Protein AF-A0A1C5F4T0-F1 (afdb_monomer_lite)

Secondary structure (DSSP, 8-state):
-HHHHHTTTS-HHHHHHHHHHHHHHHHHTT--TTS--HHHHHHHHHHTTSHHHHHHHTS-S-BSSSSTTPPBHHHHHHHHHHHHHHTT--SHHHHHHHTTSHHHHHHHHHHHTSTT-TTSHHHHHHHHHTT-------HHHHHHHHHHHT--GGG--HHHHHHHHHHHHHHHT--HHHHHHHHHHHHHTT---SS---HHHHHHHHHHHHHHHHHHHHHHTT--SPBTTB----BTTTB-THHHHTSHHHHHHHHHHHHH-HHHHSSGGGSSS---HHHHHHHHHHHHHHHHHHTT----TTSHHHHHHHHHHHHHHH-SEEEEEEEEEEESEEESSSS-EEETTEEEEEPPTT--HHHHHHHHSTTGGGTTTT------SSSEEEEEEEEEEETTS-HHHHHHHHHHHHHHHHHHHHHHH-----EEEEEEEESSSS-SS--EEEE----SS--SSB--EEE-GGGHHHHHHHHHHHHHH----TT-S--HHHHHHHHHHHHHHSS-HHHHHHHHHHHHHHHHHTT--STTHHHHHHHHHHHHH--SSS-HHHHHHHHHHHHHHHHHHHTT----HHHHHHHHTTSTTSPTT--HHHHHHHHHHHHHHHHHHHHHHHHHHH-SSS-SS-SSS---HHHHHHSHHHHHHHHHHHHHHHHHTT-GGGGSPPPPPB-HHHHHHHHTT-------PPP-

Radius of gyration: 39.11 Å; chains: 1; bounding box: 86×55×112 Å

Sequence (696 aa):
MIDAIWSVGTRYAITTGVINRYIAGRRLMGADAMEDDLTDLLSFYGHLGGIDSFIHHIGTRNRVSTQPGATLKGAAVQQAATALLGLGINTAAQFRAAATTDLGDEARAAWTAVPGQSSGVSWRYLRMLLGLPDVKPDRMVIRFITSALGISERALERERAVQLVCAAAERLGVEPPALDHAIWTWQTTGHRAHDGISQAEHLKALAHTFIGAAFPILAQQRVIPSSVFQPFVHVGRDYAGPDLMHQPDFQELESALEQAYPGRFAEPLKRHHAEFANHYVFSFLEAAIARCALNDGVFEADSPAVARSADELIDVLNSDEYTLQCCRAVTHITTTGEEPVQIGEVTIYRETDTRDLVQRAQQLIPAIPTAFGGDLPFIYAPPHALLVSTAAVAQGDNPYESGRRASSTINRFLLLARLLHAGSHQSGWEITGASTLVAEIRPQPRTFNPMQLGSLLERVVRLSADDAPAFAALSDFIDAAVIKRDGMAATSFDTALYRYNHAHEEGDHFERIVDLATALEAVLTGDDKGEGLSLRLKNRAAALLATTTDTGTSIFSDITQLYELRSRLVHGGSIPQKTVGKIITSVSTVPDGAMFGVALAFAVDRMRDLVRRSFLARLCLGSGTDPLWPFDKSTPVDAALADDTTRTQWRAHWRDQLTSLGAASAADPAHPGIDPITRCSNTQTQPHHSTEPHPK

Foldseek 3Di:
DQQLLVVAPDDVVLSVQLVVLVQVLQVVVVHGPVPAWLVNVLVSCVVLPHQVSSCVRRNDQDALDPDPPGHGSSVLSNQLSVLCVVLVNTDLVSQVVCCPDVSVVSSQVSSLPRGSCVLVQSVQVVCVVSVHQFARLGPLLLVLVCVVVVHDSVVDDSVNSRVVLCVVCVVVVHGSVVSNVVSVCVSVVDPDDDDDPPLLNVLLVLLLVLLQVVLVVCVVVVLPPDALLQQFDADPPSHDPVVSCPDPSLVVSQVSLCVVQVVQAPPQVVFPHGFGSSLLSRLLNRQLSSQCNNPVRDSHSPDPSSSVSSVLSVVQSPDQKFKKKKKWKKAQEAAPDQDWADAPQKIKHKQDPVRCSQVVVCQQAVQSCVQPVNDDFDDDADRMIIIMGMFMGGRRRDVVVSQVVRVVVVLLVVLLLCLQAVFLMEIAKMWMHTRDSRDRDHIHIDGFCDPRPYQQWGDHDYDHNVCRLLSVVVSVLVVQLQDPDP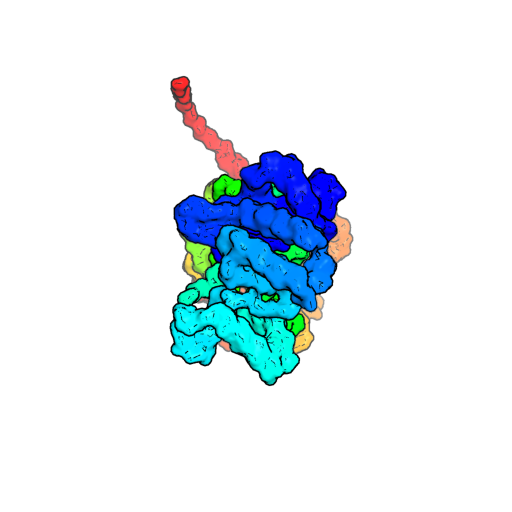PDPGFLQRLLSVLLSCLSTDDDLLSSLLSLLSNLLSLQPTPPPDPCSLVSSLLSLQLQQADPVCHSVLSSLLSVLSVVSNVCVVVPHDDDLVNVQVSLCSRPQQDPPDDSSSSSSSSSSQSSQSSSLSNLLSSQQQDDPDRVHHSVDDDPSVVQSVDNVSSVVSNVRSLVVCVVSVRNCSSHRRDRIDRVVVVVVVVVPDPPPPDDDDDD

pLDDT: mean 87.83, std 12.33, range [32.12, 98.69]

Structure (mmCIF, N/CA/C/O backbone):
data_AF-A0A1C5F4T0-F1
#
_entry.id   AF-A0A1C5F4T0-F1
#
loop_
_atom_site.group_PDB
_atom_site.id
_atom_site.type_symbol
_atom_site.label_atom_id
_atom_site.label_alt_id
_atom_site.label_comp_id
_atom_site.label_asym_id
_atom_site.label_entity_id
_atom_site.label_seq_id
_atom_site.pdbx_PDB_ins_code
_atom_site.Cartn_x
_atom_site.Cartn_y
_atom_site.Cartn_z
_atom_site.occupancy
_atom_site.B_iso_or_equiv
_atom_site.auth_seq_id
_atom_site.auth_comp_id
_atom_site.auth_asym_id
_atom_site.auth_atom_id
_atom_site.pdbx_PDB_model_num
ATOM 1 N N . MET A 1 1 ? -29.282 4.145 50.120 1.00 89.06 1 MET A N 1
ATOM 2 C CA . MET A 1 1 ? -30.530 3.339 50.170 1.00 89.06 1 MET A CA 1
ATOM 3 C C . MET A 1 1 ? -30.685 2.405 48.982 1.00 89.06 1 MET A C 1
ATOM 5 O O . MET A 1 1 ? -30.603 1.197 49.173 1.00 89.06 1 MET A O 1
ATOM 9 N N . ILE A 1 2 ? -30.898 2.956 47.778 1.00 92.88 2 ILE A N 1
ATOM 10 C CA . ILE A 1 2 ? -31.121 2.184 46.546 1.00 92.88 2 ILE A CA 1
ATOM 11 C C . ILE A 1 2 ? -29.981 1.186 46.337 1.00 92.88 2 ILE A C 1
ATOM 13 O O . ILE A 1 2 ? -30.241 -0.010 46.322 1.00 92.88 2 ILE A O 1
ATOM 17 N N . ASP A 1 3 ? -28.729 1.650 46.307 1.00 91.25 3 ASP A N 1
ATOM 18 C CA . ASP A 1 3 ? -27.559 0.779 46.122 1.00 91.25 3 ASP A CA 1
ATOM 19 C C . ASP A 1 3 ? -27.461 -0.331 47.192 1.00 91.25 3 ASP A C 1
ATOM 21 O O . ASP A 1 3 ? -27.329 -1.518 46.883 1.00 91.25 3 ASP A O 1
ATOM 25 N N . ALA A 1 4 ? -27.647 0.022 48.468 1.00 91.12 4 ALA A N 1
ATOM 26 C CA . ALA A 1 4 ? -27.535 -0.917 49.584 1.00 91.12 4 ALA A CA 1
ATOM 27 C C . ALA A 1 4 ? -28.451 -2.150 49.449 1.00 91.12 4 ALA A C 1
ATOM 29 O O . ALA A 1 4 ? -28.043 -3.268 49.762 1.00 91.12 4 ALA A O 1
ATOM 30 N N . ILE A 1 5 ? -29.681 -1.956 48.963 1.00 92.19 5 ILE A N 1
ATOM 31 C CA . ILE A 1 5 ? -30.668 -3.030 48.769 1.00 92.19 5 ILE A CA 1
ATOM 32 C C . ILE A 1 5 ? -30.535 -3.643 47.369 1.00 92.19 5 ILE A C 1
ATOM 34 O O . ILE A 1 5 ? -30.650 -4.865 47.194 1.00 92.19 5 ILE A O 1
ATOM 38 N N . TRP A 1 6 ? -30.269 -2.820 46.350 1.00 88.75 6 TRP A N 1
ATOM 39 C CA . TRP A 1 6 ? -30.182 -3.296 44.977 1.00 88.75 6 TRP A CA 1
ATOM 40 C C . TRP A 1 6 ? -28.922 -4.100 44.712 1.00 88.75 6 TRP A C 1
ATOM 42 O O . TRP A 1 6 ? -29.038 -5.112 44.055 1.00 88.75 6 TRP A O 1
ATOM 52 N N . SER A 1 7 ? -27.767 -3.793 45.292 1.00 83.06 7 SER A N 1
ATOM 53 C CA . SER A 1 7 ? -26.524 -4.560 45.087 1.00 83.06 7 SER A CA 1
ATOM 54 C C . SER A 1 7 ? -26.553 -6.006 45.610 1.00 83.06 7 SER A C 1
ATOM 56 O O . SER A 1 7 ? -25.728 -6.826 45.208 1.00 83.06 7 SER A O 1
ATOM 58 N N . VAL A 1 8 ? -27.486 -6.370 46.498 1.00 82.44 8 VAL A N 1
ATOM 59 C CA . VAL A 1 8 ? -27.492 -7.702 47.128 1.00 82.44 8 VAL A CA 1
ATOM 60 C C . VAL A 1 8 ? -28.079 -8.765 46.198 1.00 82.44 8 VAL A C 1
ATOM 62 O O . VAL A 1 8 ? -29.289 -8.836 46.009 1.00 82.44 8 VAL A O 1
ATOM 65 N N . GLY A 1 9 ? -27.248 -9.643 45.637 1.00 71.62 9 GLY A N 1
ATOM 66 C CA . GLY A 1 9 ? -27.726 -10.786 44.843 1.00 71.62 9 GLY A CA 1
ATOM 67 C C . GLY A 1 9 ? -28.198 -10.435 43.426 1.00 71.62 9 GLY A C 1
ATOM 68 O O . GLY A 1 9 ? -28.913 -11.220 42.809 1.00 71.62 9 GLY A O 1
ATOM 69 N N . THR A 1 10 ? -27.800 -9.277 42.898 1.00 75.06 10 THR A N 1
ATOM 70 C CA . THR A 1 10 ? -27.942 -8.920 41.475 1.00 75.06 10 THR A CA 1
ATOM 71 C C . THR A 1 10 ? -26.604 -8.434 40.930 1.00 75.06 10 THR A C 1
ATOM 73 O O . THR A 1 10 ? -25.750 -7.982 41.689 1.00 75.06 10 THR A O 1
ATOM 76 N N . ARG A 1 11 ? -26.410 -8.529 39.609 1.00 69.69 11 ARG A N 1
ATOM 77 C CA . ARG A 1 11 ? -25.224 -7.967 38.944 1.00 69.69 11 ARG A CA 1
ATOM 78 C C . ARG A 1 11 ? -25.178 -6.456 39.182 1.00 69.69 11 ARG A C 1
ATOM 80 O O . ARG A 1 11 ? -26.218 -5.807 39.067 1.00 69.69 11 ARG A O 1
ATOM 87 N N . TYR A 1 12 ? -24.001 -5.909 39.484 1.00 74.75 12 TYR A N 1
ATOM 88 C CA . TYR A 1 12 ? -23.868 -4.499 39.865 1.00 74.75 12 TYR A CA 1
ATOM 89 C C . TYR A 1 12 ? -24.329 -3.541 38.754 1.00 74.75 12 TYR A C 1
ATOM 91 O O . TYR A 1 12 ? -25.018 -2.578 39.055 1.00 74.75 12 TYR A O 1
ATOM 99 N N . ALA A 1 13 ? -24.136 -3.890 37.475 1.00 58.75 13 ALA A N 1
ATOM 100 C CA . ALA A 1 13 ? -24.673 -3.134 36.334 1.00 58.75 13 ALA A CA 1
ATOM 101 C C . ALA A 1 13 ? -26.197 -2.889 36.405 1.00 58.75 13 ALA A C 1
ATOM 103 O O . ALA A 1 13 ? -26.686 -1.830 36.015 1.00 58.75 13 ALA A O 1
ATOM 104 N N . ILE A 1 14 ? -26.966 -3.837 36.958 1.00 71.50 14 ILE A N 1
ATOM 105 C CA . ILE A 1 14 ? -28.411 -3.658 37.161 1.00 71.50 14 ILE A CA 1
ATOM 106 C C . ILE A 1 14 ? -28.667 -2.594 38.233 1.00 71.50 14 ILE A C 1
ATOM 108 O O . ILE A 1 14 ? -29.553 -1.759 38.067 1.00 71.50 14 ILE A O 1
ATOM 112 N N . THR A 1 15 ? -27.889 -2.610 39.317 1.00 80.75 15 THR A N 1
ATOM 113 C CA . THR A 1 15 ? -27.940 -1.598 40.379 1.00 80.75 15 THR A CA 1
ATOM 114 C C . THR A 1 15 ? -27.581 -0.217 39.840 1.00 80.75 15 THR A C 1
ATOM 116 O O . THR A 1 15 ? -28.356 0.717 40.038 1.00 80.75 15 THR A O 1
ATOM 119 N N . THR A 1 16 ? -26.484 -0.101 39.088 1.00 74.38 16 THR A N 1
ATOM 120 C CA . THR A 1 16 ? -26.057 1.148 38.440 1.00 74.38 16 THR A CA 1
ATOM 121 C C . THR A 1 16 ? -27.135 1.682 37.503 1.00 74.38 16 THR A C 1
ATOM 123 O O . THR A 1 16 ? -27.481 2.856 37.569 1.00 74.38 16 THR A O 1
ATOM 126 N N . GLY A 1 17 ? -27.762 0.818 36.697 1.00 73.19 17 GLY A N 1
ATOM 127 C CA . GLY A 1 17 ? -28.871 1.214 35.829 1.00 73.19 17 GLY A CA 1
ATOM 128 C C . GLY A 1 17 ? -30.075 1.781 36.593 1.00 73.19 17 GLY A C 1
ATOM 129 O O . GLY A 1 17 ? -30.681 2.751 36.143 1.00 73.19 17 GLY A O 1
ATOM 130 N N . VAL A 1 18 ? -30.416 1.218 37.758 1.00 89.69 18 VAL A N 1
ATOM 131 C CA . VAL A 1 18 ? -31.498 1.744 38.615 1.00 89.69 18 VAL A CA 1
ATOM 132 C C . VAL A 1 18 ? -31.121 3.096 39.221 1.00 89.69 18 VAL A C 1
ATOM 134 O O . VAL A 1 18 ? -31.949 4.006 39.235 1.00 89.69 18 VAL A O 1
ATOM 137 N N . ILE A 1 19 ? -29.878 3.250 39.684 1.00 90.44 19 ILE A N 1
ATOM 138 C CA . ILE A 1 19 ? -29.365 4.515 40.229 1.00 90.44 19 ILE A CA 1
ATOM 139 C C . ILE A 1 19 ? -29.365 5.599 39.145 1.00 90.44 19 ILE A C 1
ATOM 141 O O . ILE A 1 19 ? -29.902 6.679 39.365 1.00 90.44 19 ILE A O 1
ATOM 145 N N . ASN A 1 20 ? -28.873 5.295 37.944 1.00 84.50 20 ASN A N 1
ATOM 146 C CA . ASN A 1 20 ? -28.836 6.245 36.831 1.00 84.50 20 ASN A CA 1
ATOM 147 C C . ASN A 1 20 ? -30.239 6.678 36.394 1.00 84.50 20 ASN A C 1
ATOM 149 O O . ASN A 1 20 ? -30.457 7.857 36.122 1.00 84.50 20 ASN A O 1
ATOM 153 N N . ARG A 1 21 ? -31.217 5.761 36.378 1.00 89.69 21 ARG A N 1
ATOM 154 C CA . ARG A 1 21 ? -32.618 6.122 36.107 1.00 89.69 21 ARG A CA 1
ATOM 155 C C . ARG A 1 21 ? -33.217 6.992 37.209 1.00 89.69 21 ARG A C 1
ATOM 157 O O . ARG A 1 21 ? -33.967 7.910 36.893 1.00 89.69 21 ARG A O 1
ATOM 164 N N . TYR A 1 22 ? -32.869 6.750 38.473 1.00 93.44 22 TYR A N 1
ATOM 165 C CA . TYR A 1 22 ? -33.268 7.623 39.579 1.00 93.44 22 TYR A CA 1
ATOM 166 C C . TYR A 1 22 ? -32.683 9.033 39.406 1.00 93.44 22 TYR A C 1
ATOM 168 O O . TYR A 1 22 ? -33.436 10.004 39.409 1.00 93.44 22 TYR A O 1
ATOM 176 N N . ILE A 1 23 ? -31.373 9.139 39.146 1.00 89.31 23 ILE A N 1
ATOM 177 C CA . ILE A 1 23 ? -30.677 10.412 38.895 1.00 89.31 23 ILE A CA 1
ATOM 178 C C . ILE A 1 23 ? -31.309 11.157 37.712 1.00 89.31 23 ILE A C 1
ATOM 180 O O . ILE A 1 23 ? -31.639 12.337 37.822 1.00 89.31 23 ILE A O 1
ATOM 184 N N . ALA A 1 24 ? -31.537 10.468 36.591 1.00 85.62 24 ALA A N 1
ATOM 185 C CA . ALA A 1 24 ? -32.177 11.049 35.414 1.00 85.62 24 ALA A CA 1
ATOM 186 C C . ALA A 1 24 ? -33.605 11.530 35.714 1.00 85.62 24 ALA A C 1
ATOM 188 O O . ALA A 1 24 ? -33.985 12.628 35.311 1.00 85.62 24 ALA A O 1
ATOM 189 N N . GLY A 1 25 ? -34.380 10.742 36.464 1.00 90.06 25 GLY A N 1
ATOM 190 C CA . GLY A 1 25 ? -35.731 11.101 36.883 1.00 90.06 25 GLY A CA 1
ATOM 191 C C . GLY A 1 25 ? -35.773 12.360 37.752 1.00 90.06 25 GLY A C 1
ATOM 192 O O . GLY A 1 25 ? -36.594 13.241 37.508 1.00 90.06 25 GLY A O 1
ATOM 193 N N . ARG A 1 26 ? -34.855 12.498 38.715 1.00 93.12 26 ARG A N 1
ATOM 194 C CA . ARG A 1 26 ? -34.740 13.702 39.558 1.00 93.12 26 ARG A CA 1
ATOM 195 C C . ARG A 1 26 ? -34.286 14.922 38.765 1.00 93.12 26 ARG A C 1
ATOM 197 O O . ARG A 1 26 ? -34.880 15.991 38.906 1.00 93.12 26 ARG A O 1
ATOM 204 N N . ARG A 1 27 ? -33.340 14.743 37.838 1.00 89.88 27 ARG A N 1
ATOM 205 C CA . ARG A 1 27 ? -32.884 15.808 36.934 1.00 89.88 27 ARG A CA 1
ATOM 206 C C . ARG A 1 27 ? -34.012 16.348 36.052 1.00 89.88 27 ARG A C 1
ATOM 208 O O . ARG A 1 27 ? -34.097 17.556 35.853 1.00 89.88 27 ARG A O 1
ATOM 215 N N . LEU A 1 28 ? -34.902 15.484 35.558 1.00 86.88 28 LEU A N 1
ATOM 216 C CA . LEU A 1 28 ? -36.087 15.899 34.791 1.00 86.88 28 LEU A CA 1
ATOM 217 C C . LEU A 1 28 ? -37.076 16.733 35.620 1.00 86.88 28 LEU A C 1
ATOM 219 O O . LEU A 1 28 ? -37.812 17.539 35.058 1.00 86.88 28 LEU A O 1
ATOM 223 N N . MET A 1 29 ? -37.066 16.580 36.945 1.00 87.50 29 MET A N 1
ATOM 224 C CA . MET A 1 29 ? -37.845 17.401 37.878 1.00 87.50 29 MET A CA 1
ATOM 225 C C . MET A 1 29 ? -37.107 18.677 38.319 1.00 87.50 29 MET A C 1
ATOM 227 O O . MET A 1 29 ? -37.613 19.402 39.173 1.00 87.50 29 MET A O 1
ATOM 231 N N . GLY A 1 30 ? -35.919 18.956 37.767 1.00 86.94 30 GLY A N 1
ATOM 232 C CA . GLY A 1 30 ? -35.087 20.097 38.156 1.00 86.94 30 GLY A CA 1
ATOM 233 C C . GLY A 1 30 ? -34.415 19.952 39.525 1.00 86.94 30 GLY A C 1
ATOM 234 O O . GLY A 1 30 ? -33.994 20.958 40.089 1.00 86.94 30 GLY A O 1
ATOM 235 N N . ALA A 1 31 ? -34.326 18.731 40.062 1.00 90.62 31 ALA A N 1
ATOM 236 C CA . ALA A 1 31 ? -33.698 18.428 41.346 1.00 90.62 31 ALA A CA 1
ATOM 237 C C . ALA A 1 31 ? -32.352 17.703 41.171 1.00 90.62 31 ALA A C 1
ATOM 239 O O . ALA A 1 31 ? -32.089 17.108 40.121 1.00 90.62 31 ALA A O 1
ATOM 240 N N . ASP A 1 32 ? -31.522 17.727 42.215 1.00 88.38 32 ASP A N 1
ATOM 241 C CA . ASP A 1 32 ? -30.257 16.993 42.274 1.00 88.38 32 ASP A CA 1
ATOM 242 C C . ASP A 1 32 ? -30.397 15.747 43.156 1.00 88.38 32 ASP A C 1
ATOM 244 O O . ASP A 1 32 ? -30.574 15.842 44.368 1.00 88.38 32 ASP A O 1
ATOM 248 N N . ALA A 1 33 ? -30.280 14.569 42.541 1.00 88.25 33 ALA A N 1
ATOM 249 C CA . ALA A 1 33 ? -30.370 13.289 43.238 1.00 88.25 33 ALA A CA 1
ATOM 250 C C . ALA A 1 33 ? -29.262 13.066 44.281 1.00 88.25 33 ALA A C 1
ATOM 252 O O . ALA A 1 33 ? -29.416 12.196 45.138 1.00 88.25 33 ALA A O 1
ATOM 253 N N . MET A 1 34 ? -28.146 13.797 44.198 1.00 85.44 34 MET A N 1
ATOM 254 C CA . MET A 1 34 ? -27.044 13.687 45.159 1.00 85.44 34 MET A CA 1
ATOM 255 C C . MET A 1 34 ? -27.334 14.400 46.484 1.00 85.44 34 MET A C 1
ATOM 257 O O . MET A 1 34 ? -26.740 14.040 47.499 1.00 85.44 34 MET A O 1
ATOM 261 N N . GLU A 1 35 ? -28.262 15.358 46.481 1.00 88.31 35 GLU A N 1
ATOM 262 C CA . GLU A 1 35 ? -28.701 16.107 47.666 1.00 88.31 35 GLU A CA 1
ATOM 263 C C . GLU A 1 35 ? -30.008 15.553 48.263 1.00 88.31 35 GLU A C 1
ATOM 265 O O . GLU A 1 35 ? -30.444 16.008 49.319 1.00 88.31 35 GLU A O 1
ATOM 270 N N . ASP A 1 36 ? -30.627 14.563 47.608 1.00 93.31 36 ASP A N 1
ATOM 271 C CA . ASP A 1 36 ? -31.900 13.984 48.039 1.00 93.31 36 ASP A CA 1
ATOM 272 C C . ASP A 1 36 ? -31.792 13.295 49.411 1.00 93.31 36 ASP A C 1
ATOM 274 O O . ASP A 1 36 ? -30.904 12.471 49.676 1.00 93.31 36 ASP A O 1
ATOM 278 N N . ASP A 1 37 ? -32.787 13.550 50.257 1.00 95.56 37 ASP A N 1
ATOM 279 C CA . ASP A 1 37 ? -32.995 12.836 51.513 1.00 95.56 37 ASP A CA 1
ATOM 280 C C . ASP A 1 37 ? -34.058 11.715 51.389 1.00 95.56 37 ASP A C 1
ATOM 282 O O . ASP A 1 37 ? -34.537 11.376 50.299 1.00 95.56 37 ASP A O 1
ATOM 286 N N . LEU A 1 38 ? -34.415 11.050 52.498 1.00 96.00 38 LEU A N 1
ATOM 287 C CA . LEU A 1 38 ? -35.450 10.005 52.451 1.00 96.00 38 LEU A CA 1
ATOM 288 C C . LEU A 1 38 ? -36.838 10.561 52.109 1.00 96.00 38 LEU A C 1
ATOM 290 O O . LEU A 1 38 ? -37.647 9.841 51.518 1.00 96.00 38 LEU A O 1
ATOM 294 N N . THR A 1 39 ? -37.120 11.813 52.465 1.00 96.31 39 THR A N 1
ATOM 295 C CA . THR A 1 39 ? -38.373 12.497 52.136 1.00 96.31 39 THR A CA 1
ATOM 296 C C . THR A 1 39 ? -38.458 12.754 50.637 1.00 96.31 39 THR A C 1
ATOM 298 O O . THR A 1 39 ? -39.506 12.481 50.043 1.00 96.31 39 THR A O 1
ATOM 301 N N . ASP A 1 40 ? -37.365 13.175 50.001 1.00 96.50 40 ASP A N 1
ATOM 302 C CA . ASP A 1 40 ? -37.281 13.321 48.545 1.00 96.50 40 ASP A CA 1
ATOM 303 C C . ASP A 1 40 ? -37.477 11.984 47.831 1.00 96.50 40 ASP A C 1
ATOM 305 O O . ASP A 1 40 ? -38.312 11.875 46.926 1.00 96.50 40 ASP A O 1
ATOM 309 N N . LEU A 1 41 ? -36.787 10.932 48.289 1.00 95.69 41 LEU A N 1
ATOM 310 C CA . LEU A 1 41 ? -36.927 9.587 47.731 1.00 95.69 41 LEU A CA 1
ATOM 311 C C . LEU A 1 41 ? -38.381 9.099 47.812 1.00 95.69 41 LEU A C 1
ATOM 313 O O . LEU A 1 41 ? -38.934 8.627 46.818 1.00 95.69 41 LEU A O 1
ATOM 317 N N . LEU A 1 42 ? -39.028 9.213 48.975 1.00 96.69 42 LEU A N 1
ATOM 318 C CA . LEU A 1 42 ? -40.417 8.780 49.164 1.00 96.69 42 LEU A CA 1
ATOM 319 C C . LEU A 1 42 ? -41.412 9.650 48.383 1.00 96.69 42 LEU A C 1
ATOM 321 O O . LEU A 1 42 ? -42.378 9.124 47.822 1.00 96.69 42 LEU A O 1
ATOM 325 N N . SER A 1 43 ? -41.156 10.954 48.279 1.00 95.50 43 SER A N 1
ATOM 326 C CA . SER A 1 43 ? -41.949 11.868 47.451 1.00 95.50 43 SER A CA 1
ATOM 327 C C . SER A 1 43 ? -41.833 11.517 45.971 1.00 95.50 43 SER A C 1
ATOM 329 O O . SER A 1 43 ? -42.828 11.567 45.250 1.00 95.50 43 SER A O 1
ATOM 331 N N . PHE A 1 44 ? -40.657 11.074 45.520 1.00 95.94 44 PHE A N 1
ATOM 332 C CA . PHE A 1 44 ? -40.442 10.614 44.153 1.00 95.94 44 PHE A CA 1
ATOM 333 C C . PHE A 1 44 ? -41.217 9.325 43.838 1.00 95.94 44 PHE A C 1
ATOM 335 O O . PHE A 1 44 ? -41.830 9.225 42.774 1.00 95.94 44 PHE A O 1
ATOM 342 N N . TYR A 1 45 ? -41.300 8.377 44.784 1.00 96.19 45 TYR A N 1
ATOM 343 C CA . TYR A 1 45 ? -42.234 7.244 44.668 1.00 96.19 45 TYR A CA 1
ATOM 344 C C . TYR A 1 45 ? -43.680 7.729 44.492 1.00 96.19 45 TYR A C 1
ATOM 346 O O . TYR A 1 45 ? -44.393 7.217 43.630 1.00 96.19 45 TYR A O 1
ATOM 354 N N . GLY A 1 46 ? -44.111 8.716 45.283 1.00 93.06 46 GLY A N 1
ATOM 355 C CA . GLY A 1 46 ? -45.448 9.308 45.177 1.00 93.06 46 GLY A CA 1
ATOM 356 C C . GLY A 1 46 ? -45.697 9.980 43.824 1.00 93.06 46 GLY A C 1
ATOM 357 O O . GLY A 1 46 ? -46.720 9.724 43.194 1.00 93.06 46 GLY A O 1
ATOM 358 N N . HIS A 1 47 ? -44.736 10.771 43.344 1.00 92.81 47 HIS A N 1
ATOM 359 C CA . HIS A 1 47 ? -44.813 11.493 42.073 1.00 92.81 47 HIS A CA 1
ATOM 360 C C . HIS A 1 47 ? -44.981 10.560 40.868 1.00 92.81 47 HIS A C 1
ATOM 362 O O . HIS A 1 47 ? -45.771 10.847 39.973 1.00 92.81 47 HIS A O 1
ATOM 368 N N . LEU A 1 48 ? -44.291 9.415 40.863 1.00 92.44 48 LEU A N 1
ATOM 369 C CA . LEU A 1 48 ? -44.420 8.421 39.794 1.00 92.44 48 LEU A CA 1
ATOM 370 C C . LEU A 1 48 ? -45.754 7.654 39.833 1.00 92.44 48 LEU A C 1
ATOM 372 O O . LEU A 1 48 ? -46.060 6.922 38.895 1.00 92.44 48 LEU A O 1
ATOM 376 N N . GLY A 1 49 ? -46.559 7.798 40.888 1.00 92.69 49 GLY A N 1
ATOM 377 C CA . GLY A 1 49 ? -47.807 7.052 41.070 1.00 92.69 49 GLY A CA 1
ATOM 378 C C . GLY A 1 49 ? -47.660 5.783 41.916 1.00 92.69 49 GLY A C 1
ATOM 379 O O . GLY A 1 49 ? -48.500 4.892 41.835 1.00 92.69 49 GLY A O 1
ATOM 380 N N . GLY A 1 50 ? -46.610 5.689 42.737 1.00 93.06 50 GLY A N 1
ATOM 381 C CA . GLY A 1 50 ? -46.411 4.620 43.715 1.00 93.06 50 GLY A CA 1
ATOM 382 C C . GLY A 1 50 ? -45.371 3.568 43.319 1.00 93.06 50 GLY A C 1
ATOM 383 O O . GLY A 1 50 ? -44.577 3.736 42.393 1.00 93.06 50 GLY A O 1
ATOM 384 N N . ILE A 1 51 ? -45.361 2.461 44.071 1.00 94.25 51 ILE A N 1
ATOM 385 C CA . ILE A 1 51 ? -44.333 1.406 44.002 1.00 94.25 51 ILE A CA 1
ATOM 386 C C . ILE A 1 51 ? -44.246 0.777 42.611 1.00 94.25 51 ILE A C 1
ATOM 388 O O . ILE A 1 51 ? -43.146 0.625 42.082 1.00 94.25 51 ILE A O 1
ATOM 392 N N . ASP A 1 52 ? -45.384 0.412 42.019 1.00 91.94 52 ASP A N 1
ATOM 393 C CA . ASP A 1 52 ? -45.411 -0.273 40.724 1.00 91.94 52 ASP A CA 1
ATOM 394 C C . ASP A 1 52 ? -44.839 0.613 39.615 1.00 91.94 52 ASP A C 1
ATOM 396 O O . ASP A 1 52 ? -44.020 0.156 38.812 1.00 91.94 52 ASP A O 1
ATOM 400 N N . SER A 1 53 ? -45.182 1.902 39.628 1.00 93.06 53 SER A N 1
ATOM 401 C CA . SER A 1 53 ? -44.632 2.880 38.695 1.00 93.06 53 SER A CA 1
ATOM 402 C C . SER A 1 53 ? -43.148 3.134 38.920 1.00 93.06 53 SER A C 1
ATOM 404 O O . SER A 1 53 ? -42.405 3.221 37.944 1.00 93.06 53 SER A O 1
ATOM 406 N N . PHE A 1 54 ? -42.687 3.207 40.172 1.00 95.00 54 PHE A N 1
ATOM 407 C CA . PHE A 1 54 ? -41.256 3.307 40.455 1.00 95.00 54 PHE A CA 1
ATOM 408 C C . PHE A 1 54 ? -40.510 2.083 39.916 1.00 95.00 54 PHE A C 1
ATOM 410 O O . PHE A 1 54 ? -39.482 2.219 39.261 1.00 95.00 54 PHE A O 1
ATOM 417 N N . ILE A 1 55 ? -41.029 0.874 40.137 1.00 92.94 55 ILE A N 1
ATOM 418 C CA . ILE A 1 55 ? -40.412 -0.363 39.642 1.00 92.94 55 ILE A CA 1
ATOM 419 C C . ILE A 1 55 ? -40.392 -0.409 38.111 1.00 92.94 55 ILE A C 1
ATOM 421 O O . ILE A 1 55 ? -39.431 -0.927 37.545 1.00 92.94 55 ILE A O 1
ATOM 425 N N . HIS A 1 56 ? -41.425 0.118 37.453 1.00 89.50 56 HIS A N 1
ATOM 426 C CA . HIS A 1 56 ? -41.517 0.159 35.998 1.00 89.50 56 HIS A CA 1
ATOM 427 C C . HIS A 1 56 ? -40.548 1.168 35.366 1.00 89.50 56 HIS A C 1
ATOM 429 O O . HIS A 1 56 ? -39.843 0.814 34.426 1.00 89.50 56 HIS A O 1
ATOM 435 N N . HIS A 1 57 ? -40.495 2.399 35.884 1.00 87.12 57 HIS A N 1
ATOM 436 C CA . HIS A 1 57 ? -39.740 3.496 35.265 1.00 87.12 57 HIS A CA 1
ATOM 437 C C . HIS A 1 57 ? -38.298 3.610 35.772 1.00 87.12 57 HIS A C 1
ATOM 439 O O . HIS A 1 57 ? -37.422 4.066 35.044 1.00 87.12 57 HIS A O 1
ATOM 445 N N . ILE A 1 58 ? -38.041 3.214 37.021 1.00 91.19 58 ILE A N 1
ATOM 446 C CA . ILE A 1 58 ? -36.759 3.434 37.704 1.00 91.19 58 ILE A CA 1
ATOM 447 C C . ILE A 1 58 ? -36.110 2.107 38.073 1.00 91.19 58 ILE A C 1
ATOM 449 O O . ILE A 1 58 ? -34.957 1.849 37.735 1.00 91.19 58 ILE A O 1
ATOM 453 N N . GLY A 1 59 ? -36.854 1.247 38.758 1.00 87.94 59 GLY A N 1
ATOM 454 C CA . GLY A 1 59 ? -36.376 -0.029 39.259 1.00 87.94 59 GLY A CA 1
ATOM 455 C C . GLY A 1 59 ? -36.248 -1.115 38.192 1.00 87.94 59 GLY A C 1
ATOM 456 O O . GLY A 1 59 ? -36.026 -0.882 37.006 1.00 87.94 59 GLY A O 1
ATOM 457 N N . THR A 1 60 ? -36.360 -2.344 38.672 1.00 89.06 60 THR A N 1
ATOM 458 C CA . THR A 1 60 ? -36.489 -3.583 37.908 1.00 89.06 60 THR A CA 1
ATOM 459 C C . THR A 1 60 ? -37.366 -4.544 38.710 1.00 89.06 60 THR A C 1
ATOM 461 O O . THR A 1 60 ? -37.581 -4.371 39.913 1.00 89.06 60 THR A O 1
ATOM 464 N N . ARG A 1 61 ? -37.817 -5.633 38.082 1.00 88.75 61 ARG A N 1
ATOM 465 C CA . ARG A 1 61 ? -38.586 -6.693 38.756 1.00 88.75 61 ARG A CA 1
ATOM 466 C C . ARG A 1 61 ? -37.728 -7.656 39.596 1.00 88.75 61 ARG A C 1
ATOM 468 O O . ARG A 1 61 ? -38.150 -8.781 39.864 1.00 88.75 61 ARG A O 1
ATOM 475 N N . ASN A 1 62 ? -36.526 -7.250 40.017 1.00 88.88 62 ASN A N 1
ATOM 476 C CA . ASN A 1 62 ? -35.703 -8.085 40.887 1.00 88.88 62 ASN A CA 1
ATOM 477 C C . ASN A 1 62 ? -36.359 -8.235 42.265 1.00 88.88 62 ASN A C 1
ATOM 479 O O . ASN A 1 62 ? -36.867 -7.273 42.844 1.00 88.88 62 ASN A O 1
ATOM 483 N N . ARG A 1 63 ? -36.325 -9.457 42.795 1.00 89.19 63 ARG A N 1
ATOM 484 C CA . ARG A 1 63 ? -36.843 -9.805 44.121 1.00 89.19 63 ARG A CA 1
ATOM 485 C C . ARG A 1 63 ? -35.721 -9.801 45.153 1.00 89.19 63 ARG A C 1
ATOM 487 O O . ARG A 1 63 ? -34.551 -9.955 44.806 1.00 89.19 63 ARG A O 1
ATOM 494 N N . VAL A 1 64 ? -36.084 -9.645 46.423 1.00 86.94 64 VAL A N 1
ATOM 495 C CA . VAL A 1 64 ? -35.141 -9.729 47.553 1.00 86.94 64 VAL A CA 1
ATOM 496 C C . VAL A 1 64 ? -34.676 -11.164 47.844 1.00 86.94 64 VAL A C 1
ATOM 498 O O . VAL A 1 64 ? -33.693 -11.361 48.550 1.00 86.94 64 VAL A O 1
ATOM 501 N N . SER A 1 65 ? -35.362 -12.173 47.298 1.00 81.75 65 SER A N 1
ATOM 502 C CA . SER A 1 65 ? -34.947 -13.578 47.324 1.00 81.75 65 SER A CA 1
ATOM 503 C C . SER A 1 65 ? -35.481 -14.334 46.102 1.00 81.75 65 SER A C 1
ATOM 505 O O . SER A 1 65 ? -36.331 -13.834 45.364 1.00 81.75 65 SER A O 1
ATOM 507 N N . THR A 1 66 ? -34.989 -15.554 45.886 1.00 76.88 66 THR A N 1
ATOM 508 C CA . THR A 1 66 ? -35.413 -16.437 44.787 1.00 76.88 66 THR A CA 1
ATOM 509 C C . THR A 1 66 ? -36.748 -17.144 45.043 1.00 76.88 66 THR A C 1
ATOM 511 O O . THR A 1 66 ? -37.226 -17.865 44.170 1.00 76.88 66 THR A O 1
ATOM 514 N N . GLN A 1 67 ? -37.372 -16.943 46.210 1.00 77.94 67 GLN A N 1
ATOM 515 C CA . GLN A 1 67 ? -38.630 -17.605 46.552 1.00 77.94 67 GLN A CA 1
ATOM 516 C C . GLN A 1 67 ? -39.800 -17.071 45.699 1.00 77.94 67 GLN A C 1
ATOM 518 O O . GLN A 1 67 ? -39.890 -15.859 45.440 1.00 77.94 67 GLN A O 1
ATOM 523 N N . PRO A 1 68 ? -40.724 -17.941 45.248 1.00 73.94 68 PRO A N 1
ATOM 524 C CA . PRO A 1 68 ? -41.946 -17.506 44.578 1.00 73.94 68 PRO A CA 1
ATOM 525 C C . PRO A 1 68 ? -42.722 -16.499 45.443 1.00 73.94 68 PRO A C 1
ATOM 527 O O . PRO A 1 68 ? -42.938 -16.732 46.626 1.00 73.94 68 PRO A O 1
ATOM 530 N N . GLY A 1 69 ? -43.114 -15.359 44.865 1.00 79.00 69 GLY A N 1
ATOM 531 C CA . GLY A 1 69 ? -43.867 -14.312 45.569 1.00 79.00 69 GLY A CA 1
ATOM 532 C C . GLY A 1 69 ? -43.042 -13.379 46.466 1.00 79.00 69 GLY A C 1
ATOM 533 O O . GLY A 1 69 ? -43.623 -12.508 47.103 1.00 79.00 69 GLY A O 1
ATOM 534 N N . ALA A 1 70 ? -41.710 -13.513 46.512 1.00 86.25 70 ALA A N 1
ATOM 535 C CA . ALA A 1 70 ? -40.866 -12.631 47.321 1.00 86.25 70 ALA A CA 1
ATOM 536 C C . ALA A 1 70 ? -40.978 -11.149 46.910 1.00 86.25 70 ALA A C 1
ATOM 538 O O . ALA A 1 70 ? -41.067 -10.823 45.722 1.00 86.25 70 ALA A O 1
ATOM 539 N N . THR A 1 71 ? -40.909 -10.260 47.908 1.00 91.06 71 THR A N 1
ATOM 540 C CA . THR A 1 71 ? -40.988 -8.801 47.757 1.00 91.06 71 THR A CA 1
ATOM 541 C C . THR A 1 71 ? -39.998 -8.281 46.713 1.00 91.06 71 THR A C 1
ATOM 543 O O . THR A 1 71 ? -38.840 -8.707 46.653 1.00 91.06 71 THR A O 1
ATOM 546 N N . LEU A 1 72 ? -40.447 -7.344 45.877 1.00 93.62 72 LEU A N 1
ATOM 547 C CA . LEU A 1 72 ? -39.592 -6.675 44.898 1.00 93.62 72 LEU A CA 1
ATOM 548 C C . LEU A 1 72 ? -38.632 -5.707 45.592 1.00 93.62 72 LEU A C 1
ATOM 550 O O . LEU A 1 72 ? -38.984 -5.070 46.583 1.00 93.62 72 LEU A O 1
ATOM 554 N N . LYS A 1 73 ? -37.422 -5.557 45.050 1.00 92.38 73 LYS A N 1
ATOM 555 C CA . LYS A 1 73 ? -36.394 -4.690 45.640 1.00 92.38 73 LYS A CA 1
ATOM 556 C C . LYS A 1 73 ? -36.830 -3.228 45.743 1.00 92.38 73 LYS A C 1
ATOM 558 O O . LYS A 1 73 ? -36.515 -2.593 46.740 1.00 92.38 73 LYS A O 1
ATOM 563 N N . GLY A 1 74 ? -37.620 -2.726 44.788 1.00 93.06 74 GLY A N 1
ATOM 564 C CA . GLY A 1 74 ? -38.218 -1.385 44.872 1.00 93.06 74 GLY A CA 1
ATOM 565 C C . GLY A 1 74 ? -39.132 -1.221 46.089 1.00 93.06 74 GLY A C 1
ATOM 566 O O . GLY A 1 74 ? -38.999 -0.264 46.842 1.00 93.06 74 GLY A O 1
ATOM 567 N N . ALA A 1 75 ? -39.982 -2.210 46.369 1.00 94.62 75 ALA A N 1
ATOM 568 C CA . ALA A 1 75 ? -40.820 -2.190 47.567 1.00 94.62 75 ALA A CA 1
ATOM 569 C C . ALA A 1 75 ? -39.982 -2.254 48.858 1.00 94.62 75 ALA A C 1
ATOM 571 O O . ALA A 1 75 ? -40.274 -1.545 49.816 1.00 94.62 75 ALA A O 1
ATOM 572 N N . ALA A 1 76 ? -38.906 -3.049 48.874 1.00 95.12 76 ALA A N 1
ATOM 573 C CA . ALA A 1 76 ? -37.992 -3.108 50.016 1.00 95.12 76 ALA A CA 1
ATOM 574 C C . ALA A 1 76 ? -37.248 -1.779 50.248 1.00 95.12 76 ALA A C 1
ATOM 576 O O . ALA A 1 76 ? -37.081 -1.374 51.395 1.00 95.12 76 ALA A O 1
ATOM 577 N N . VAL A 1 77 ? -36.845 -1.072 49.181 1.00 96.25 77 VAL A N 1
ATOM 578 C CA . VAL A 1 77 ? -36.256 0.276 49.277 1.00 96.25 77 VAL A CA 1
ATOM 579 C C . VAL A 1 77 ? -37.232 1.252 49.922 1.00 96.25 77 VAL A C 1
ATOM 581 O O . VAL A 1 77 ? -36.841 1.959 50.848 1.00 96.25 77 VAL A O 1
ATOM 584 N N . GLN A 1 78 ? -38.490 1.266 49.476 1.00 96.25 78 GLN A N 1
ATOM 585 C CA . GLN A 1 78 ? -39.500 2.150 50.051 1.00 96.25 78 GLN A CA 1
ATOM 586 C C . GLN A 1 78 ? -39.757 1.825 51.531 1.00 96.25 78 GLN A C 1
ATOM 588 O O . GLN A 1 78 ? -39.720 2.726 52.361 1.00 96.25 78 GLN A O 1
ATOM 593 N N . GLN A 1 79 ? -39.939 0.546 51.881 1.00 96.31 79 GLN A N 1
ATOM 594 C CA . GLN A 1 79 ? -40.166 0.119 53.269 1.00 96.31 79 GLN A CA 1
ATOM 595 C C . GLN A 1 79 ? -39.001 0.494 54.190 1.00 96.31 79 GLN A C 1
ATOM 597 O O . GLN A 1 79 ? -39.226 1.006 55.284 1.00 96.31 79 GLN A O 1
ATOM 602 N N . ALA A 1 80 ? -37.760 0.292 53.739 1.00 96.38 80 ALA A N 1
ATOM 603 C CA . ALA A 1 80 ? -36.576 0.674 54.500 1.00 96.38 80 ALA A CA 1
ATOM 604 C C . ALA A 1 80 ? -36.465 2.198 54.674 1.00 96.38 80 ALA A C 1
ATOM 606 O O . ALA A 1 80 ? -36.136 2.666 55.762 1.00 96.38 80 ALA A O 1
ATOM 607 N N . ALA A 1 81 ? -36.772 2.974 53.628 1.00 96.81 81 ALA A N 1
ATOM 608 C CA . ALA A 1 81 ? -36.781 4.434 53.699 1.00 96.81 81 ALA A CA 1
ATOM 609 C C . ALA A 1 81 ? -37.854 4.948 54.674 1.00 96.81 81 ALA A C 1
ATOM 611 O O . ALA A 1 81 ? -37.561 5.780 55.527 1.00 96.81 81 ALA A O 1
ATOM 612 N N . THR A 1 82 ? -39.076 4.410 54.612 1.00 97.12 82 THR A N 1
ATOM 613 C CA . THR A 1 82 ? -40.159 4.771 55.539 1.00 97.12 82 THR A CA 1
ATOM 614 C C . THR A 1 82 ? -39.819 4.418 56.987 1.00 97.12 82 THR A C 1
ATOM 616 O O . THR A 1 82 ? -40.090 5.213 57.883 1.00 97.12 82 THR A O 1
ATOM 619 N N . ALA A 1 83 ? -39.205 3.256 57.227 1.00 95.62 83 ALA A N 1
ATOM 620 C CA . ALA A 1 83 ? -38.837 2.819 58.570 1.00 95.62 83 ALA A CA 1
ATOM 621 C C . ALA A 1 83 ? -37.774 3.727 59.213 1.00 95.62 83 ALA A C 1
ATOM 623 O O . ALA A 1 83 ? -37.931 4.125 60.364 1.00 95.62 83 ALA A O 1
ATOM 624 N N . LEU A 1 84 ? -36.728 4.104 58.466 1.00 96.44 84 LEU A N 1
ATOM 625 C CA . LEU A 1 84 ? -35.702 5.031 58.959 1.00 96.44 84 LEU A CA 1
ATOM 626 C C . LEU A 1 84 ? -36.258 6.445 59.175 1.00 96.44 84 LEU A C 1
ATOM 628 O O . LEU A 1 84 ? -35.983 7.057 60.208 1.00 96.44 84 LEU A O 1
ATOM 632 N N . LEU A 1 85 ? -37.101 6.932 58.259 1.00 96.62 85 LEU A N 1
ATOM 633 C CA . LEU A 1 85 ? -37.742 8.238 58.404 1.00 96.62 85 LEU A CA 1
ATOM 634 C C . LEU A 1 85 ? -38.657 8.294 59.641 1.00 96.62 85 LEU A C 1
ATOM 636 O O . LEU A 1 85 ? -38.666 9.298 60.349 1.00 96.62 85 LEU A O 1
ATOM 640 N N . GLY A 1 86 ? -39.373 7.205 59.947 1.00 95.56 86 GLY A N 1
ATOM 641 C CA . GLY A 1 86 ? -40.218 7.087 61.143 1.00 95.56 86 GLY A CA 1
ATOM 642 C C . GLY A 1 86 ? -39.453 7.146 62.472 1.00 95.56 86 GLY A C 1
ATOM 643 O O . GLY A 1 86 ? -40.029 7.534 63.484 1.00 95.56 86 GLY A O 1
ATOM 644 N N . LEU A 1 87 ? -38.156 6.826 62.460 1.00 95.44 87 LEU A N 1
ATOM 645 C CA . LEU A 1 87 ? -37.241 6.978 63.599 1.00 95.44 87 LEU A CA 1
ATOM 646 C C . LEU A 1 87 ? -36.575 8.368 63.648 1.00 95.44 87 LEU A C 1
ATOM 648 O O . LEU A 1 87 ? -35.707 8.614 64.480 1.00 95.44 87 LEU A O 1
ATOM 652 N N . GLY A 1 88 ? -36.948 9.284 62.748 1.00 94.69 88 GLY A N 1
ATOM 653 C CA . GLY A 1 88 ? -36.353 10.618 62.650 1.00 94.69 88 GLY A CA 1
ATOM 654 C C . GLY A 1 88 ? -35.011 10.663 61.909 1.00 94.69 88 GLY A C 1
ATOM 655 O O . GLY A 1 88 ? -34.312 11.674 61.981 1.00 94.69 88 GLY A O 1
ATOM 656 N N . ILE A 1 89 ? -34.640 9.601 61.186 1.00 96.62 89 ILE A N 1
ATOM 657 C CA . ILE A 1 89 ? -33.411 9.539 60.385 1.00 96.62 89 ILE A CA 1
ATOM 658 C C . ILE A 1 89 ? -33.766 9.818 58.924 1.00 96.62 89 ILE A C 1
ATOM 660 O O . ILE A 1 89 ? -34.158 8.912 58.199 1.00 96.62 89 ILE A O 1
ATOM 664 N N . ASN A 1 90 ? -33.624 11.068 58.485 1.00 96.62 90 ASN A N 1
ATOM 665 C CA . ASN A 1 90 ? -33.948 11.505 57.124 1.00 96.62 90 ASN A CA 1
ATOM 666 C C . ASN A 1 90 ? -32.702 11.648 56.229 1.00 96.62 90 ASN A C 1
ATOM 668 O O . ASN A 1 90 ? -32.757 11.347 55.042 1.00 96.62 90 ASN A O 1
ATOM 672 N N . THR A 1 91 ? -31.562 12.070 56.785 1.00 95.31 91 THR A N 1
ATOM 673 C CA . THR A 1 91 ? -30.342 12.362 56.010 1.00 95.31 91 THR A CA 1
ATOM 674 C C . THR A 1 91 ? -29.173 11.434 56.346 1.00 95.31 91 THR A C 1
ATOM 676 O O . THR A 1 91 ? -29.095 10.841 57.426 1.00 95.31 91 THR A O 1
ATOM 679 N N . ALA A 1 92 ? -28.187 11.368 55.445 1.00 91.88 92 ALA A N 1
ATOM 680 C CA . ALA A 1 92 ? -26.919 10.668 55.674 1.00 91.88 92 ALA A CA 1
ATOM 681 C C . ALA A 1 92 ? -26.173 11.163 56.931 1.00 91.88 92 ALA A C 1
ATOM 683 O O . ALA A 1 92 ? -25.518 10.381 57.622 1.00 91.88 92 ALA A O 1
ATOM 684 N N . ALA A 1 93 ? -26.258 12.462 57.239 1.00 91.69 93 ALA A N 1
ATOM 685 C CA . ALA A 1 93 ? -25.648 13.041 58.435 1.00 91.69 93 ALA A CA 1
ATOM 686 C C . ALA A 1 93 ? -26.350 12.569 59.719 1.00 91.69 93 ALA A C 1
ATOM 688 O O . ALA A 1 93 ? -25.678 12.176 60.672 1.00 91.69 93 ALA A O 1
ATOM 689 N N . GLN A 1 94 ? -27.687 12.538 59.723 1.00 94.81 94 GLN A N 1
ATOM 690 C CA . GLN A 1 94 ? -28.473 12.020 60.848 1.00 94.81 94 GLN A CA 1
ATOM 691 C C . GLN A 1 94 ? -28.221 10.527 61.073 1.00 94.81 94 GLN A C 1
ATOM 693 O O . GLN A 1 94 ? -28.055 10.102 62.212 1.00 94.81 94 GLN A O 1
ATOM 698 N N . PHE A 1 95 ? -28.104 9.743 59.997 1.00 95.25 95 PHE A N 1
ATOM 699 C CA . PHE A 1 95 ? -27.760 8.324 60.094 1.00 95.25 95 PHE A CA 1
ATOM 700 C C . PHE A 1 95 ? -26.400 8.115 60.774 1.00 95.25 95 PHE A C 1
ATOM 702 O O . PHE A 1 95 ? -26.278 7.300 61.687 1.00 95.25 95 PHE A O 1
ATOM 709 N N . ARG A 1 96 ? -25.374 8.880 60.370 1.00 93.94 96 ARG A N 1
ATOM 710 C CA . ARG A 1 96 ? -24.041 8.823 60.993 1.00 93.94 96 ARG A CA 1
ATOM 711 C C . ARG A 1 96 ? -24.068 9.224 62.468 1.00 93.94 96 ARG A C 1
ATOM 713 O O . ARG A 1 96 ? -23.411 8.568 63.267 1.00 93.94 96 ARG A O 1
ATOM 720 N N . ALA A 1 97 ? -24.837 10.252 62.829 1.00 91.75 97 ALA A N 1
ATOM 721 C CA . ALA A 1 97 ? -24.987 10.685 64.220 1.00 91.75 97 ALA A CA 1
ATOM 722 C C . ALA A 1 97 ? -25.697 9.632 65.092 1.00 91.75 97 ALA A C 1
ATOM 724 O O . ALA A 1 97 ? -25.322 9.436 66.245 1.00 91.75 97 ALA A O 1
ATOM 725 N N . ALA A 1 98 ? -26.685 8.921 64.538 1.00 91.12 98 ALA A N 1
ATOM 726 C CA . ALA A 1 98 ? -27.413 7.867 65.243 1.00 91.12 98 ALA A CA 1
ATOM 727 C C . ALA A 1 98 ? -26.582 6.586 65.442 1.00 91.12 98 ALA A C 1
ATOM 729 O O . ALA A 1 98 ? -26.828 5.841 66.389 1.00 91.12 98 ALA A O 1
ATOM 730 N N . ALA A 1 99 ? -25.590 6.327 64.581 1.00 87.44 99 ALA A N 1
ATOM 731 C CA . ALA A 1 99 ? -24.881 5.046 64.487 1.00 87.44 99 ALA A CA 1
ATOM 732 C C . ALA A 1 99 ? -24.151 4.585 65.765 1.00 87.44 99 ALA A C 1
ATOM 734 O O . ALA A 1 99 ? -23.820 3.402 65.862 1.00 87.44 99 ALA A O 1
ATOM 735 N N . THR A 1 100 ? -23.886 5.490 66.714 1.00 84.31 100 THR A N 1
ATOM 736 C CA . THR A 1 100 ? -23.217 5.215 68.001 1.00 84.31 100 THR A CA 1
ATOM 737 C C . THR A 1 100 ? -24.134 5.429 69.213 1.00 84.31 100 THR A C 1
ATOM 739 O O . THR A 1 100 ? -23.651 5.664 70.317 1.00 84.31 100 THR A O 1
ATOM 742 N N . THR A 1 101 ? -25.451 5.414 69.009 1.00 91.44 101 THR A N 1
ATOM 743 C CA . THR A 1 101 ? -26.479 5.632 70.042 1.00 91.44 101 THR A CA 1
ATOM 744 C C . THR A 1 101 ? -27.508 4.501 70.010 1.00 91.44 101 THR A C 1
ATOM 746 O O . THR A 1 101 ? -27.555 3.763 69.025 1.00 91.44 101 THR A O 1
ATOM 749 N N . ASP A 1 102 ? -28.382 4.412 71.017 1.00 91.12 102 ASP A N 1
ATOM 750 C CA . ASP A 1 102 ? -29.494 3.443 71.044 1.00 91.12 102 ASP A CA 1
ATOM 751 C C . ASP A 1 102 ? -30.385 3.544 69.787 1.00 91.12 102 ASP A C 1
ATOM 753 O O . ASP A 1 102 ? -30.861 2.537 69.261 1.00 91.12 102 ASP A O 1
ATOM 757 N N . LEU A 1 103 ? -30.514 4.750 69.215 1.00 92.06 103 LEU A N 1
ATOM 758 C CA . LEU A 1 103 ? -31.237 4.990 67.962 1.00 92.06 103 LEU A CA 1
ATOM 759 C C . LEU A 1 103 ? -30.618 4.242 66.765 1.00 92.06 103 LEU A C 1
ATOM 761 O O . LEU A 1 103 ? -31.319 3.867 65.826 1.00 92.06 103 LEU A O 1
ATOM 765 N N . GLY A 1 104 ? -29.306 4.003 66.781 1.00 90.31 104 GLY A N 1
ATOM 766 C CA . GLY A 1 104 ? -28.612 3.212 65.765 1.00 90.31 104 GLY A CA 1
ATOM 767 C C . GLY A 1 104 ? -28.977 1.727 65.821 1.00 90.31 104 GLY A C 1
ATOM 768 O O . GLY A 1 104 ? -29.110 1.088 64.771 1.00 90.31 104 GLY A O 1
ATOM 769 N N . ASP A 1 105 ? -29.192 1.189 67.022 1.00 90.56 105 ASP A N 1
ATOM 770 C CA . ASP A 1 105 ? -29.650 -0.188 67.221 1.00 90.56 105 ASP A CA 1
ATOM 771 C C . ASP A 1 105 ? -31.126 -0.343 66.838 1.00 90.56 105 ASP A C 1
ATOM 773 O O . ASP A 1 105 ? -31.488 -1.305 66.152 1.00 90.56 105 ASP A O 1
ATOM 777 N N . GLU A 1 106 ? -31.962 0.646 67.166 1.00 93.38 106 GLU A N 1
ATOM 778 C CA . GLU A 1 106 ? -33.346 0.722 66.686 1.00 93.38 106 GLU A CA 1
ATOM 779 C C . GLU A 1 106 ? -33.411 0.782 65.151 1.00 93.38 106 GLU A C 1
ATOM 781 O O . GLU A 1 106 ? -34.173 0.038 64.528 1.00 93.38 106 GLU A O 1
ATOM 786 N N . ALA A 1 107 ? -32.552 1.586 64.514 1.00 94.38 107 ALA A N 1
ATOM 787 C CA . ALA A 1 107 ? -32.455 1.676 63.058 1.00 94.38 107 ALA A CA 1
ATOM 788 C C . ALA A 1 107 ? -32.011 0.352 62.413 1.00 94.38 107 ALA A C 1
ATOM 790 O O . ALA A 1 107 ? -32.557 -0.051 61.380 1.00 94.38 107 ALA A O 1
ATOM 791 N N . ARG A 1 108 ? -31.071 -0.374 63.035 1.00 94.88 108 ARG A N 1
ATOM 792 C CA . ARG A 1 108 ? -30.667 -1.719 62.596 1.00 94.88 108 ARG A CA 1
ATOM 793 C C . ARG A 1 108 ? -31.821 -2.714 62.712 1.00 94.88 108 ARG A C 1
ATOM 795 O O . ARG A 1 108 ? -32.037 -3.507 61.789 1.00 94.88 108 ARG A O 1
ATOM 802 N N . ALA A 1 109 ? -32.557 -2.688 63.823 1.00 92.81 109 ALA A N 1
ATOM 803 C CA . ALA A 1 109 ? -33.709 -3.558 64.036 1.00 92.81 109 ALA A CA 1
ATOM 804 C C . ALA A 1 109 ? -34.802 -3.279 62.991 1.00 92.81 109 ALA A C 1
ATOM 806 O O . ALA A 1 109 ? -35.286 -4.205 62.338 1.00 92.81 109 ALA A O 1
ATOM 807 N N . ALA A 1 110 ? -35.100 -2.003 62.740 1.00 94.00 110 ALA A N 1
ATOM 808 C CA . ALA A 1 110 ? -36.053 -1.575 61.723 1.00 94.00 110 ALA A CA 1
ATOM 809 C C . ALA A 1 110 ? -35.625 -1.990 60.303 1.00 94.00 110 ALA A C 1
ATOM 811 O O . ALA A 1 110 ? -36.438 -2.511 59.539 1.00 94.00 110 ALA A O 1
ATOM 812 N N . TRP A 1 111 ? -34.341 -1.840 59.953 1.00 95.69 111 TRP A N 1
ATOM 813 C CA . TRP A 1 111 ? -33.815 -2.266 58.653 1.00 95.69 111 TRP A CA 1
ATOM 814 C C . TRP A 1 111 ? -33.913 -3.776 58.442 1.00 95.69 111 TRP A C 1
ATOM 816 O O . TRP A 1 111 ? -34.347 -4.243 57.391 1.00 95.69 111 TRP A O 1
ATOM 826 N N . THR A 1 112 ? -33.487 -4.559 59.432 1.00 94.06 112 THR A N 1
ATOM 827 C CA . THR A 1 112 ? -33.436 -6.025 59.320 1.00 94.06 112 THR A CA 1
ATOM 828 C C . THR A 1 112 ? -34.822 -6.677 59.353 1.00 94.06 112 THR A C 1
ATOM 830 O O . THR A 1 112 ? -34.970 -7.792 58.849 1.00 94.06 112 THR A O 1
ATOM 833 N N . ALA A 1 113 ? -35.843 -5.970 59.851 1.00 93.94 113 ALA A N 1
ATOM 834 C CA . ALA A 1 113 ? -37.247 -6.365 59.747 1.00 93.94 113 ALA A CA 1
ATOM 835 C C . ALA A 1 113 ? -37.819 -6.247 58.316 1.00 93.94 113 ALA A C 1
ATOM 837 O O . ALA A 1 113 ? -38.831 -6.883 58.011 1.00 93.94 113 ALA A O 1
ATOM 838 N N . VAL A 1 114 ? -37.181 -5.484 57.415 1.00 94.62 114 VAL A N 1
ATOM 839 C CA . VAL A 1 114 ? -37.612 -5.374 56.011 1.00 94.62 114 VAL A CA 1
ATOM 840 C C . VAL A 1 114 ? -37.421 -6.724 55.296 1.00 94.62 114 VAL A C 1
ATOM 842 O O . VAL A 1 114 ? -36.349 -7.335 55.402 1.00 94.62 114 VAL A O 1
ATOM 845 N N . PRO A 1 115 ? -38.411 -7.208 54.516 1.00 90.69 115 PRO A N 1
ATOM 846 C CA . PRO A 1 115 ? -38.311 -8.464 53.782 1.00 90.69 115 PRO A CA 1
ATOM 847 C C . PRO A 1 115 ? -37.005 -8.602 52.985 1.00 90.69 115 PRO A C 1
ATOM 849 O O . PRO A 1 115 ? -36.629 -7.749 52.179 1.00 90.69 115 PRO A O 1
ATOM 852 N N . GLY A 1 116 ? -36.303 -9.713 53.221 1.00 86.31 116 GLY A N 1
ATOM 853 C CA . GLY A 1 116 ? -35.026 -10.041 52.581 1.00 86.31 116 GLY A CA 1
ATOM 854 C C . GLY A 1 116 ? -33.794 -9.314 53.134 1.00 86.31 116 GLY A C 1
ATOM 855 O O . GLY A 1 116 ? -32.693 -9.570 52.652 1.00 86.31 116 GLY A O 1
ATOM 856 N N . GLN A 1 117 ? -33.942 -8.465 54.158 1.00 92.12 117 GLN A N 1
ATOM 857 C CA . GLN A 1 117 ? -32.829 -7.736 54.786 1.00 92.12 117 GLN A CA 1
ATOM 858 C C . GLN A 1 117 ? -32.396 -8.324 56.142 1.00 92.12 117 GLN A C 1
ATOM 860 O O . GLN A 1 117 ? -31.435 -7.845 56.743 1.00 92.12 117 GLN A O 1
ATOM 865 N N . SER A 1 118 ? -33.029 -9.414 56.593 1.00 88.19 118 SER A N 1
ATOM 866 C CA . SER A 1 118 ? -32.768 -10.063 57.891 1.00 88.19 118 SER A CA 1
ATOM 867 C C . SER A 1 118 ? -31.335 -10.570 58.075 1.00 88.19 118 SER A C 1
ATOM 869 O O . SER A 1 118 ? -30.864 -10.711 59.198 1.00 88.19 118 SER A O 1
ATOM 871 N N . SER A 1 119 ? -30.609 -10.814 56.978 1.00 84.56 119 SER A N 1
ATOM 872 C CA . SER A 1 119 ? -29.197 -11.216 57.025 1.00 84.56 119 SER A CA 1
ATOM 873 C C . SER A 1 119 ? -28.246 -10.109 57.494 1.00 84.56 119 SER A C 1
ATOM 875 O O . SER A 1 119 ? -27.089 -10.397 57.790 1.00 84.56 119 SER A O 1
ATOM 877 N N . GLY A 1 120 ? -28.688 -8.846 57.496 1.00 86.50 120 GLY A N 1
ATOM 878 C CA . GLY A 1 120 ? -27.864 -7.689 57.854 1.00 86.50 120 GLY A CA 1
ATOM 879 C C . GLY A 1 120 ? -26.790 -7.304 56.826 1.00 86.50 120 GLY A C 1
ATOM 880 O O . GLY A 1 120 ? -26.083 -6.326 57.042 1.00 86.50 120 GLY A O 1
ATOM 881 N N . VAL A 1 121 ? -26.663 -8.011 55.695 1.00 86.69 121 VAL A N 1
ATOM 882 C CA . VAL A 1 121 ? -25.633 -7.723 54.672 1.00 86.69 121 VAL A CA 1
ATOM 883 C C . VAL A 1 121 ? -25.821 -6.335 54.052 1.00 86.69 121 VAL A C 1
ATOM 885 O O . VAL A 1 121 ? -24.870 -5.565 53.948 1.00 86.69 121 VAL A O 1
ATOM 888 N N . SER A 1 122 ? -27.051 -5.992 53.664 1.00 90.56 122 SER A N 1
ATOM 889 C CA . SER A 1 122 ? -27.387 -4.673 53.110 1.00 90.56 122 SER A CA 1
ATOM 890 C C . SER A 1 122 ? -27.283 -3.552 54.143 1.00 90.56 122 SER A C 1
ATOM 892 O O . SER A 1 122 ? -26.960 -2.430 53.773 1.00 90.56 122 SER A O 1
ATOM 894 N N . TRP A 1 123 ? -27.509 -3.849 55.428 1.00 92.25 123 TRP A N 1
ATOM 895 C CA . TRP A 1 123 ? -27.327 -2.893 56.524 1.00 92.25 123 TRP A CA 1
ATOM 896 C C . TRP A 1 123 ? -25.858 -2.497 56.674 1.00 92.25 123 TRP A C 1
ATOM 898 O O . TRP A 1 123 ? -25.528 -1.313 56.679 1.00 92.25 123 TRP A O 1
ATOM 908 N N . ARG A 1 124 ? -24.967 -3.495 56.733 1.00 89.94 124 ARG A N 1
ATOM 909 C CA . ARG A 1 124 ? -23.516 -3.270 56.781 1.00 89.94 124 ARG A CA 1
ATOM 910 C C . ARG A 1 124 ? -23.040 -2.518 55.541 1.00 89.94 124 ARG A C 1
ATOM 912 O O . ARG A 1 124 ? -22.292 -1.555 55.651 1.00 89.94 124 ARG A O 1
ATOM 919 N N . TYR A 1 125 ? -23.559 -2.876 54.365 1.00 89.19 125 TYR A N 1
ATOM 920 C CA . TYR A 1 125 ? -23.211 -2.168 53.136 1.00 89.19 125 TYR A CA 1
ATOM 921 C C . TYR A 1 125 ? -23.730 -0.719 53.103 1.00 89.19 125 TYR A C 1
ATOM 923 O O . TYR A 1 125 ? -23.016 0.166 52.647 1.00 89.19 125 TYR A O 1
ATOM 931 N N . LEU A 1 126 ? -24.922 -0.435 53.644 1.00 93.00 126 LEU A N 1
ATOM 932 C CA . LEU A 1 126 ? -25.400 0.942 53.814 1.00 93.00 126 LEU A CA 1
ATOM 933 C C . LEU A 1 126 ? -24.461 1.756 54.711 1.00 93.00 126 LEU A C 1
ATOM 935 O O . LEU A 1 126 ? -24.143 2.892 54.372 1.00 93.00 126 LEU A O 1
ATOM 939 N N . ARG A 1 127 ? -24.004 1.179 55.830 1.00 92.38 127 ARG A N 1
ATOM 940 C CA . ARG A 1 127 ? -23.031 1.821 56.727 1.00 92.38 127 ARG A CA 1
ATOM 941 C C . ARG A 1 127 ? -21.746 2.178 55.979 1.00 92.38 127 ARG A C 1
ATOM 943 O O . ARG A 1 127 ? -21.303 3.320 56.073 1.00 92.38 127 ARG A O 1
ATOM 950 N N . MET A 1 128 ? -21.223 1.256 55.171 1.00 87.88 128 MET A N 1
ATOM 951 C CA . MET A 1 128 ? -20.034 1.493 54.342 1.00 87.88 128 MET A CA 1
ATOM 952 C C . MET A 1 128 ? -20.248 2.604 53.307 1.00 87.88 128 MET A C 1
ATOM 954 O O . MET A 1 128 ? -19.410 3.492 53.194 1.00 87.88 128 MET A O 1
ATOM 958 N N . LEU A 1 129 ? -21.384 2.608 52.596 1.00 87.06 129 LEU A N 1
ATOM 959 C CA . LEU A 1 129 ? -21.731 3.667 51.632 1.00 87.06 129 LEU A CA 1
ATOM 960 C C . LEU A 1 129 ? -21.816 5.057 52.283 1.00 87.06 129 LEU A C 1
ATOM 962 O O . LEU A 1 129 ? -21.632 6.066 51.612 1.00 87.06 129 LEU A O 1
ATOM 966 N N . LEU A 1 130 ? -22.094 5.110 53.587 1.00 88.81 130 LEU A N 1
ATOM 967 C CA . LEU A 1 130 ? -22.157 6.337 54.379 1.00 88.81 130 LEU A CA 1
ATOM 968 C C . LEU A 1 130 ? -20.846 6.638 55.127 1.00 88.81 130 LEU A C 1
ATOM 970 O O . LEU A 1 130 ? -20.830 7.514 55.991 1.00 88.81 130 LEU A O 1
ATOM 974 N N . GLY A 1 131 ? -19.755 5.933 54.813 1.00 82.94 131 GLY A N 1
ATOM 975 C CA . GLY A 1 131 ? -18.427 6.176 55.381 1.00 82.94 131 GLY A CA 1
ATOM 976 C C . GLY A 1 131 ? -18.246 5.703 56.825 1.00 82.94 131 GLY A C 1
ATOM 977 O O . GLY A 1 131 ? -17.326 6.157 57.501 1.00 82.94 131 GLY A O 1
ATOM 978 N N . LEU A 1 132 ? -19.115 4.819 57.327 1.00 86.19 132 LEU A N 1
ATOM 979 C CA . LEU A 1 132 ? -18.938 4.185 58.635 1.00 86.19 132 LEU A CA 1
ATOM 980 C C . LEU A 1 132 ? -18.095 2.905 58.498 1.00 86.19 132 LEU A C 1
ATOM 982 O O . LEU A 1 132 ? -18.281 2.160 57.532 1.00 86.19 132 LEU A O 1
ATOM 986 N N . PRO A 1 133 ? -17.214 2.602 59.471 1.00 81.56 133 PRO A N 1
ATOM 987 C CA . PRO A 1 133 ? -16.409 1.389 59.440 1.00 81.56 133 PRO A CA 1
ATOM 988 C C . PRO A 1 133 ? -17.302 0.151 59.592 1.00 81.56 133 PRO A C 1
ATOM 990 O O . PRO A 1 133 ? -18.038 0.004 60.574 1.00 81.56 133 PRO A O 1
ATOM 993 N N . ASP A 1 134 ? -17.251 -0.729 58.594 1.00 84.94 134 ASP A N 1
ATOM 994 C CA . ASP A 1 134 ? -17.914 -2.032 58.568 1.00 84.94 134 ASP A CA 1
ATOM 995 C C . ASP A 1 134 ? -17.255 -2.928 57.500 1.00 84.94 134 ASP A C 1
ATOM 997 O O . ASP A 1 134 ? -16.408 -2.471 56.731 1.00 84.94 134 ASP A O 1
ATOM 1001 N N . VAL A 1 135 ? -17.651 -4.199 57.452 1.00 84.12 135 VAL A N 1
ATOM 1002 C CA . VAL A 1 135 ? -17.221 -5.184 56.444 1.00 84.12 135 VAL A CA 1
ATOM 1003 C C . VAL A 1 135 ? -18.469 -5.819 55.850 1.00 84.12 135 VAL A C 1
ATOM 1005 O O . VAL A 1 135 ? -19.402 -6.155 56.586 1.00 84.12 135 VAL A O 1
ATOM 1008 N N . LYS A 1 136 ? -18.505 -6.033 54.532 1.00 84.00 136 LYS A N 1
ATOM 1009 C CA . LYS A 1 136 ? -19.652 -6.660 53.871 1.00 84.00 136 LYS A CA 1
ATOM 1010 C C . LYS A 1 136 ? -19.402 -8.167 53.750 1.00 84.00 136 LYS A C 1
ATOM 1012 O O . LYS A 1 136 ? -18.624 -8.584 52.901 1.00 84.00 136 LYS A O 1
ATOM 1017 N N . PRO A 1 137 ? -20.094 -9.038 54.514 1.00 80.88 137 PRO A N 1
ATOM 1018 C CA . PRO A 1 137 ? -19.913 -10.485 54.397 1.00 80.88 137 PRO A CA 1
ATOM 1019 C C . PRO A 1 137 ? -20.679 -11.034 53.182 1.00 80.88 137 PRO A C 1
ATOM 1021 O O . PRO A 1 137 ? -21.644 -11.797 53.316 1.00 80.88 137 PRO A O 1
ATOM 1024 N N . ASP A 1 138 ? -20.297 -10.588 51.987 1.00 77.25 138 ASP A N 1
ATOM 1025 C CA . ASP A 1 138 ? -20.826 -11.078 50.722 1.00 77.25 138 ASP A CA 1
ATOM 1026 C C . ASP A 1 138 ? -20.106 -12.354 50.258 1.00 77.25 138 ASP A C 1
ATOM 1028 O O . ASP A 1 138 ? -19.253 -12.919 50.947 1.00 77.25 138 ASP A O 1
ATOM 1032 N N . ARG A 1 139 ? -20.482 -12.851 49.077 1.00 76.00 139 ARG A N 1
ATOM 1033 C CA . ARG A 1 139 ? -19.894 -14.075 48.526 1.00 76.00 139 ARG A CA 1
ATOM 1034 C C . ARG A 1 139 ? -18.384 -13.945 48.288 1.00 76.00 139 ARG A C 1
ATOM 1036 O O . ARG A 1 139 ? -17.696 -14.953 48.384 1.00 76.00 139 ARG A O 1
ATOM 1043 N N . MET A 1 140 ? -17.874 -12.751 47.984 1.00 81.00 140 MET A N 1
ATOM 1044 C CA . MET A 1 140 ? -16.459 -12.529 47.673 1.00 81.00 140 MET A CA 1
ATOM 1045 C C . MET A 1 140 ? -15.616 -12.620 48.943 1.00 81.00 140 MET A C 1
ATOM 1047 O O . MET A 1 140 ? -14.639 -13.369 48.976 1.00 81.00 140 MET A O 1
ATOM 1051 N N . VAL A 1 141 ? -16.052 -11.951 50.014 1.00 84.88 141 VAL A N 1
ATOM 1052 C CA . VAL A 1 141 ? -15.389 -12.010 51.325 1.00 84.88 141 VAL A CA 1
ATOM 1053 C C . VAL A 1 141 ? -15.461 -13.416 51.921 1.00 84.88 141 VAL A C 1
ATOM 1055 O O . VAL A 1 141 ? -14.442 -13.950 52.359 1.00 84.88 141 VAL A O 1
ATOM 1058 N N . ILE A 1 142 ? -16.634 -14.062 51.881 1.00 86.94 142 ILE A N 1
ATOM 1059 C CA . ILE A 1 142 ? -16.792 -15.446 52.363 1.00 86.94 142 ILE A CA 1
ATOM 1060 C C . ILE A 1 142 ? -15.838 -16.376 51.615 1.00 86.94 142 ILE A C 1
ATOM 1062 O O . ILE A 1 142 ? -15.098 -17.120 52.252 1.00 86.94 142 ILE A O 1
ATOM 1066 N N . ARG A 1 143 ? -15.806 -16.291 50.280 1.00 80.56 143 ARG A N 1
ATOM 1067 C CA . ARG A 1 143 ? -14.944 -17.122 49.438 1.00 80.56 143 ARG A CA 1
ATOM 1068 C C . ARG A 1 143 ? -13.463 -16.908 49.722 1.00 80.56 143 ARG A C 1
ATOM 1070 O O . ARG A 1 143 ? -12.717 -17.882 49.790 1.00 80.56 143 ARG A O 1
ATOM 1077 N N . PHE A 1 144 ? -13.033 -15.657 49.876 1.00 86.00 144 PHE A N 1
ATOM 1078 C CA . PHE A 1 144 ? -11.646 -15.329 50.203 1.00 86.00 144 PHE A CA 1
ATOM 1079 C C . PHE A 1 144 ? -11.214 -16.007 51.499 1.00 86.00 144 PHE A C 1
ATOM 1081 O O . PHE A 1 144 ? -10.208 -16.714 51.527 1.00 86.00 144 PHE A O 1
ATOM 1088 N N . ILE A 1 145 ? -12.028 -15.871 52.544 1.00 88.31 145 ILE A N 1
ATOM 1089 C CA . ILE A 1 145 ? -11.741 -16.455 53.851 1.00 88.31 145 ILE A CA 1
ATOM 1090 C C . ILE A 1 145 ? -11.771 -17.981 53.777 1.00 88.31 145 ILE A C 1
ATOM 1092 O O . ILE A 1 145 ? -10.864 -18.637 54.282 1.00 88.31 145 ILE A O 1
ATOM 1096 N N . THR A 1 146 ? -12.777 -18.574 53.134 1.00 86.94 146 THR A N 1
ATOM 1097 C CA . THR A 1 146 ? -12.882 -20.035 53.055 1.00 86.94 146 THR A CA 1
ATOM 1098 C C . THR A 1 146 ? -11.760 -20.651 52.231 1.00 86.94 146 THR A C 1
ATOM 1100 O O . THR A 1 146 ? -11.257 -21.708 52.602 1.00 86.94 146 THR A O 1
ATOM 1103 N N . SER A 1 147 ? -11.315 -19.967 51.172 1.00 82.31 147 SER A N 1
ATOM 1104 C CA . SER A 1 147 ? -10.141 -20.358 50.388 1.00 82.31 147 SER A CA 1
ATOM 1105 C C . SER A 1 147 ? -8.861 -20.272 51.217 1.00 82.31 147 SER A C 1
ATOM 1107 O O . SER A 1 147 ? -8.068 -21.207 51.203 1.00 82.31 147 SER A O 1
ATOM 1109 N N . ALA A 1 148 ? -8.667 -19.182 51.964 1.00 84.25 148 ALA A N 1
ATOM 1110 C CA . ALA A 1 148 ? -7.494 -19.002 52.818 1.00 84.25 148 ALA A CA 1
ATOM 1111 C C . ALA A 1 148 ? -7.440 -20.018 53.975 1.00 84.25 148 ALA A C 1
ATOM 1113 O O . ALA A 1 148 ? -6.359 -20.402 54.411 1.00 84.25 148 ALA A O 1
ATOM 1114 N N . LEU A 1 149 ? -8.602 -20.461 54.465 1.00 86.00 149 LEU A N 1
ATOM 1115 C CA . LEU A 1 149 ? -8.723 -21.406 55.578 1.00 86.00 149 LEU A CA 1
ATOM 1116 C C . LEU A 1 149 ? -8.900 -22.871 55.141 1.00 86.00 149 LEU A C 1
ATOM 1118 O O . LEU A 1 149 ? -8.909 -23.750 56.000 1.00 86.00 149 LEU A O 1
ATOM 1122 N N . GLY A 1 150 ? -9.071 -23.152 53.845 1.00 82.56 150 GLY A N 1
ATOM 1123 C CA . GLY A 1 150 ? -9.322 -24.505 53.335 1.00 82.56 150 GLY A CA 1
ATOM 1124 C C . GLY A 1 150 ? -10.638 -25.131 53.822 1.00 82.56 150 GLY A C 1
ATOM 1125 O O . GLY A 1 150 ? -10.720 -26.348 53.974 1.00 82.56 150 GLY A O 1
ATOM 1126 N N . ILE A 1 151 ? -11.664 -24.317 54.096 1.00 86.00 151 ILE A N 1
ATOM 1127 C CA . ILE A 1 151 ? -12.978 -24.768 54.593 1.00 86.00 151 ILE A CA 1
ATOM 1128 C C . ILE A 1 151 ? -14.078 -24.569 53.541 1.00 86.00 151 ILE A C 1
ATOM 1130 O O . ILE A 1 151 ? -13.910 -23.847 52.565 1.00 86.00 151 ILE A O 1
ATOM 1134 N N . SER A 1 152 ? -15.240 -25.198 53.733 1.00 81.62 152 SER A N 1
ATOM 1135 C CA . SER A 1 152 ? -16.406 -24.988 52.861 1.00 81.62 152 SER A CA 1
ATOM 1136 C C . SER A 1 152 ? -17.075 -23.630 53.118 1.00 81.62 152 SER A C 1
ATOM 1138 O O . SER A 1 152 ? -17.249 -23.255 54.277 1.00 81.62 152 SER A O 1
ATOM 1140 N N . GLU A 1 153 ? -17.569 -22.952 52.068 1.00 82.12 153 GLU A N 1
ATOM 1141 C CA . GLU A 1 153 ? -18.393 -21.726 52.183 1.00 82.12 153 GLU A CA 1
ATOM 1142 C C . GLU A 1 153 ? -19.599 -21.912 53.132 1.00 82.12 153 GLU A C 1
ATOM 1144 O O . GLU A 1 153 ? -20.019 -20.967 53.793 1.00 82.12 153 GLU A O 1
ATOM 1149 N N . ARG A 1 154 ? -20.143 -23.135 53.253 1.00 77.88 154 ARG A N 1
ATOM 1150 C CA . ARG A 1 154 ? -21.274 -23.443 54.153 1.00 77.88 154 ARG A CA 1
ATOM 1151 C C . ARG A 1 154 ? -20.892 -23.506 55.634 1.00 77.88 154 ARG A C 1
ATOM 1153 O O . ARG A 1 154 ? -21.782 -23.452 56.475 1.00 77.88 154 ARG A O 1
ATOM 1160 N N . ALA A 1 155 ? -19.606 -23.661 55.944 1.00 81.88 155 ALA A N 1
ATOM 1161 C CA . ALA A 1 155 ? -19.102 -23.783 57.310 1.00 81.88 155 ALA A CA 1
ATOM 1162 C C . ALA A 1 155 ? -18.739 -22.425 57.939 1.00 81.88 155 ALA A C 1
ATOM 1164 O O . ALA A 1 155 ? -18.473 -22.368 59.138 1.00 81.88 155 ALA A O 1
ATOM 1165 N N . LEU A 1 156 ? -18.715 -21.341 57.152 1.00 86.12 156 LEU A N 1
ATOM 1166 C CA . LEU A 1 156 ? -18.370 -20.006 57.632 1.00 86.12 156 LEU A CA 1
ATOM 1167 C C . LEU A 1 156 ? -19.626 -19.159 57.866 1.00 86.12 156 LEU A C 1
ATOM 1169 O O . LEU A 1 156 ? -20.310 -18.744 56.931 1.00 86.12 156 LEU A O 1
ATOM 1173 N N . GLU A 1 157 ? -19.899 -18.848 59.130 1.00 85.75 157 GLU A N 1
ATOM 1174 C CA . GLU A 1 157 ? -20.941 -17.888 59.491 1.00 85.75 157 GLU A CA 1
ATOM 1175 C C . GLU A 1 157 ? -20.536 -16.454 59.111 1.00 85.75 157 GLU A C 1
ATOM 1177 O O . GLU A 1 157 ? -19.379 -16.056 59.249 1.00 85.75 157 GLU A O 1
ATOM 1182 N N . ARG A 1 158 ? -21.502 -15.637 58.670 1.00 83.50 158 ARG A N 1
ATOM 1183 C CA . ARG A 1 158 ? -21.246 -14.255 58.214 1.00 83.50 158 ARG A CA 1
ATOM 1184 C C . ARG A 1 158 ? -20.638 -13.367 59.295 1.00 83.50 158 ARG A C 1
ATOM 1186 O O . ARG A 1 158 ? -19.742 -12.584 59.003 1.00 83.50 158 ARG A O 1
ATOM 1193 N N . GLU A 1 159 ? -21.101 -13.499 60.536 1.00 84.00 159 GLU A N 1
ATOM 1194 C CA . GLU A 1 159 ? -20.553 -12.723 61.653 1.00 84.00 159 GLU A CA 1
ATOM 1195 C C . GLU A 1 159 ? -19.102 -13.125 61.934 1.00 84.00 159 GLU A C 1
ATOM 1197 O O . GLU A 1 159 ? -18.248 -12.278 62.186 1.00 84.00 159 GLU A O 1
ATOM 1202 N N . ARG A 1 160 ? -18.791 -14.418 61.783 1.00 86.12 160 ARG A N 1
ATOM 1203 C CA . ARG A 1 160 ? -17.421 -14.911 61.887 1.00 86.12 160 ARG A CA 1
ATOM 1204 C C . ARG A 1 160 ? -16.542 -14.390 60.751 1.00 86.12 160 ARG A C 1
ATOM 1206 O O . ARG A 1 160 ? -15.391 -14.051 61.006 1.00 86.12 160 ARG A O 1
ATOM 1213 N N . ALA A 1 161 ? -17.072 -14.278 59.532 1.00 88.56 161 ALA A N 1
ATOM 1214 C CA . ALA A 1 161 ? -16.364 -13.670 58.406 1.00 88.56 161 ALA A CA 1
ATOM 1215 C C . ALA A 1 161 ? -15.984 -12.209 58.700 1.00 88.56 161 ALA A C 1
ATOM 1217 O O . ALA A 1 161 ? -14.825 -11.839 58.538 1.00 88.56 161 ALA A O 1
ATOM 1218 N N . VAL A 1 162 ? -16.925 -11.412 59.220 1.00 88.12 162 VAL A N 1
ATOM 1219 C CA . VAL A 1 162 ? -16.661 -10.024 59.638 1.00 88.12 162 VAL A CA 1
ATOM 1220 C C . VAL A 1 162 ? -15.579 -9.969 60.717 1.00 88.12 162 VAL A C 1
ATOM 1222 O O . VAL A 1 162 ? -14.611 -9.232 60.567 1.00 88.12 162 VAL A O 1
ATOM 1225 N N . GLN A 1 163 ? -15.686 -10.789 61.770 1.00 88.88 163 GLN A N 1
ATOM 1226 C CA . GLN A 1 163 ? -14.678 -10.842 62.839 1.00 88.88 163 GLN A CA 1
ATOM 1227 C C . GLN A 1 163 ? -13.278 -11.174 62.313 1.00 88.88 163 GLN A C 1
ATOM 1229 O O . GLN A 1 163 ? -12.298 -10.594 62.772 1.00 88.88 163 GLN A O 1
ATOM 1234 N N . LEU A 1 164 ? -13.177 -12.106 61.361 1.00 91.50 164 LEU A N 1
ATOM 1235 C CA . LEU A 1 164 ? -11.903 -12.505 60.767 1.00 91.50 164 LEU A CA 1
ATOM 1236 C C . LEU A 1 164 ? -11.284 -11.380 59.935 1.00 91.50 164 LEU A C 1
ATOM 1238 O O . LEU A 1 164 ? -10.083 -11.150 60.055 1.00 91.50 164 LEU A O 1
ATOM 1242 N N . VAL A 1 165 ? -12.084 -10.658 59.143 1.00 89.94 165 VAL A N 1
ATOM 1243 C CA . VAL A 1 165 ? -11.596 -9.499 58.376 1.00 89.94 165 VAL A CA 1
ATOM 1244 C C . VAL A 1 165 ? -11.191 -8.367 59.312 1.00 89.94 165 VAL A C 1
ATOM 1246 O O . VAL A 1 165 ? -10.106 -7.826 59.145 1.00 89.94 165 VAL A O 1
ATOM 1249 N N . CYS A 1 166 ? -11.984 -8.048 60.338 1.00 88.69 166 CYS A N 1
ATOM 1250 C CA . CYS A 1 166 ? -11.624 -7.009 61.308 1.00 88.69 166 CYS A CA 1
ATOM 1251 C C . CYS A 1 166 ? -10.331 -7.351 62.065 1.00 88.69 166 CYS A C 1
ATOM 1253 O O . CYS A 1 166 ? -9.443 -6.511 62.164 1.00 88.69 166 CYS A O 1
ATOM 1255 N N . ALA A 1 167 ? -10.181 -8.593 62.537 1.00 88.56 167 ALA A N 1
ATOM 1256 C CA . ALA A 1 167 ? -8.958 -9.032 63.208 1.00 88.56 167 ALA A CA 1
ATOM 1257 C C . ALA A 1 167 ? -7.744 -9.045 62.260 1.00 88.56 167 ALA A C 1
ATOM 1259 O O . ALA A 1 167 ? -6.620 -8.773 62.680 1.00 88.56 167 ALA A O 1
ATOM 1260 N N . ALA A 1 168 ? -7.944 -9.361 60.976 1.00 90.88 168 ALA A N 1
ATOM 1261 C CA . ALA A 1 168 ? -6.889 -9.271 59.971 1.00 90.88 168 ALA A CA 1
ATOM 1262 C C . ALA A 1 168 ? -6.502 -7.813 59.684 1.00 90.88 168 ALA A C 1
ATOM 1264 O O . ALA A 1 168 ? -5.314 -7.510 59.627 1.00 90.88 168 ALA A O 1
ATOM 1265 N N . ALA A 1 169 ? -7.481 -6.915 59.564 1.00 90.00 169 ALA A N 1
ATOM 1266 C CA . ALA A 1 169 ? -7.270 -5.487 59.353 1.00 90.00 169 ALA A CA 1
ATOM 1267 C C . ALA A 1 169 ? -6.464 -4.869 60.506 1.00 90.00 169 ALA A C 1
ATOM 1269 O O . ALA A 1 169 ? -5.452 -4.215 60.266 1.00 90.00 169 ALA A O 1
ATOM 1270 N N . GLU A 1 170 ? -6.825 -5.201 61.749 1.00 90.44 170 GLU A N 1
ATOM 1271 C CA . GLU A 1 170 ? -6.095 -4.786 62.950 1.00 90.44 170 GLU A CA 1
ATOM 1272 C C . GLU A 1 170 ? -4.637 -5.269 62.933 1.00 90.44 170 GLU A C 1
ATOM 1274 O O . GLU A 1 170 ? -3.715 -4.482 63.142 1.00 90.44 170 GLU A O 1
ATOM 1279 N N . ARG A 1 171 ? -4.396 -6.549 62.613 1.00 92.06 171 ARG A N 1
ATOM 1280 C CA . ARG A 1 171 ? -3.030 -7.104 62.533 1.00 92.06 171 ARG A CA 1
ATOM 1281 C C . ARG A 1 171 ? -2.194 -6.492 61.409 1.00 92.06 171 ARG A C 1
ATOM 1283 O O . ARG A 1 171 ? -0.972 -6.474 61.521 1.00 92.06 171 ARG A O 1
ATOM 1290 N N . LEU A 1 172 ? -2.838 -6.039 60.337 1.00 89.69 172 LEU A N 1
ATOM 1291 C CA . LEU A 1 172 ? -2.196 -5.404 59.186 1.00 89.69 172 LEU A CA 1
ATOM 1292 C C . LEU A 1 172 ? -2.051 -3.882 59.346 1.00 89.69 172 LEU A C 1
ATOM 1294 O O . LEU A 1 172 ? -1.388 -3.260 58.522 1.00 89.69 172 LEU A O 1
ATOM 1298 N N . GLY A 1 173 ? -2.643 -3.285 60.386 1.00 88.62 173 GLY A N 1
ATOM 1299 C CA . GLY A 1 173 ? -2.634 -1.836 60.593 1.00 88.62 173 GLY A CA 1
ATOM 1300 C C . GLY A 1 173 ? -3.431 -1.064 59.537 1.00 88.62 173 GLY A C 1
ATOM 1301 O O . GLY A 1 173 ? -3.055 0.055 59.194 1.00 88.62 173 GLY A O 1
ATOM 1302 N N . VAL A 1 174 ? -4.497 -1.660 58.994 1.00 90.38 174 VAL A N 1
ATOM 1303 C CA . VAL A 1 174 ? -5.378 -1.037 57.991 1.00 90.38 174 VAL A CA 1
ATOM 1304 C C . VAL A 1 174 ? -6.815 -0.962 58.497 1.00 90.38 174 VAL A C 1
ATOM 1306 O O . VAL A 1 174 ? -7.230 -1.742 59.352 1.00 90.38 174 VAL A O 1
ATOM 1309 N N . GLU A 1 175 ? -7.601 -0.049 57.935 1.00 84.25 175 GLU A N 1
ATOM 1310 C CA . GLU A 1 175 ? -9.024 0.062 58.258 1.00 84.25 175 GLU A CA 1
ATOM 1311 C C . GLU A 1 175 ? -9.830 -1.108 57.651 1.00 84.25 175 GLU A C 1
ATOM 1313 O O . GLU A 1 175 ? -9.583 -1.485 56.498 1.00 84.25 175 GLU A O 1
ATOM 1318 N N . PRO A 1 176 ? -10.833 -1.672 58.356 1.00 83.94 176 PRO A N 1
ATOM 1319 C CA . PRO A 1 176 ? -11.621 -2.801 57.851 1.00 83.94 176 PRO A CA 1
ATOM 1320 C C . PRO A 1 176 ? -12.264 -2.588 56.465 1.00 83.94 176 PRO A C 1
ATOM 1322 O O . PRO A 1 176 ? -12.181 -3.511 55.652 1.00 83.94 176 PRO A O 1
ATOM 1325 N N . PRO A 1 177 ? -12.818 -1.402 56.119 1.00 78.19 177 PRO A N 1
ATOM 1326 C CA . PRO A 1 177 ? -13.315 -1.140 54.765 1.00 78.19 177 PRO A CA 1
ATOM 1327 C C . PRO A 1 177 ? -12.225 -1.189 53.684 1.00 78.19 177 PRO A C 1
ATOM 1329 O O . PRO A 1 177 ? -12.492 -1.607 52.560 1.00 78.19 177 PRO A O 1
ATOM 1332 N N . ALA A 1 178 ? -10.991 -0.787 54.010 1.00 76.56 178 ALA A N 1
ATOM 1333 C CA . ALA A 1 178 ? -9.875 -0.836 53.067 1.00 76.56 178 ALA A CA 1
ATOM 1334 C C . ALA A 1 178 ? -9.452 -2.285 52.785 1.00 76.56 178 ALA A C 1
ATOM 1336 O O . ALA A 1 178 ? -9.166 -2.635 51.639 1.00 76.56 178 ALA A O 1
ATOM 1337 N N . LEU A 1 179 ? -9.466 -3.146 53.811 1.00 85.25 179 LEU A N 1
ATOM 1338 C CA . LEU A 1 179 ? -9.198 -4.572 53.635 1.00 85.25 179 LEU A CA 1
ATOM 1339 C C . LEU A 1 179 ? -10.335 -5.288 52.889 1.00 85.25 179 LEU A C 1
ATOM 1341 O O . LEU A 1 179 ? -10.052 -6.110 52.023 1.00 85.25 179 LEU A O 1
ATOM 1345 N N . ASP A 1 180 ? -11.598 -4.965 53.177 1.00 82.81 180 ASP A N 1
ATOM 1346 C CA . ASP A 1 180 ? -12.765 -5.470 52.433 1.00 82.81 180 ASP A CA 1
ATOM 1347 C C . ASP A 1 180 ? -12.652 -5.140 50.936 1.00 82.81 180 ASP A C 1
ATOM 1349 O O . ASP A 1 180 ? -12.727 -6.038 50.094 1.00 82.81 180 ASP A O 1
ATOM 1353 N N . HIS A 1 181 ? -12.332 -3.883 50.610 1.00 75.69 181 HIS A N 1
ATOM 1354 C CA . HIS A 1 181 ? -12.096 -3.452 49.234 1.00 75.69 181 HIS A CA 1
ATOM 1355 C C . HIS A 1 181 ? -10.912 -4.190 48.591 1.00 75.69 181 HIS A C 1
ATOM 1357 O O . HIS A 1 181 ? -11.018 -4.647 47.457 1.00 75.69 181 HIS A O 1
ATOM 1363 N N . ALA A 1 182 ? -9.794 -4.364 49.301 1.00 80.19 182 ALA A N 1
ATOM 1364 C CA . ALA A 1 182 ? -8.640 -5.103 48.784 1.00 80.19 182 ALA A CA 1
ATOM 1365 C C . ALA A 1 182 ? -8.960 -6.585 48.518 1.00 80.19 182 ALA A C 1
ATOM 1367 O O . ALA A 1 182 ? -8.529 -7.137 47.505 1.00 80.19 182 ALA A O 1
ATOM 1368 N N . ILE A 1 183 ? -9.746 -7.226 49.391 1.00 83.25 183 ILE A N 1
ATOM 1369 C CA . ILE A 1 183 ? -10.245 -8.595 49.200 1.00 83.25 183 ILE A CA 1
ATOM 1370 C C . ILE A 1 183 ? -11.156 -8.662 47.974 1.00 83.25 183 ILE A C 1
ATOM 1372 O O . ILE A 1 183 ? -11.045 -9.595 47.174 1.00 83.25 183 ILE A O 1
ATOM 1376 N N . TRP A 1 184 ? -12.043 -7.680 47.817 1.00 77.75 184 TRP A N 1
ATOM 1377 C CA . TRP A 1 184 ? -12.909 -7.576 46.653 1.00 77.75 184 TRP A CA 1
ATOM 1378 C C . TRP A 1 184 ? -12.084 -7.456 45.370 1.00 77.75 184 TRP A C 1
ATOM 1380 O O . TRP A 1 184 ? -12.267 -8.285 44.480 1.00 77.75 184 TRP A O 1
ATOM 1390 N N . THR A 1 185 ? -11.121 -6.527 45.317 1.00 68.12 185 THR A N 1
ATOM 1391 C CA . THR A 1 185 ? -10.194 -6.362 44.189 1.00 68.12 185 THR A CA 1
ATOM 1392 C C . THR A 1 185 ? -9.444 -7.660 43.906 1.00 68.12 185 THR A C 1
ATOM 1394 O O . THR A 1 185 ? -9.413 -8.109 42.772 1.00 68.12 185 THR A O 1
ATOM 1397 N N . TRP A 1 186 ? -8.902 -8.330 44.924 1.00 72.94 186 TRP A N 1
ATOM 1398 C CA . TRP A 1 186 ? -8.178 -9.595 44.752 1.00 72.94 186 TRP A CA 1
ATOM 1399 C C . TRP A 1 186 ? -9.057 -10.708 44.158 1.00 72.94 186 TRP A C 1
ATOM 1401 O O . TRP A 1 186 ? -8.627 -11.477 43.296 1.00 72.94 186 TRP A O 1
ATOM 1411 N N . GLN A 1 187 ? -10.314 -10.793 44.597 1.00 71.81 187 GLN A N 1
ATOM 1412 C CA . GLN A 1 187 ? -11.277 -11.772 44.090 1.00 71.81 187 GLN A CA 1
ATOM 1413 C C . GLN A 1 187 ? -11.791 -11.434 42.681 1.00 71.81 187 GLN A C 1
ATOM 1415 O O . GLN A 1 187 ? -12.321 -12.329 42.004 1.00 71.81 187 GLN A O 1
ATOM 1420 N N . THR A 1 188 ? -11.679 -10.176 42.241 1.00 55.56 188 THR A N 1
ATOM 1421 C CA . THR A 1 188 ? -12.068 -9.719 40.898 1.00 55.56 188 THR A CA 1
ATOM 1422 C C . THR A 1 188 ? -10.903 -9.702 39.900 1.00 55.56 188 THR A C 1
ATOM 1424 O O . THR A 1 188 ? -11.153 -9.999 38.738 1.00 55.56 188 THR A O 1
ATOM 1427 N N . THR A 1 189 ? -9.649 -9.487 40.325 1.00 48.12 189 THR A N 1
ATOM 1428 C CA . THR A 1 189 ? -8.458 -9.344 39.451 1.00 48.12 189 THR A CA 1
ATOM 1429 C C . THR A 1 189 ? -7.670 -10.634 39.165 1.00 48.12 189 THR A C 1
ATOM 1431 O O . THR A 1 189 ? -6.607 -10.584 38.553 1.00 48.12 189 THR A O 1
ATOM 1434 N N . GLY A 1 190 ? -8.194 -11.817 39.512 1.00 46.50 190 GLY A N 1
ATOM 1435 C CA . GLY A 1 190 ? -7.859 -13.033 38.751 1.00 46.50 190 GLY A CA 1
ATOM 1436 C C . GLY A 1 190 ? -6.868 -14.051 39.336 1.00 46.50 190 GLY A C 1
ATOM 1437 O O . GLY A 1 190 ? -6.287 -14.805 38.565 1.00 46.50 190 GLY A O 1
ATOM 1438 N N . HIS A 1 191 ? -6.742 -14.221 40.657 1.00 44.28 191 HIS A N 1
ATOM 1439 C CA . HIS A 1 191 ? -6.147 -15.458 41.218 1.00 44.28 191 HIS A CA 1
ATOM 1440 C C . HIS A 1 191 ? -7.189 -16.583 41.393 1.00 44.28 191 HIS A C 1
ATOM 1442 O O . HIS A 1 191 ? -7.361 -17.148 42.473 1.00 44.28 191 HIS A O 1
ATOM 1448 N N . ARG A 1 192 ? -7.921 -16.915 40.319 1.00 44.16 192 ARG A N 1
ATOM 1449 C CA . ARG A 1 192 ? -8.908 -18.008 40.313 1.00 44.16 192 ARG A CA 1
ATOM 1450 C C . ARG A 1 192 ? -8.335 -19.266 39.670 1.00 44.16 192 ARG A C 1
ATOM 1452 O O . ARG A 1 192 ? -8.342 -19.415 38.454 1.00 44.16 192 ARG A O 1
ATOM 1459 N N . ALA A 1 193 ? -7.930 -20.208 40.516 1.00 36.06 193 ALA A N 1
ATOM 1460 C CA . ALA A 1 193 ? -8.004 -21.619 40.175 1.00 36.06 193 ALA A CA 1
ATOM 1461 C C . ALA A 1 193 ? -9.490 -22.038 40.149 1.00 36.06 193 ALA A C 1
ATOM 1463 O O . ALA A 1 193 ? -10.206 -21.836 41.127 1.00 36.06 193 ALA A O 1
ATOM 1464 N N . HIS A 1 194 ? -9.914 -22.609 39.019 1.00 35.91 194 HIS A N 1
ATOM 1465 C CA . HIS A 1 194 ? -11.191 -23.289 38.753 1.00 35.91 194 HIS A CA 1
ATOM 1466 C C . HIS A 1 194 ? -12.503 -22.475 38.810 1.00 35.91 194 HIS A C 1
ATOM 1468 O O . HIS A 1 194 ? -13.189 -22.405 39.825 1.00 35.91 194 HIS A O 1
ATOM 1474 N N . ASP A 1 195 ? -12.811 -21.892 37.642 1.00 34.75 195 ASP A N 1
ATOM 1475 C CA . ASP A 1 195 ? -14.108 -21.738 36.938 1.00 34.75 195 ASP A CA 1
ATOM 1476 C C . ASP A 1 195 ? -14.095 -20.368 36.240 1.00 34.75 195 ASP A C 1
ATOM 1478 O O . ASP A 1 195 ? -14.599 -19.359 36.744 1.00 34.75 195 ASP A O 1
ATOM 1482 N N . GLY A 1 196 ? -13.339 -20.325 35.135 1.00 39.31 196 GLY A N 1
ATOM 1483 C CA . GLY A 1 196 ? -12.757 -19.120 34.552 1.00 39.31 196 GLY A CA 1
ATOM 1484 C C . GLY A 1 196 ? -13.479 -18.643 33.301 1.00 39.31 196 GLY A C 1
ATOM 1485 O O . GLY A 1 196 ? -13.515 -19.348 32.301 1.00 39.31 196 GLY A O 1
ATOM 1486 N N . ILE A 1 197 ? -13.980 -17.411 33.357 1.00 47.94 197 ILE A N 1
ATOM 1487 C CA . ILE A 1 197 ? -14.076 -16.574 32.163 1.00 47.94 197 ILE A CA 1
ATOM 1488 C C . ILE A 1 197 ? -12.621 -16.272 31.777 1.00 47.94 197 ILE A C 1
ATOM 1490 O O . ILE A 1 197 ? -11.877 -15.728 32.597 1.00 47.94 197 ILE A O 1
ATOM 1494 N N . SER A 1 198 ? -12.181 -16.706 30.600 1.00 71.94 198 SER A N 1
ATOM 1495 C CA . SER A 1 198 ? -10.836 -16.431 30.083 1.00 71.94 198 SER A CA 1
ATOM 1496 C C . SER A 1 198 ? -10.582 -14.918 30.011 1.00 71.94 198 SER A C 1
ATOM 1498 O O . SER A 1 198 ? -11.519 -14.131 29.876 1.00 71.94 198 SER A O 1
ATOM 1500 N N . GLN A 1 199 ? -9.318 -14.484 30.075 1.00 79.62 199 GLN A N 1
ATOM 1501 C CA . GLN A 1 199 ? -8.948 -13.071 29.886 1.00 79.62 199 GLN A CA 1
ATOM 1502 C C . GLN A 1 199 ? -9.587 -12.488 28.611 1.00 79.62 199 GLN A C 1
ATOM 1504 O O . GLN A 1 199 ? -10.127 -11.386 28.639 1.00 79.62 199 GLN A O 1
ATOM 1509 N N . ALA A 1 200 ? -9.623 -13.277 27.533 1.00 82.00 200 ALA A N 1
ATOM 1510 C CA . ALA A 1 200 ? -10.307 -12.944 26.290 1.00 82.00 200 ALA A CA 1
ATOM 1511 C C . ALA A 1 200 ? -11.813 -12.694 26.481 1.00 82.00 200 ALA A C 1
ATOM 1513 O O . ALA A 1 200 ? -12.334 -11.694 26.001 1.00 82.00 200 ALA A O 1
ATOM 1514 N N . GLU A 1 201 ? -12.532 -13.563 27.195 1.00 84.06 201 GLU A N 1
ATOM 1515 C CA . GLU A 1 201 ? -13.964 -13.365 27.457 1.00 84.06 201 GLU A CA 1
ATOM 1516 C C . GLU A 1 201 ? -14.231 -12.158 28.372 1.00 84.06 201 GLU A C 1
ATOM 1518 O O . GLU A 1 201 ? -15.246 -11.481 28.208 1.00 84.06 201 GLU A O 1
ATOM 1523 N N . HIS A 1 202 ? -13.321 -11.844 29.302 1.00 85.19 202 HIS A N 1
ATOM 1524 C CA . HIS A 1 202 ? -13.414 -10.625 30.105 1.00 85.19 202 HIS A CA 1
ATOM 1525 C C . HIS A 1 202 ? -13.255 -9.369 29.241 1.00 85.19 202 HIS A C 1
ATOM 1527 O O . HIS A 1 202 ? -14.101 -8.477 29.307 1.00 85.19 202 HIS A O 1
ATOM 1533 N N . LEU A 1 203 ? -12.230 -9.326 28.386 1.00 91.19 203 LEU A N 1
ATOM 1534 C CA . LEU A 1 203 ? -12.012 -8.214 27.462 1.00 91.19 203 LEU A CA 1
ATOM 1535 C C . LEU A 1 203 ? -13.176 -8.057 26.473 1.00 91.19 203 LEU A C 1
ATOM 1537 O O . LEU A 1 203 ? -13.623 -6.939 26.239 1.00 91.19 203 LEU A O 1
ATOM 1541 N N . LYS A 1 204 ? -13.743 -9.159 25.963 1.00 93.44 204 LYS A N 1
ATOM 1542 C CA . LYS A 1 204 ? -14.953 -9.125 25.120 1.00 93.44 204 LYS A CA 1
ATOM 1543 C C . LYS A 1 204 ? -16.161 -8.549 25.865 1.00 93.44 204 LYS A C 1
ATOM 1545 O O . LYS A 1 204 ? -16.927 -7.788 25.280 1.00 93.44 204 LYS A O 1
ATOM 1550 N N . ALA A 1 205 ? -16.327 -8.863 27.152 1.00 88.81 205 ALA A N 1
ATOM 1551 C CA . ALA A 1 205 ? -17.397 -8.292 27.972 1.00 88.81 205 ALA A CA 1
ATOM 1552 C C . ALA A 1 205 ? -17.215 -6.781 28.213 1.00 88.81 205 ALA A C 1
ATOM 1554 O O . ALA A 1 205 ? -18.198 -6.036 28.197 1.00 88.81 205 ALA A O 1
ATOM 1555 N N . LEU A 1 206 ? -15.976 -6.316 28.396 1.00 92.12 206 LEU A N 1
ATOM 1556 C CA . LEU A 1 206 ? -15.667 -4.884 28.490 1.00 92.12 206 LEU A CA 1
ATOM 1557 C C . LEU A 1 206 ? -15.884 -4.172 27.151 1.00 92.12 206 LEU A C 1
ATOM 1559 O O . LEU A 1 206 ? -16.515 -3.121 27.118 1.00 92.12 206 LEU A O 1
ATOM 1563 N N . ALA A 1 207 ? -15.455 -4.776 26.040 1.00 94.75 207 ALA A N 1
ATOM 1564 C CA . ALA A 1 207 ? -15.686 -4.262 24.692 1.00 94.75 207 ALA A CA 1
ATOM 1565 C C . ALA A 1 207 ? -17.185 -4.109 24.390 1.00 94.75 207 ALA A C 1
ATOM 1567 O O . ALA A 1 207 ? -17.620 -3.074 23.889 1.00 94.75 207 ALA A O 1
ATOM 1568 N N . HIS A 1 208 ? -17.989 -5.106 24.766 1.00 96.06 208 HIS A N 1
ATOM 1569 C CA . HIS A 1 208 ? -19.450 -5.048 24.690 1.00 96.06 208 HIS A CA 1
ATOM 1570 C C . HIS A 1 208 ? -20.033 -3.901 25.526 1.00 96.06 208 HIS A C 1
ATOM 1572 O O . HIS A 1 208 ? -20.821 -3.105 25.013 1.00 96.06 208 HIS A O 1
ATOM 1578 N N . THR A 1 209 ? -19.602 -3.778 26.784 1.00 91.50 209 THR A N 1
ATOM 1579 C CA . THR A 1 209 ? -20.064 -2.722 27.702 1.00 91.50 209 THR A CA 1
ATOM 1580 C C . THR A 1 209 ? -19.742 -1.333 27.146 1.00 91.50 209 THR A C 1
ATOM 1582 O O . THR A 1 209 ? -20.621 -0.474 27.077 1.00 91.50 209 THR A O 1
ATOM 1585 N N . PHE A 1 210 ? -18.520 -1.147 26.641 1.00 97.25 210 PHE A N 1
ATOM 1586 C CA . PHE A 1 210 ? -18.095 0.077 25.972 1.00 97.25 210 PHE A CA 1
ATOM 1587 C C . PHE A 1 210 ? -18.974 0.419 24.762 1.00 97.25 210 PHE A C 1
ATOM 1589 O O . PHE A 1 210 ? -19.433 1.555 24.657 1.00 97.25 210 PHE A O 1
ATOM 1596 N N . ILE A 1 211 ? -19.286 -0.540 23.880 1.00 97.62 211 ILE A N 1
ATOM 1597 C CA . ILE A 1 211 ? -20.205 -0.293 22.755 1.00 97.62 211 ILE A CA 1
ATOM 1598 C C . ILE A 1 211 ? -21.597 0.121 23.250 1.00 97.62 211 ILE A C 1
ATOM 1600 O O . ILE A 1 211 ? -22.199 1.039 22.687 1.00 97.62 211 ILE A O 1
ATOM 1604 N N . GLY A 1 212 ? -22.085 -0.499 24.329 1.00 93.62 212 GLY A N 1
ATOM 1605 C CA . GLY A 1 212 ? -23.350 -0.141 24.973 1.00 93.62 212 GLY A CA 1
ATOM 1606 C C . GLY A 1 212 ? -23.407 1.312 25.460 1.00 93.62 212 GLY A C 1
ATOM 1607 O O . GLY A 1 212 ? -24.480 1.913 25.437 1.00 93.62 212 GLY A O 1
ATOM 1608 N N . ALA A 1 213 ? -22.266 1.892 25.843 1.00 91.69 213 ALA A N 1
ATOM 1609 C CA . ALA A 1 213 ? -22.141 3.303 26.207 1.00 91.69 213 ALA A CA 1
ATOM 1610 C C . ALA A 1 213 ? -21.882 4.218 24.993 1.00 91.69 213 ALA A C 1
ATOM 1612 O O . ALA A 1 213 ? -22.460 5.303 24.895 1.00 91.69 213 ALA A O 1
ATOM 1613 N N . ALA A 1 214 ? -21.050 3.783 24.042 1.00 96.12 214 ALA A N 1
ATOM 1614 C CA . ALA A 1 214 ? -20.617 4.587 22.902 1.00 96.12 214 ALA A CA 1
ATOM 1615 C C . ALA A 1 214 ? -21.717 4.788 21.850 1.00 96.12 214 ALA A C 1
ATOM 1617 O O . ALA A 1 214 ? -21.909 5.903 21.364 1.00 96.12 214 ALA A O 1
ATOM 1618 N N . PHE A 1 215 ? -22.470 3.740 21.498 1.00 97.44 215 PHE A N 1
ATOM 1619 C CA . PHE A 1 215 ? -23.498 3.828 20.455 1.00 97.44 215 PHE A CA 1
ATOM 1620 C C . PHE A 1 215 ? -24.599 4.856 20.767 1.00 97.44 215 PHE A C 1
ATOM 1622 O O . PHE A 1 215 ? -24.905 5.653 19.880 1.00 97.44 215 PHE A O 1
ATOM 1629 N N . PRO A 1 216 ? -25.158 4.946 21.991 1.00 96.25 216 PRO A N 1
ATOM 1630 C CA . PRO A 1 216 ? -26.102 6.011 22.337 1.00 96.25 216 PRO A CA 1
ATOM 1631 C C . PRO A 1 216 ? -25.545 7.428 22.138 1.00 96.25 216 PRO A C 1
ATOM 1633 O O . PRO A 1 216 ? -26.260 8.298 21.638 1.00 96.25 216 PRO A O 1
ATOM 1636 N N . ILE A 1 217 ? -24.272 7.656 22.480 1.00 95.62 217 ILE A N 1
ATOM 1637 C CA . ILE A 1 217 ? -23.599 8.952 22.294 1.00 95.62 217 ILE A CA 1
ATOM 1638 C C . ILE A 1 217 ? -23.486 9.265 20.797 1.00 95.62 217 ILE A C 1
ATOM 1640 O O . ILE A 1 217 ? -23.911 10.328 20.344 1.00 95.62 217 ILE A O 1
ATOM 1644 N N . LEU A 1 218 ? -22.992 8.311 20.007 1.00 97.06 218 LEU A N 1
ATOM 1645 C CA . LEU A 1 218 ? -22.844 8.459 18.558 1.00 97.06 218 LEU A CA 1
ATOM 1646 C C . LEU A 1 218 ? -24.192 8.623 17.839 1.00 97.06 218 LEU A C 1
ATOM 1648 O O . LEU A 1 218 ? -24.290 9.377 16.870 1.00 97.06 218 LEU A O 1
ATOM 1652 N N . ALA A 1 219 ? -25.250 7.972 18.324 1.00 96.62 219 ALA A N 1
ATOM 1653 C CA . ALA A 1 219 ? -26.605 8.137 17.807 1.00 96.62 219 ALA A CA 1
ATOM 1654 C C . ALA A 1 219 ? -27.148 9.544 18.096 1.00 96.62 219 ALA A C 1
ATOM 1656 O O . ALA A 1 219 ? -27.720 10.185 17.212 1.00 96.62 219 ALA A O 1
ATOM 1657 N N . GLN A 1 220 ? -26.915 10.075 19.303 1.00 95.94 220 GLN A N 1
ATOM 1658 C CA . GLN A 1 220 ? -27.274 11.454 19.650 1.00 95.94 220 GLN A CA 1
ATOM 1659 C C . GLN A 1 220 ? -26.551 12.471 18.753 1.00 95.94 220 GLN A C 1
ATOM 1661 O O . GLN A 1 220 ? -27.139 13.480 18.357 1.00 95.94 220 GLN A O 1
ATOM 1666 N N . GLN A 1 221 ? -25.300 12.180 18.396 1.00 95.00 221 GLN A N 1
ATOM 1667 C CA . GLN A 1 221 ? -24.482 12.983 17.487 1.00 95.00 221 GLN A CA 1
ATOM 1668 C C . GLN A 1 221 ? -24.806 12.769 16.001 1.00 95.00 221 GLN A C 1
ATOM 1670 O O . GLN A 1 221 ? -24.272 13.485 15.159 1.00 95.00 221 GLN A O 1
ATOM 1675 N N . ARG A 1 222 ? -25.711 11.836 15.668 1.00 95.50 222 ARG A N 1
ATOM 1676 C CA . ARG A 1 222 ? -26.083 11.451 14.293 1.00 95.50 222 ARG A CA 1
ATOM 1677 C C . ARG A 1 222 ? -24.929 10.876 13.467 1.00 95.50 222 ARG A C 1
ATOM 1679 O O . ARG A 1 222 ? -24.920 10.999 12.246 1.00 95.50 222 ARG A O 1
ATOM 1686 N N . VAL A 1 223 ? -23.983 10.230 14.138 1.00 95.56 223 VAL A N 1
ATOM 1687 C CA . VAL A 1 223 ? -22.891 9.471 13.513 1.00 95.56 223 VAL A CA 1
ATOM 1688 C C . VAL A 1 223 ? -23.398 8.094 13.079 1.00 95.56 223 VAL A C 1
ATOM 1690 O O . VAL A 1 223 ? -23.022 7.594 12.022 1.00 95.56 223 VAL A O 1
ATOM 1693 N N . ILE A 1 224 ? -24.294 7.501 13.879 1.00 96.12 224 ILE A N 1
ATOM 1694 C CA . ILE A 1 224 ? -24.998 6.252 13.566 1.00 96.12 224 ILE A CA 1
ATOM 1695 C C . ILE A 1 224 ? -26.530 6.452 13.600 1.00 96.12 224 ILE A C 1
ATOM 1697 O O . ILE A 1 224 ? -27.003 7.319 14.342 1.00 96.12 224 ILE A O 1
ATOM 1701 N N . PRO A 1 225 ? -27.323 5.670 12.836 1.00 94.56 225 PRO A N 1
ATOM 1702 C CA . PRO A 1 225 ? -26.889 4.631 11.896 1.00 94.56 225 PRO A CA 1
ATOM 1703 C C . PRO A 1 225 ? -26.154 5.226 10.688 1.00 94.56 225 PRO A C 1
ATOM 1705 O O . PRO A 1 225 ? -26.623 6.188 10.079 1.00 94.56 225 PRO A O 1
ATOM 1708 N N . SER A 1 226 ? -24.998 4.656 10.348 1.00 91.81 226 SER A N 1
ATOM 1709 C CA . SER A 1 226 ? -24.264 5.030 9.139 1.00 91.81 226 SER A CA 1
ATOM 1710 C C . SER A 1 226 ? -24.886 4.359 7.908 1.00 91.81 226 SER A C 1
ATOM 1712 O O . SER A 1 226 ? -25.538 3.316 7.993 1.00 91.81 226 SER A O 1
ATOM 1714 N N . SER A 1 227 ? -24.728 4.989 6.743 1.00 88.56 227 SER A N 1
ATOM 1715 C CA . SER A 1 227 ? -25.259 4.476 5.475 1.00 88.56 227 SER A CA 1
ATOM 1716 C C . SER A 1 227 ? -24.467 3.258 4.999 1.00 88.56 227 SER A C 1
ATOM 1718 O O . SER A 1 227 ? -23.244 3.260 5.082 1.00 88.56 227 SER A O 1
ATOM 1720 N N . VAL A 1 228 ? -25.123 2.277 4.368 1.00 88.62 228 VAL A N 1
ATOM 1721 C CA . VAL A 1 228 ? -24.443 1.161 3.671 1.00 88.62 228 VAL A CA 1
ATOM 1722 C C . VAL A 1 228 ? -23.467 1.636 2.585 1.00 88.62 228 VAL A C 1
ATOM 1724 O O . VAL A 1 228 ? -22.533 0.921 2.240 1.00 88.62 228 VAL A O 1
ATOM 1727 N N . PHE A 1 229 ? -23.665 2.849 2.056 1.00 84.25 229 PHE A N 1
ATOM 1728 C CA . PHE A 1 229 ? -22.798 3.465 1.045 1.00 84.25 229 PHE A CA 1
ATOM 1729 C C . PHE A 1 229 ? -21.619 4.242 1.647 1.00 84.25 229 PHE A C 1
ATOM 1731 O O . PHE A 1 229 ? -20.664 4.538 0.939 1.00 84.25 229 PHE A O 1
ATOM 1738 N N . GLN A 1 230 ? -21.689 4.581 2.936 1.00 86.88 230 GLN A N 1
ATOM 1739 C CA . GLN A 1 230 ? -20.619 5.224 3.707 1.00 86.88 230 GLN A CA 1
ATOM 1740 C C . GLN A 1 230 ? -20.556 4.587 5.111 1.00 86.88 230 GLN A C 1
ATOM 1742 O O . GLN A 1 230 ? -20.853 5.252 6.107 1.00 86.88 230 GLN A O 1
ATOM 1747 N N . PRO A 1 231 ? -20.250 3.276 5.210 1.00 89.94 231 PRO A N 1
ATOM 1748 C CA . PRO A 1 231 ? -20.372 2.544 6.471 1.00 89.94 231 PRO A CA 1
ATOM 1749 C C . PRO A 1 231 ? -19.180 2.783 7.407 1.00 89.94 231 PRO A C 1
ATOM 1751 O O . PRO A 1 231 ? -19.281 2.537 8.607 1.00 89.94 231 PRO A O 1
ATOM 1754 N N . PHE A 1 232 ? -18.062 3.272 6.867 1.00 90.44 232 PHE A N 1
ATOM 1755 C CA . PHE A 1 232 ? -16.819 3.495 7.594 1.00 90.44 232 PHE A CA 1
ATOM 1756 C C . PHE A 1 232 ? -16.752 4.923 8.138 1.00 90.44 232 PHE A C 1
ATOM 1758 O O . PHE A 1 232 ? -16.657 5.888 7.374 1.00 90.44 232 PHE A O 1
ATOM 1765 N N . VAL A 1 233 ? -16.762 5.037 9.463 1.00 91.31 233 VAL A N 1
ATOM 1766 C CA . VAL A 1 233 ? -16.601 6.300 10.192 1.00 91.31 233 VAL A CA 1
ATOM 1767 C C . VAL A 1 233 ? -15.201 6.400 10.781 1.00 91.31 233 VAL A C 1
ATOM 1769 O O . VAL A 1 233 ? -14.517 5.389 10.924 1.00 91.31 233 VAL A O 1
ATOM 1772 N N . HIS A 1 234 ? -14.791 7.613 11.135 1.00 90.38 234 HIS A N 1
ATOM 1773 C CA . HIS A 1 234 ? -13.473 7.866 11.676 1.00 90.38 234 HIS A CA 1
ATOM 1774 C C . HIS A 1 234 ? -13.464 8.917 12.799 1.00 90.38 234 HIS A C 1
ATOM 1776 O O . HIS A 1 234 ? -13.978 10.030 12.642 1.00 90.38 234 HIS A O 1
ATOM 1782 N N . VAL A 1 235 ? -12.817 8.589 13.922 1.00 91.94 235 VAL A N 1
ATOM 1783 C CA . VAL A 1 235 ? -12.529 9.525 15.013 1.00 91.94 235 VAL A CA 1
ATOM 1784 C C . VAL A 1 235 ? -11.724 10.732 14.515 1.00 91.94 235 VAL A C 1
ATOM 1786 O O . VAL A 1 235 ? -10.710 10.609 13.836 1.00 91.94 235 VAL A O 1
ATOM 1789 N N . GLY A 1 236 ? -12.181 11.936 14.850 1.00 89.94 236 GLY A N 1
ATOM 1790 C CA . GLY A 1 236 ? -11.600 13.208 14.413 1.00 89.94 236 GLY A CA 1
ATOM 1791 C C . GLY A 1 236 ? -12.098 13.711 13.052 1.00 89.94 236 GLY A C 1
ATOM 1792 O O . GLY A 1 236 ? -11.928 14.895 12.768 1.00 89.94 236 GLY A O 1
ATOM 1793 N N . ARG A 1 237 ? -12.745 12.861 12.240 1.00 88.25 237 ARG A N 1
ATOM 1794 C CA . ARG A 1 237 ? -13.414 13.261 10.987 1.00 88.25 237 ARG A CA 1
ATOM 1795 C C . ARG A 1 237 ? -14.932 13.283 11.141 1.00 88.25 237 ARG A C 1
ATOM 1797 O O . ARG A 1 237 ? -15.559 14.288 10.830 1.00 88.25 237 ARG A O 1
ATOM 1804 N N . ASP A 1 238 ? -15.492 12.178 11.624 1.00 91.94 238 ASP A N 1
ATOM 1805 C CA . ASP A 1 238 ? -16.937 11.941 11.684 1.00 91.94 238 ASP A CA 1
ATOM 1806 C C . ASP A 1 238 ? -17.501 12.120 13.104 1.00 91.94 238 ASP A C 1
ATOM 1808 O O . ASP A 1 238 ? -18.677 12.430 13.262 1.00 91.94 238 ASP A O 1
ATOM 1812 N N . TYR A 1 239 ? -16.669 11.968 14.143 1.00 94.69 239 TYR A N 1
ATOM 1813 C CA . TYR A 1 239 ? -17.026 12.209 15.550 1.00 94.69 239 TYR A CA 1
ATOM 1814 C C . TYR A 1 239 ? -15.806 12.626 16.382 1.00 94.69 239 TYR A C 1
ATOM 1816 O O . TYR A 1 239 ? -14.666 12.381 15.985 1.00 94.69 239 TYR A O 1
ATOM 1824 N N . ALA A 1 240 ? -16.009 13.251 17.545 1.00 94.12 240 ALA A N 1
ATOM 1825 C CA . ALA A 1 240 ? -14.910 13.704 18.397 1.00 94.12 240 ALA A CA 1
ATOM 1826 C C . ALA A 1 240 ? -14.499 12.625 19.414 1.00 94.12 240 ALA A C 1
ATOM 1828 O O . ALA A 1 240 ? -15.289 12.197 20.249 1.00 94.12 240 ALA A O 1
ATOM 1829 N N . GLY A 1 241 ? -13.226 12.217 19.387 1.00 92.00 241 GLY A N 1
ATOM 1830 C CA . GLY A 1 241 ? -12.677 11.229 20.328 1.00 92.00 241 GLY A CA 1
ATOM 1831 C C . GLY A 1 241 ? -12.904 11.559 21.814 1.00 92.00 241 GLY A C 1
ATOM 1832 O O . GLY A 1 241 ? -13.323 10.665 22.552 1.00 92.00 241 GLY A O 1
ATOM 1833 N N . PRO A 1 242 ? -12.706 12.815 22.271 1.00 93.56 242 PRO A N 1
ATOM 1834 C CA . PRO A 1 242 ? -12.922 13.198 23.669 1.00 93.56 242 PRO A CA 1
ATOM 1835 C C . PRO A 1 242 ? -14.324 12.915 24.220 1.00 93.56 242 PRO A C 1
ATOM 1837 O O . PRO A 1 242 ? -14.462 12.744 25.429 1.00 93.56 242 PRO A O 1
ATOM 1840 N N . ASP A 1 243 ? -15.351 12.825 23.375 1.00 91.62 243 ASP A N 1
ATOM 1841 C CA . ASP A 1 243 ? -16.713 12.522 23.834 1.00 91.62 243 ASP A CA 1
ATOM 1842 C C . ASP A 1 243 ? -16.835 11.085 24.367 1.00 91.62 243 ASP A C 1
ATOM 1844 O O . ASP A 1 243 ? -17.683 10.798 25.217 1.00 91.62 243 ASP A O 1
ATOM 1848 N N . LEU A 1 244 ? -15.951 10.197 23.899 1.00 93.69 244 LEU A N 1
ATOM 1849 C CA . LEU A 1 244 ? -15.885 8.794 24.297 1.00 93.69 244 LEU A CA 1
ATOM 1850 C C . LEU A 1 244 ? -14.747 8.511 25.287 1.00 93.69 244 LEU A C 1
ATOM 1852 O O . LEU A 1 244 ? -14.965 7.761 26.230 1.00 93.69 244 LEU A O 1
ATOM 1856 N N . MET A 1 245 ? -13.567 9.131 25.144 1.00 88.69 245 MET A N 1
ATOM 1857 C CA . MET A 1 245 ? -12.413 8.856 26.031 1.00 88.69 245 MET A CA 1
ATOM 1858 C C . MET A 1 245 ? -12.662 9.208 27.504 1.00 88.69 245 MET A C 1
ATOM 1860 O O . MET A 1 245 ? -12.037 8.649 28.402 1.00 88.69 245 MET A O 1
ATOM 1864 N N . HIS A 1 246 ? -13.552 10.167 27.768 1.00 87.25 246 HIS A N 1
ATOM 1865 C CA . HIS A 1 246 ? -13.919 10.547 29.133 1.00 87.25 246 HIS A CA 1
ATOM 1866 C C . HIS A 1 246 ? -14.996 9.638 29.745 1.00 87.25 246 HIS A C 1
ATOM 1868 O O . HIS A 1 246 ? -15.359 9.835 30.904 1.00 87.25 246 HIS A O 1
ATOM 1874 N N . GLN A 1 247 ? -15.525 8.668 28.990 1.00 87.75 247 GLN A N 1
ATOM 1875 C CA . GLN A 1 247 ? -16.484 7.705 29.521 1.00 87.75 247 GLN A CA 1
ATOM 1876 C C . GLN A 1 247 ? -15.765 6.648 30.372 1.00 87.75 247 GLN A C 1
ATOM 1878 O O . GLN A 1 247 ? -14.717 6.147 29.951 1.00 87.75 247 GLN A O 1
ATOM 1883 N N . PRO A 1 248 ? -16.334 6.251 31.525 1.00 84.00 248 PRO A N 1
ATOM 1884 C CA . PRO A 1 248 ? -15.757 5.204 32.366 1.00 84.00 248 PRO A CA 1
ATOM 1885 C C . PRO A 1 248 ? -15.532 3.892 31.609 1.00 84.00 248 PRO A C 1
ATOM 1887 O O . PRO A 1 248 ? -14.486 3.273 31.763 1.00 84.00 248 PRO A O 1
ATOM 1890 N N . ASP A 1 249 ? -16.472 3.506 30.741 1.00 90.38 249 ASP A N 1
ATOM 1891 C CA . ASP A 1 249 ? -16.415 2.244 29.997 1.00 90.38 249 ASP A CA 1
ATOM 1892 C C . ASP A 1 249 ? -15.261 2.214 28.977 1.00 90.38 249 ASP A C 1
ATOM 1894 O O . ASP A 1 249 ? -14.663 1.164 28.742 1.00 90.38 249 ASP A O 1
ATOM 1898 N N . PHE A 1 250 ? -14.909 3.371 28.396 1.00 94.38 250 PHE A N 1
ATOM 1899 C CA . PHE A 1 250 ? -13.731 3.496 27.531 1.00 94.38 250 PHE A CA 1
ATOM 1900 C C . PHE A 1 250 ? -12.450 3.302 28.344 1.00 94.38 250 PHE A C 1
ATOM 1902 O O . PHE A 1 250 ? -11.599 2.500 27.970 1.00 94.38 250 PHE A O 1
ATOM 1909 N N . GLN A 1 251 ? -12.327 4.017 29.467 1.00 90.50 251 GLN A N 1
ATOM 1910 C CA . GLN A 1 251 ? -11.139 3.978 30.326 1.00 90.50 251 GLN A CA 1
ATOM 1911 C C . GLN A 1 251 ? -10.926 2.595 30.946 1.00 90.50 251 GLN A C 1
ATOM 1913 O O . GLN A 1 251 ? -9.787 2.153 31.094 1.00 90.50 251 GLN A O 1
ATOM 1918 N N . GLU A 1 252 ? -12.013 1.899 31.292 1.00 87.56 252 GLU A N 1
ATOM 1919 C CA . GLU A 1 252 ? -11.969 0.534 31.812 1.00 87.56 252 GLU A CA 1
ATOM 1920 C C . GLU A 1 252 ? -11.460 -0.448 30.751 1.00 87.56 252 GLU A C 1
ATOM 1922 O O . GLU A 1 252 ? -10.548 -1.227 31.033 1.00 87.56 252 GLU A O 1
ATOM 1927 N N . LEU A 1 253 ? -11.984 -0.378 29.522 1.00 94.94 253 LEU A N 1
ATOM 1928 C CA . LEU A 1 253 ? -11.503 -1.208 28.418 1.00 94.94 253 LEU A CA 1
ATOM 1929 C C . LEU A 1 253 ? -10.040 -0.902 28.077 1.00 94.94 253 LEU A C 1
ATOM 1931 O O . LEU A 1 253 ? -9.243 -1.828 27.963 1.00 94.94 253 LEU A O 1
ATOM 1935 N N . GLU A 1 254 ? -9.676 0.375 27.949 1.00 95.31 254 GLU A N 1
ATOM 1936 C CA . GLU A 1 254 ? -8.301 0.808 27.682 1.00 95.31 254 GLU A CA 1
ATOM 1937 C C . GLU A 1 254 ? -7.336 0.265 28.745 1.00 95.31 254 GLU A C 1
ATOM 1939 O O . GLU A 1 254 ? -6.380 -0.434 28.413 1.00 95.31 254 GLU A O 1
ATOM 1944 N N . SER A 1 255 ? -7.643 0.485 30.026 1.00 90.62 255 SER A N 1
ATOM 1945 C CA . SER A 1 255 ? -6.822 0.002 31.144 1.00 90.62 255 SER A CA 1
ATOM 1946 C C . SER A 1 255 ? -6.709 -1.525 31.160 1.00 90.62 255 SER A C 1
ATOM 1948 O O . SER A 1 255 ? -5.651 -2.072 31.476 1.00 90.62 255 SER A O 1
ATOM 1950 N N . ALA A 1 256 ? -7.787 -2.239 30.826 1.00 91.75 256 ALA A N 1
ATOM 1951 C CA . ALA A 1 256 ? -7.776 -3.696 30.763 1.00 91.75 256 ALA A CA 1
ATOM 1952 C C . ALA A 1 256 ? -6.907 -4.216 29.608 1.00 91.75 256 ALA A C 1
ATOM 1954 O O . ALA A 1 256 ? -6.190 -5.202 29.787 1.00 91.75 256 ALA A O 1
ATOM 1955 N N . LEU A 1 257 ? -6.918 -3.544 28.450 1.00 93.75 257 LEU A N 1
ATOM 1956 C CA . LEU A 1 257 ? -6.020 -3.852 27.335 1.00 93.75 257 LEU A CA 1
ATOM 1957 C C . LEU A 1 257 ? -4.555 -3.615 27.720 1.00 93.75 257 LEU A C 1
ATOM 1959 O O . LEU A 1 257 ? -3.718 -4.487 27.487 1.00 93.75 257 LEU A O 1
ATOM 1963 N N . GLU A 1 258 ? -4.245 -2.489 28.367 1.00 92.00 258 GLU A N 1
ATOM 1964 C CA . GLU A 1 258 ? -2.893 -2.178 28.854 1.00 92.00 258 GLU A CA 1
ATOM 1965 C C . GLU A 1 258 ? -2.361 -3.235 29.830 1.00 92.00 258 GLU A C 1
ATOM 1967 O O . GLU A 1 258 ? -1.205 -3.654 29.736 1.00 92.00 258 GLU A O 1
ATOM 1972 N N . GLN A 1 259 ? -3.218 -3.706 30.740 1.00 88.62 259 GLN A N 1
ATOM 1973 C CA . GLN A 1 259 ? -2.881 -4.751 31.708 1.00 88.62 259 GLN A CA 1
ATOM 1974 C C . GLN A 1 259 ? -2.749 -6.134 31.067 1.00 88.62 259 GLN A C 1
ATOM 1976 O O . GLN A 1 259 ? -1.907 -6.926 31.492 1.00 88.62 259 GLN A O 1
ATOM 1981 N N . ALA A 1 260 ? -3.578 -6.442 30.068 1.00 89.56 260 ALA A N 1
ATOM 1982 C CA . ALA A 1 260 ? -3.561 -7.732 29.391 1.00 89.56 260 ALA A CA 1
ATOM 1983 C C . ALA A 1 260 ? -2.363 -7.886 28.446 1.00 89.56 260 ALA A C 1
ATOM 1985 O O . ALA A 1 260 ? -1.805 -8.979 28.351 1.00 89.56 260 ALA A O 1
ATOM 1986 N N . TYR A 1 261 ? -1.933 -6.793 27.810 1.00 90.69 261 TYR A N 1
ATOM 1987 C CA . TYR A 1 261 ? -0.871 -6.786 26.802 1.00 90.69 261 TYR A CA 1
ATOM 1988 C C . TYR A 1 261 ? 0.269 -5.813 27.161 1.00 90.69 261 TYR A C 1
ATOM 1990 O O . TYR A 1 261 ? 0.597 -4.909 26.384 1.00 90.69 261 TYR A O 1
ATOM 1998 N N . PRO A 1 262 ? 0.960 -5.996 28.304 1.00 87.75 262 PRO A N 1
ATOM 1999 C CA . PRO A 1 262 ? 2.043 -5.100 28.716 1.00 87.75 262 PRO A CA 1
ATOM 2000 C C . PRO A 1 262 ? 3.210 -5.106 27.714 1.00 87.75 262 PRO A C 1
ATOM 2002 O O . PRO A 1 262 ? 3.867 -4.082 27.511 1.00 87.75 262 PRO A O 1
ATOM 2005 N N . GLY A 1 263 ? 3.429 -6.230 27.019 1.00 84.56 263 GLY A N 1
ATOM 2006 C CA . GLY A 1 263 ? 4.407 -6.351 25.932 1.00 84.56 263 GLY A CA 1
ATOM 2007 C C . GLY A 1 263 ? 4.143 -5.424 24.738 1.00 84.56 263 GLY A C 1
ATOM 2008 O O . GLY A 1 263 ? 5.094 -5.090 24.033 1.00 84.56 263 GLY A O 1
ATOM 2009 N N . ARG A 1 264 ? 2.899 -4.953 24.568 1.00 87.06 264 ARG A N 1
ATOM 2010 C CA . ARG A 1 264 ? 2.461 -4.020 23.515 1.00 87.06 264 ARG A CA 1
ATOM 2011 C C . ARG A 1 264 ? 2.335 -2.584 24.014 1.00 87.06 264 ARG A C 1
ATOM 2013 O O . ARG A 1 264 ? 2.770 -1.663 23.330 1.00 87.06 264 ARG A O 1
ATOM 2020 N N . PHE A 1 265 ? 1.820 -2.388 25.232 1.00 90.12 265 PHE A N 1
ATOM 2021 C CA . PHE A 1 265 ? 1.403 -1.058 25.702 1.00 90.12 265 PHE A CA 1
ATOM 2022 C C . PHE A 1 265 ? 2.251 -0.444 26.822 1.00 90.12 265 PHE A C 1
ATOM 2024 O O . PHE A 1 265 ? 2.242 0.770 26.986 1.00 90.12 265 PHE A O 1
ATOM 2031 N N . ALA A 1 266 ? 3.041 -1.220 27.575 1.00 85.06 266 ALA A N 1
ATOM 2032 C CA . ALA A 1 266 ? 3.819 -0.663 28.689 1.00 85.06 266 ALA A CA 1
ATOM 2033 C C . ALA A 1 266 ? 4.958 0.254 28.207 1.00 85.06 266 ALA A C 1
ATOM 2035 O O . ALA A 1 266 ? 5.713 -0.124 27.320 1.00 85.06 266 ALA A O 1
ATOM 2036 N N . GLU A 1 267 ? 5.118 1.430 28.816 1.00 82.12 267 GLU A N 1
ATOM 2037 C CA . GLU A 1 267 ? 6.196 2.389 28.506 1.00 82.12 267 GLU A CA 1
ATOM 2038 C C . GLU A 1 267 ? 6.358 2.705 26.995 1.00 82.12 267 GLU A C 1
ATOM 2040 O O . GLU A 1 267 ? 7.465 2.614 26.456 1.00 82.12 267 GLU A O 1
ATOM 2045 N N . PRO A 1 268 ? 5.284 3.111 26.288 1.00 80.44 268 PRO A N 1
ATOM 2046 C CA . PRO A 1 268 ? 5.254 3.155 24.823 1.00 80.44 268 PRO A CA 1
ATOM 2047 C C . PRO A 1 268 ? 6.313 4.100 24.236 1.00 80.44 268 PRO A C 1
ATOM 2049 O O . PRO A 1 268 ? 6.919 3.802 23.213 1.00 80.44 268 PRO A O 1
ATOM 2052 N N . LEU A 1 269 ? 6.634 5.192 24.939 1.00 81.00 269 LEU A N 1
ATOM 2053 C CA . LEU A 1 269 ? 7.652 6.169 24.529 1.00 81.00 269 LEU A CA 1
ATOM 2054 C C . LEU A 1 269 ? 9.097 5.641 24.568 1.00 81.00 269 LEU A C 1
ATOM 2056 O O . LEU A 1 269 ? 10.000 6.320 24.083 1.00 81.00 269 LEU A O 1
ATOM 2060 N N . LYS A 1 270 ? 9.340 4.466 25.162 1.00 80.81 270 LYS A N 1
ATOM 2061 C CA . LYS A 1 270 ? 10.657 3.809 25.154 1.00 80.81 270 LYS A CA 1
ATOM 2062 C C . LYS A 1 270 ? 10.809 2.797 24.017 1.00 80.81 270 LYS A C 1
ATOM 2064 O O . LYS A 1 270 ? 11.905 2.271 23.828 1.00 80.81 270 LYS A O 1
ATOM 2069 N N . ARG A 1 271 ? 9.734 2.499 23.281 1.00 78.31 271 ARG A N 1
ATOM 2070 C CA . ARG A 1 271 ? 9.759 1.568 22.149 1.00 78.31 271 ARG A CA 1
ATOM 2071 C C . ARG A 1 271 ? 10.166 2.281 20.862 1.00 78.31 271 ARG A C 1
ATOM 2073 O O . ARG A 1 271 ? 9.928 3.473 20.695 1.00 78.31 271 ARG A O 1
ATOM 2080 N N . HIS A 1 272 ? 10.757 1.523 19.938 1.00 74.38 272 HIS A N 1
ATOM 2081 C CA . HIS A 1 272 ? 11.071 2.011 18.594 1.00 74.38 272 HIS A CA 1
ATOM 2082 C C . HIS A 1 272 ? 9.794 2.366 17.814 1.00 74.38 272 HIS A C 1
ATOM 2084 O O . HIS A 1 272 ? 9.739 3.406 17.158 1.00 74.38 272 HIS A O 1
ATOM 2090 N N . HIS A 1 273 ? 8.752 1.537 17.944 1.00 83.06 273 HIS A N 1
ATOM 2091 C CA . HIS A 1 273 ? 7.400 1.847 17.501 1.00 83.06 273 HIS A CA 1
ATOM 2092 C C . HIS A 1 273 ? 6.423 1.737 18.677 1.00 83.06 273 HIS A C 1
ATOM 2094 O O . HIS A 1 273 ? 6.365 0.714 19.358 1.00 83.06 273 HIS A O 1
ATOM 2100 N N . ALA A 1 274 ? 5.730 2.836 18.969 1.00 85.38 274 ALA A N 1
ATOM 2101 C CA . ALA A 1 274 ? 4.857 2.963 20.126 1.00 85.38 274 ALA A CA 1
ATOM 2102 C C . ALA A 1 274 ? 3.415 2.604 19.756 1.00 85.38 274 ALA A C 1
ATOM 2104 O O . ALA A 1 274 ? 2.801 3.286 18.935 1.00 85.38 274 ALA A O 1
ATOM 2105 N N . GLU A 1 275 ? 2.868 1.595 20.426 1.00 88.81 275 GLU A N 1
ATOM 2106 C CA . GLU A 1 275 ? 1.455 1.237 20.351 1.00 88.81 275 GLU A CA 1
ATOM 2107 C C . GLU A 1 275 ? 0.679 1.832 21.530 1.00 88.81 275 GLU A C 1
ATOM 2109 O O . GLU A 1 275 ? 1.201 1.937 22.643 1.00 88.81 275 GLU A O 1
ATOM 2114 N N . PHE A 1 276 ? -0.586 2.188 21.298 1.00 90.81 276 PHE A N 1
ATOM 2115 C CA . PHE A 1 276 ? -1.464 2.762 22.317 1.00 90.81 276 PHE A CA 1
ATOM 2116 C C . PHE A 1 276 ? -2.804 2.030 22.335 1.00 90.81 276 PHE A C 1
ATOM 2118 O O . PHE A 1 276 ? -3.414 1.822 21.284 1.00 90.81 276 PHE A O 1
ATOM 2125 N N . ALA A 1 277 ? -3.273 1.651 23.525 1.00 93.75 277 ALA A N 1
ATOM 2126 C CA . ALA A 1 277 ? -4.510 0.893 23.685 1.00 93.75 277 ALA A CA 1
ATOM 2127 C C . ALA A 1 277 ? -5.735 1.664 23.155 1.00 93.75 277 ALA A C 1
ATOM 2129 O O . ALA A 1 277 ? -6.566 1.073 22.464 1.00 93.75 277 ALA A O 1
ATOM 2130 N N . ASN A 1 278 ? -5.815 2.985 23.364 1.00 93.38 278 ASN A N 1
ATOM 2131 C CA . ASN A 1 278 ? -6.884 3.815 22.793 1.00 93.38 278 ASN A CA 1
ATOM 2132 C C . ASN A 1 278 ? -7.018 3.711 21.265 1.00 93.38 278 ASN A C 1
ATOM 2134 O O . ASN A 1 278 ? -8.141 3.732 20.761 1.00 93.38 278 ASN A O 1
ATOM 2138 N N . HIS A 1 279 ? -5.919 3.580 20.514 1.00 93.31 279 HIS A N 1
ATOM 2139 C CA . HIS A 1 279 ? -5.976 3.413 19.061 1.00 93.31 279 HIS A CA 1
ATOM 2140 C C . HIS A 1 279 ? -6.713 2.124 18.692 1.00 93.31 279 HIS A C 1
ATOM 2142 O O . HIS A 1 279 ? -7.570 2.144 17.809 1.00 93.31 279 HIS A O 1
ATOM 2148 N N . TYR A 1 280 ? -6.455 1.035 19.418 1.00 96.00 280 TYR A N 1
ATOM 2149 C CA . TYR A 1 280 ? -7.163 -0.230 19.238 1.00 96.00 280 TYR A CA 1
ATOM 2150 C C . TYR A 1 280 ? -8.631 -0.143 19.658 1.00 96.00 280 TYR A C 1
ATOM 2152 O O . TYR A 1 280 ? -9.482 -0.696 18.967 1.00 96.00 280 TYR A O 1
ATOM 2160 N N . VAL A 1 281 ? -8.955 0.592 20.728 1.00 97.69 281 VAL A N 1
ATOM 2161 C CA . VAL A 1 281 ? -10.352 0.821 21.142 1.00 97.69 281 VAL A CA 1
ATOM 2162 C C . VAL A 1 281 ? -11.137 1.571 20.061 1.00 97.69 281 VAL A C 1
ATOM 2164 O O . VAL A 1 281 ? -12.255 1.175 19.724 1.00 97.69 281 VAL A O 1
ATOM 2167 N N . PHE A 1 282 ? -10.558 2.621 19.470 1.00 97.19 282 PHE A N 1
ATOM 2168 C CA . PHE A 1 282 ? -11.199 3.338 18.366 1.00 97.19 282 PHE A CA 1
ATOM 2169 C C . PHE A 1 282 ? -11.284 2.495 17.095 1.00 97.19 282 PHE A C 1
ATOM 2171 O O . PHE A 1 282 ? -12.348 2.445 16.486 1.00 97.19 282 PHE A O 1
ATOM 2178 N N . SER A 1 283 ? -10.219 1.778 16.730 1.00 96.00 283 SER A N 1
ATOM 2179 C CA . SER A 1 283 ? -10.234 0.873 15.577 1.00 96.00 283 SER A CA 1
ATOM 2180 C C . SER A 1 283 ? -11.299 -0.227 15.732 1.00 96.00 283 SER A C 1
ATOM 2182 O O . SER A 1 283 ? -12.040 -0.507 14.791 1.00 96.00 283 SER A O 1
ATOM 2184 N N . PHE A 1 284 ? -11.466 -0.776 16.941 1.00 98.00 284 PHE A N 1
ATOM 2185 C CA . PHE A 1 284 ? -12.553 -1.693 17.297 1.00 98.00 284 PHE A CA 1
ATOM 2186 C C . PHE A 1 284 ? -13.943 -1.069 17.120 1.00 98.00 284 PHE A C 1
ATOM 2188 O O . PHE A 1 284 ? -14.811 -1.678 16.487 1.00 98.00 284 PHE A O 1
ATOM 2195 N N . LEU A 1 285 ? -14.160 0.140 17.644 1.00 97.88 285 LEU A N 1
ATOM 2196 C CA . LEU A 1 285 ? -15.428 0.860 17.510 1.00 97.88 285 LEU A CA 1
ATOM 2197 C C . LEU A 1 285 ? -15.782 1.117 16.038 1.00 97.88 285 LEU A C 1
ATOM 2199 O O . LEU A 1 285 ? -16.898 0.825 15.609 1.00 97.88 285 LEU A O 1
ATOM 2203 N N . GLU A 1 286 ? -14.831 1.629 15.260 1.00 95.88 286 GLU A N 1
ATOM 2204 C CA . GLU A 1 286 ? -14.999 1.921 13.833 1.00 95.88 286 GLU A CA 1
ATOM 2205 C C . GLU A 1 286 ? -15.293 0.635 13.037 1.00 95.88 286 GLU A C 1
ATOM 2207 O O . GLU A 1 286 ? -16.211 0.611 12.210 1.00 95.88 286 GLU A O 1
ATOM 2212 N N . ALA A 1 287 ? -14.602 -0.469 13.346 1.00 96.31 287 ALA A N 1
ATOM 2213 C CA . ALA A 1 287 ? -14.866 -1.781 12.758 1.00 96.31 287 ALA A CA 1
ATOM 2214 C C . ALA A 1 287 ? -16.266 -2.313 13.112 1.00 96.31 287 ALA A C 1
ATOM 2216 O O . ALA A 1 287 ? -16.956 -2.865 12.252 1.00 96.31 287 ALA A O 1
ATOM 2217 N N . ALA A 1 288 ? -16.711 -2.148 14.364 1.00 97.44 288 ALA A N 1
ATOM 2218 C CA . ALA A 1 288 ? -18.059 -2.518 14.796 1.00 97.44 288 ALA A CA 1
ATOM 2219 C C . ALA A 1 288 ? -19.133 -1.723 14.043 1.00 97.44 288 ALA A C 1
ATOM 2221 O O . ALA A 1 288 ? -20.055 -2.327 13.502 1.00 97.44 288 ALA A O 1
ATOM 2222 N N . ILE A 1 289 ? -18.977 -0.402 13.922 1.00 96.69 289 ILE A N 1
ATOM 2223 C CA . ILE A 1 289 ? -19.899 0.467 13.174 1.00 96.69 289 ILE A CA 1
ATOM 2224 C C . ILE A 1 289 ? -19.978 0.042 11.704 1.00 96.69 289 ILE A C 1
ATOM 2226 O O . ILE A 1 289 ? -21.080 -0.155 11.187 1.00 96.69 289 ILE A O 1
ATOM 2230 N N . ALA A 1 290 ? -18.829 -0.167 11.053 1.00 94.75 290 ALA A N 1
ATOM 2231 C CA . ALA A 1 290 ? -18.781 -0.591 9.657 1.00 94.75 290 ALA A CA 1
ATOM 2232 C C . ALA A 1 290 ? -19.461 -1.951 9.445 1.00 94.75 290 ALA A C 1
ATOM 2234 O O . ALA A 1 290 ? -20.242 -2.116 8.505 1.00 94.75 290 ALA A O 1
ATOM 2235 N N . ARG A 1 291 ? -19.228 -2.919 10.343 1.00 95.50 291 ARG A N 1
ATOM 2236 C CA . ARG A 1 291 ? -19.907 -4.221 10.297 1.00 95.50 291 ARG A CA 1
ATOM 2237 C C . ARG A 1 291 ? -21.410 -4.082 10.542 1.00 95.50 291 ARG A C 1
ATOM 2239 O O . ARG A 1 291 ? -22.172 -4.714 9.820 1.00 95.50 291 ARG A O 1
ATOM 2246 N N . CYS A 1 292 ? -21.864 -3.285 11.507 1.00 96.12 292 CYS A N 1
ATOM 2247 C CA . CYS A 1 292 ? -23.299 -3.077 11.741 1.00 96.12 292 CYS A CA 1
ATOM 2248 C C . CYS A 1 292 ? -23.984 -2.507 10.493 1.00 96.12 292 CYS A C 1
ATOM 2250 O O . CYS A 1 292 ? -25.001 -3.038 10.050 1.00 96.12 292 CYS A O 1
ATOM 2252 N N . ALA A 1 293 ? -23.380 -1.489 9.877 1.00 94.75 293 ALA A N 1
ATOM 2253 C CA . ALA A 1 293 ? -23.895 -0.868 8.663 1.00 94.75 293 ALA A CA 1
ATOM 2254 C C . ALA A 1 293 ? -23.968 -1.848 7.483 1.00 94.75 293 ALA A C 1
ATOM 2256 O O . ALA A 1 293 ? -24.990 -1.915 6.813 1.00 94.75 293 ALA A O 1
ATOM 2257 N N . LEU A 1 294 ? -22.905 -2.624 7.236 1.00 90.62 294 LEU A N 1
ATOM 2258 C CA . LEU A 1 294 ? -22.805 -3.531 6.084 1.00 90.62 294 LEU A CA 1
ATOM 2259 C C . LEU A 1 294 ? -23.640 -4.819 6.199 1.00 90.62 294 LEU A C 1
ATOM 2261 O O . LEU A 1 294 ? -23.819 -5.498 5.190 1.00 90.62 294 LEU A O 1
ATOM 2265 N N . ASN A 1 295 ? -24.113 -5.183 7.395 1.00 88.19 295 ASN A N 1
ATOM 2266 C CA . ASN A 1 295 ? -24.929 -6.382 7.600 1.00 88.19 295 ASN A CA 1
ATOM 2267 C C . ASN A 1 295 ? -26.432 -6.043 7.581 1.00 88.19 295 ASN A C 1
ATOM 2269 O O . ASN A 1 295 ? -27.028 -5.914 6.518 1.00 88.19 295 ASN A O 1
ATOM 2273 N N . ASP A 1 296 ? -27.057 -5.925 8.751 1.00 81.75 296 ASP A N 1
ATOM 2274 C CA . ASP A 1 296 ? -28.502 -5.758 8.944 1.00 81.75 296 ASP A CA 1
ATOM 2275 C C . ASP A 1 296 ? -28.898 -4.342 9.398 1.00 81.75 296 ASP A C 1
ATOM 2277 O O . ASP A 1 296 ? -30.083 -4.059 9.579 1.00 81.75 296 ASP A O 1
ATOM 2281 N N . GLY A 1 297 ? -27.924 -3.442 9.572 1.00 87.50 297 GLY A N 1
ATOM 2282 C CA . GLY A 1 297 ? -28.158 -2.094 10.082 1.00 87.50 297 GLY A CA 1
ATOM 2283 C C . GLY A 1 297 ? -28.512 -2.059 11.572 1.00 87.50 297 GLY A C 1
ATOM 2284 O O . GLY A 1 297 ? -29.055 -1.054 12.034 1.00 87.50 297 GLY A O 1
ATOM 2285 N N . VAL A 1 298 ? -28.233 -3.127 12.330 1.00 91.00 298 VAL A N 1
ATOM 2286 C CA . VAL A 1 298 ? -28.505 -3.195 13.773 1.00 91.00 298 VAL A CA 1
ATOM 2287 C C . VAL A 1 298 ? -27.320 -2.635 14.558 1.00 91.00 298 VAL A C 1
ATOM 2289 O O . VAL A 1 298 ? -26.268 -3.259 14.673 1.00 91.00 298 VAL A O 1
ATOM 2292 N N . PHE A 1 299 ? -27.499 -1.449 15.140 1.00 93.88 299 PHE A N 1
ATOM 2293 C CA . PHE A 1 299 ? -26.492 -0.776 15.967 1.00 93.88 299 PHE A CA 1
ATOM 2294 C C . PHE A 1 299 ? -26.747 -1.022 17.456 1.00 93.88 299 PHE A C 1
ATOM 2296 O O . PHE A 1 299 ? -27.123 -0.118 18.201 1.00 93.88 299 PHE A O 1
ATOM 2303 N N . GLU A 1 300 ? -26.531 -2.262 17.890 1.00 92.00 300 GLU A N 1
ATOM 2304 C CA . GLU A 1 300 ? -26.673 -2.684 19.287 1.00 92.00 300 GLU A CA 1
ATOM 2305 C C . GLU A 1 300 ? -25.426 -3.441 19.756 1.00 92.00 300 GLU A C 1
ATOM 2307 O O . GLU A 1 300 ? -24.786 -4.149 18.972 1.00 92.00 300 GLU A O 1
ATOM 2312 N N . ALA A 1 301 ? -25.090 -3.317 21.044 1.00 89.50 301 ALA A N 1
ATOM 2313 C CA . ALA A 1 301 ? -23.930 -3.986 21.639 1.00 89.50 301 ALA A CA 1
ATOM 2314 C C . ALA A 1 301 ? -24.016 -5.519 21.547 1.00 89.50 301 ALA A C 1
ATOM 2316 O O . ALA A 1 301 ? -23.006 -6.181 21.331 1.00 89.50 301 ALA A O 1
ATOM 2317 N N . ASP A 1 302 ? -25.227 -6.077 21.642 1.00 89.62 302 ASP A N 1
ATOM 2318 C CA . ASP A 1 302 ? -25.494 -7.518 21.533 1.00 89.62 302 ASP A CA 1
ATOM 2319 C C . ASP A 1 302 ? -25.466 -8.046 20.083 1.00 89.62 302 ASP A C 1
ATOM 2321 O O . ASP A 1 302 ? -25.708 -9.232 19.847 1.00 89.62 302 ASP A O 1
ATOM 2325 N N . SER A 1 303 ? -25.190 -7.193 19.091 1.00 89.94 303 SER A N 1
ATOM 2326 C CA . SER A 1 303 ? -25.216 -7.602 17.686 1.00 89.94 303 SER A CA 1
ATOM 2327 C C . SER A 1 303 ? -24.068 -8.568 17.329 1.00 89.94 303 SER A C 1
ATOM 2329 O O . SER A 1 303 ? -22.939 -8.431 17.818 1.00 89.94 303 SER A O 1
ATOM 2331 N N . PRO A 1 304 ? -24.285 -9.504 16.381 1.00 92.31 304 PRO A N 1
ATOM 2332 C CA . PRO A 1 304 ? -23.215 -10.362 15.863 1.00 92.31 304 PRO A CA 1
ATOM 2333 C C . PRO A 1 304 ? -22.064 -9.580 15.209 1.00 92.31 304 PRO A C 1
ATOM 2335 O O . PRO A 1 304 ? -20.942 -10.074 15.118 1.00 92.31 304 PRO A O 1
ATOM 2338 N N . ALA A 1 305 ? -22.332 -8.369 14.714 1.00 93.25 305 ALA A N 1
ATOM 2339 C CA . ALA A 1 305 ? -21.320 -7.478 14.159 1.00 93.25 305 ALA A CA 1
ATOM 2340 C C . ALA A 1 305 ? -20.324 -7.011 15.232 1.00 93.25 305 ALA A C 1
ATOM 2342 O O . ALA A 1 305 ? -19.116 -7.111 15.015 1.00 93.25 305 ALA A O 1
ATOM 2343 N N . VAL A 1 306 ? -20.826 -6.579 16.393 1.00 95.62 306 VAL A N 1
ATOM 2344 C CA . VAL A 1 306 ? -20.006 -6.162 17.540 1.00 95.62 306 VAL A CA 1
ATOM 2345 C C . VAL A 1 306 ? -19.222 -7.340 18.110 1.00 95.62 306 VAL A C 1
ATOM 2347 O O . VAL A 1 306 ? -18.019 -7.211 18.333 1.00 95.62 306 VAL A O 1
ATOM 2350 N N . ALA A 1 307 ? -19.864 -8.502 18.271 1.00 93.69 307 ALA A N 1
ATOM 2351 C CA . ALA A 1 307 ? -19.192 -9.712 18.747 1.00 93.69 307 ALA A CA 1
ATOM 2352 C C . ALA A 1 307 ? -18.000 -10.097 17.850 1.00 93.69 307 ALA A C 1
ATOM 2354 O O . ALA A 1 307 ? -16.894 -10.281 18.351 1.00 93.69 307 ALA A O 1
ATOM 2355 N N . ARG A 1 308 ? -18.187 -10.101 16.520 1.00 95.50 308 ARG A N 1
ATOM 2356 C CA . ARG A 1 308 ? -17.099 -10.366 15.560 1.00 95.50 308 ARG A CA 1
ATOM 2357 C C . ARG A 1 308 ? -15.976 -9.331 15.617 1.00 95.50 308 ARG A C 1
ATOM 2359 O O . ARG A 1 308 ? -14.819 -9.697 15.447 1.00 95.50 308 ARG A O 1
ATOM 2366 N N . SER A 1 309 ? -16.289 -8.054 15.845 1.00 97.69 309 SER A N 1
ATOM 2367 C CA . SER A 1 309 ? -15.253 -7.030 16.049 1.00 97.69 309 SER A CA 1
ATOM 2368 C C . SER A 1 309 ? -14.467 -7.238 17.335 1.00 97.69 309 SER A C 1
ATOM 2370 O O . SER A 1 309 ? -13.265 -6.994 17.347 1.00 97.69 309 SER A O 1
ATOM 2372 N N . ALA A 1 310 ? -15.122 -7.691 18.404 1.00 97.00 310 ALA A N 1
ATOM 2373 C CA . ALA A 1 310 ? -14.445 -7.988 19.657 1.00 97.00 310 ALA A CA 1
ATOM 2374 C C . ALA A 1 310 ? -13.561 -9.235 19.514 1.00 97.00 310 ALA A C 1
ATOM 2376 O O . ALA A 1 310 ? -12.449 -9.244 20.028 1.00 97.00 310 ALA A O 1
ATOM 2377 N N . ASP A 1 311 ? -14.013 -10.256 18.780 1.00 95.75 311 ASP A N 1
ATOM 2378 C CA . ASP A 1 311 ? -13.190 -11.419 18.432 1.00 95.75 311 ASP A CA 1
ATOM 2379 C C . ASP A 1 311 ? -11.935 -10.999 17.648 1.00 95.75 311 ASP A C 1
ATOM 2381 O O . ASP A 1 311 ? -10.828 -11.312 18.077 1.00 95.75 311 ASP A O 1
ATOM 2385 N N . GLU A 1 312 ? -12.090 -10.207 16.580 1.00 96.25 312 GLU A N 1
ATOM 2386 C CA . GLU A 1 312 ? -10.959 -9.719 15.774 1.00 96.25 312 GLU A CA 1
ATOM 2387 C C . GLU A 1 312 ? -9.986 -8.851 16.587 1.00 96.25 312 GLU A C 1
ATOM 2389 O O . GLU A 1 312 ? -8.778 -8.995 16.432 1.00 96.25 312 GLU A O 1
ATOM 2394 N N . LEU A 1 313 ? -10.481 -7.988 17.486 1.00 97.12 313 LEU A N 1
ATOM 2395 C CA . LEU A 1 313 ? -9.631 -7.211 18.396 1.00 97.12 313 LEU A CA 1
ATOM 2396 C C . LEU A 1 313 ? -8.731 -8.129 19.235 1.00 97.12 313 LEU A C 1
ATOM 2398 O O . LEU A 1 313 ? -7.535 -7.872 19.358 1.00 97.12 313 LEU A O 1
ATOM 2402 N N . ILE A 1 314 ? -9.297 -9.196 19.803 1.00 95.12 314 ILE A N 1
ATOM 2403 C CA . ILE A 1 314 ? -8.544 -10.149 20.624 1.00 95.12 314 ILE A CA 1
ATOM 2404 C C . ILE A 1 314 ? -7.550 -10.944 19.779 1.00 95.12 314 ILE A C 1
ATOM 2406 O O . ILE A 1 314 ? -6.409 -11.118 20.202 1.00 95.12 314 ILE A O 1
ATOM 2410 N N . ASP A 1 315 ? -7.949 -11.392 18.590 1.00 92.62 315 ASP A N 1
ATOM 2411 C CA . ASP A 1 315 ? -7.066 -12.136 17.690 1.00 92.62 315 ASP A CA 1
ATOM 2412 C C . ASP A 1 315 ? -5.871 -11.280 17.244 1.00 92.62 315 ASP A C 1
ATOM 2414 O O . ASP A 1 315 ? -4.733 -11.745 17.284 1.00 92.62 315 ASP A O 1
ATOM 2418 N N . VAL A 1 316 ? -6.105 -10.006 16.908 1.00 92.88 316 VAL A N 1
ATOM 2419 C CA . VAL A 1 316 ? -5.050 -9.046 16.542 1.00 92.88 316 VAL A CA 1
ATOM 2420 C C . VAL A 1 316 ? -4.083 -8.808 17.701 1.00 92.88 316 VAL A C 1
ATOM 2422 O O . VAL A 1 316 ? -2.872 -8.804 17.495 1.00 92.88 316 VAL A O 1
ATOM 2425 N N . LEU A 1 317 ? -4.592 -8.630 18.922 1.00 92.12 317 LEU A N 1
ATOM 2426 C CA . LEU A 1 317 ? -3.757 -8.363 20.098 1.00 92.12 317 LEU A CA 1
ATOM 2427 C C . LEU A 1 317 ? -2.987 -9.591 20.594 1.00 92.12 317 LEU A C 1
ATOM 2429 O O . LEU A 1 317 ? -1.919 -9.439 21.183 1.00 92.12 317 LEU A O 1
ATOM 2433 N N . ASN A 1 318 ? -3.515 -10.795 20.363 1.00 90.81 318 ASN A N 1
ATOM 2434 C CA . ASN A 1 318 ? -2.840 -12.053 20.682 1.00 90.81 318 ASN A CA 1
ATOM 2435 C C . ASN A 1 318 ? -1.787 -12.452 19.639 1.00 90.81 318 ASN A C 1
ATOM 2437 O O . ASN A 1 318 ? -1.049 -13.408 19.875 1.00 90.81 318 ASN A O 1
ATOM 2441 N N . SER A 1 319 ? -1.744 -11.779 18.487 1.00 88.94 319 SER A N 1
ATOM 2442 C CA . SER A 1 319 ? -0.803 -12.104 17.423 1.00 88.94 319 SER A CA 1
ATOM 2443 C C . SER A 1 319 ? 0.520 -11.359 17.593 1.00 88.94 319 SER A C 1
ATOM 2445 O O . SER A 1 319 ? 0.556 -10.128 17.672 1.00 88.94 319 SER A O 1
ATOM 2447 N N . ASP A 1 320 ? 1.618 -12.115 17.559 1.00 86.00 320 ASP A N 1
ATOM 2448 C CA . ASP A 1 320 ? 2.988 -11.582 17.564 1.00 86.00 320 ASP A CA 1
ATOM 2449 C C . ASP A 1 320 ? 3.419 -11.060 16.178 1.00 86.00 320 ASP A C 1
ATOM 2451 O O . ASP A 1 320 ? 4.494 -10.481 16.029 1.00 86.00 320 ASP A O 1
ATOM 2455 N N . GLU A 1 321 ? 2.5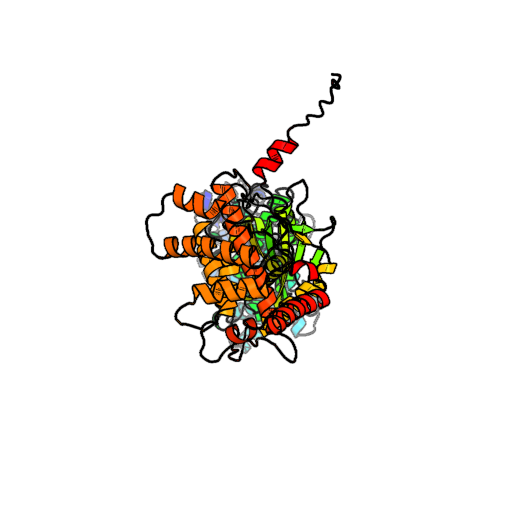97 -11.268 15.149 1.00 88.75 321 GLU A N 1
ATOM 2456 C CA . GLU A 1 321 ? 2.826 -10.808 13.781 1.00 88.75 321 GLU A CA 1
ATOM 2457 C C . GLU A 1 321 ? 1.493 -10.475 13.103 1.00 88.75 321 GLU A C 1
ATOM 2459 O O . GLU A 1 321 ? 0.486 -11.148 13.318 1.00 88.75 321 GLU A O 1
ATOM 2464 N N . TYR A 1 322 ? 1.462 -9.456 12.249 1.00 86.75 322 TYR A N 1
ATOM 2465 C CA . TYR A 1 322 ? 0.300 -9.187 11.406 1.00 86.75 322 TYR A CA 1
ATOM 2466 C C . TYR A 1 322 ? 0.682 -8.952 9.952 1.00 86.75 322 TYR A C 1
ATOM 2468 O O . TYR A 1 322 ? 1.820 -8.650 9.604 1.00 86.75 322 TYR A O 1
ATOM 2476 N N . THR A 1 323 ? -0.305 -9.117 9.076 1.00 91.81 323 THR A N 1
ATOM 2477 C CA . THR A 1 323 ? -0.105 -9.040 7.631 1.00 91.81 323 THR A CA 1
ATOM 2478 C C . THR A 1 323 ? -0.539 -7.682 7.094 1.00 91.81 323 THR A C 1
ATOM 2480 O O . THR A 1 323 ? -1.720 -7.324 7.184 1.00 91.81 323 THR A O 1
ATOM 2483 N N . LEU A 1 324 ? 0.405 -6.966 6.478 1.00 94.56 324 LEU A N 1
ATOM 2484 C CA . LEU A 1 324 ? 0.151 -5.809 5.628 1.00 94.56 324 LEU A CA 1
ATOM 2485 C C . LEU A 1 324 ? 0.077 -6.223 4.163 1.00 94.56 324 LEU A C 1
ATOM 2487 O O . LEU A 1 324 ? 0.907 -6.979 3.661 1.00 94.56 324 LEU A O 1
ATOM 2491 N N . GLN A 1 325 ? -0.898 -5.664 3.463 1.00 96.50 325 GLN A N 1
ATOM 2492 C CA . GLN A 1 325 ? -1.052 -5.789 2.024 1.00 96.50 325 GLN A CA 1
ATOM 2493 C C . GLN A 1 325 ? -0.802 -4.425 1.387 1.00 96.50 325 GLN A C 1
ATOM 2495 O O . GLN A 1 325 ? -1.287 -3.403 1.873 1.00 96.50 325 GLN A O 1
ATOM 2500 N N . CYS A 1 326 ? -0.060 -4.408 0.287 1.00 97.81 326 CYS A N 1
ATOM 2501 C CA . CYS A 1 326 ? 0.085 -3.263 -0.595 1.00 97.81 326 CYS A CA 1
ATOM 2502 C C . CYS A 1 326 ? -0.624 -3.592 -1.907 1.00 97.81 326 CYS A C 1
ATOM 2504 O O . CYS A 1 326 ? -0.200 -4.488 -2.632 1.00 97.81 326 CYS A O 1
ATOM 2506 N N . CYS A 1 327 ? -1.726 -2.900 -2.181 1.00 97.75 327 CYS A N 1
ATOM 2507 C CA . CYS A 1 327 ? -2.574 -3.098 -3.351 1.00 97.75 327 CYS A CA 1
ATOM 2508 C C . CYS A 1 327 ? -2.404 -1.912 -4.303 1.00 97.75 327 CYS A C 1
ATOM 2510 O O . CYS A 1 327 ? -2.781 -0.794 -3.950 1.00 97.75 327 CYS A O 1
ATOM 2512 N N . ARG A 1 328 ? -1.871 -2.136 -5.509 1.00 97.31 328 ARG A N 1
ATOM 2513 C CA . ARG A 1 328 ? -1.647 -1.089 -6.515 1.00 97.31 328 ARG A CA 1
ATOM 2514 C C . ARG A 1 328 ? -2.355 -1.400 -7.825 1.00 97.31 328 ARG A C 1
ATOM 2516 O O . ARG A 1 328 ? -2.052 -2.400 -8.469 1.00 97.31 328 ARG A O 1
ATOM 2523 N N . ALA A 1 329 ? -3.244 -0.515 -8.261 1.00 95.50 329 ALA A N 1
ATOM 2524 C CA . ALA A 1 329 ? -3.836 -0.602 -9.590 1.00 95.50 329 ALA A CA 1
ATOM 2525 C C . ALA A 1 329 ? -2.905 0.004 -10.643 1.00 95.50 329 ALA A C 1
ATOM 2527 O O . ALA A 1 329 ? -2.377 1.107 -10.468 1.00 95.50 329 ALA A O 1
ATOM 2528 N N . VAL A 1 330 ? -2.716 -0.723 -11.740 1.00 94.88 330 VAL A N 1
ATOM 2529 C CA . VAL A 1 330 ? -1.759 -0.402 -12.802 1.00 94.88 330 VAL A CA 1
ATOM 2530 C C . VAL A 1 330 ? -2.422 -0.562 -14.168 1.00 94.88 330 VAL A C 1
ATOM 2532 O O . VAL A 1 330 ? -3.182 -1.503 -14.393 1.00 94.88 330 VAL A O 1
ATOM 2535 N N . THR A 1 331 ? -2.136 0.363 -15.083 1.00 92.69 331 THR A N 1
ATOM 2536 C CA . THR A 1 331 ? -2.632 0.357 -16.470 1.00 92.69 331 THR A CA 1
ATOM 2537 C C . THR A 1 331 ? -1.762 -0.506 -17.382 1.00 92.69 331 THR A C 1
ATOM 2539 O O . THR A 1 331 ? -0.601 -0.753 -17.083 1.00 92.69 331 THR A O 1
ATOM 2542 N N . HIS A 1 332 ? -2.294 -0.952 -18.518 1.00 93.12 332 HIS A N 1
ATOM 2543 C CA . HIS A 1 332 ? -1.590 -1.707 -19.564 1.00 93.12 332 HIS A CA 1
ATOM 2544 C C . HIS A 1 332 ? -0.877 -2.996 -19.103 1.00 93.12 332 HIS A C 1
ATOM 2546 O O . HIS A 1 332 ? 0.016 -3.484 -19.798 1.00 93.12 332 HIS A O 1
ATOM 2552 N N . ILE A 1 333 ? -1.275 -3.578 -17.970 1.00 95.50 333 ILE A N 1
ATOM 2553 C CA . ILE A 1 333 ? -0.839 -4.908 -17.525 1.00 95.50 333 ILE A CA 1
ATOM 2554 C C . ILE A 1 333 ? -2.042 -5.846 -17.549 1.00 95.50 333 ILE A C 1
ATOM 2556 O O . ILE A 1 333 ? -3.149 -5.482 -17.160 1.00 95.50 333 ILE A O 1
ATOM 2560 N N . THR A 1 334 ? -1.821 -7.070 -18.016 1.00 96.06 334 THR A N 1
ATOM 2561 C CA . THR A 1 334 ? -2.794 -8.161 -17.965 1.00 96.06 334 THR A CA 1
ATOM 2562 C C . THR A 1 334 ? -2.072 -9.503 -17.835 1.00 96.06 334 THR A C 1
ATOM 2564 O O . THR A 1 334 ? -0.847 -9.573 -17.932 1.00 96.06 334 THR A O 1
ATOM 2567 N N . THR A 1 335 ? -2.821 -10.579 -17.632 1.00 96.25 335 THR A N 1
ATOM 2568 C CA . THR A 1 335 ? -2.311 -11.950 -17.505 1.00 96.25 335 THR A CA 1
ATOM 2569 C C . THR A 1 335 ? -2.693 -12.795 -18.723 1.00 96.25 335 THR A C 1
ATOM 2571 O O . THR A 1 335 ? -3.538 -12.409 -19.540 1.00 96.25 335 THR A O 1
ATOM 2574 N N . THR A 1 336 ? -2.044 -13.943 -18.916 1.00 91.56 336 THR A N 1
ATOM 2575 C CA . THR A 1 336 ? -2.392 -14.888 -19.996 1.00 91.56 336 THR A CA 1
ATOM 2576 C C . THR A 1 336 ? -3.735 -15.588 -19.778 1.00 91.56 336 THR A C 1
ATOM 2578 O O . THR A 1 336 ? -4.420 -15.875 -20.758 1.00 91.56 336 THR A O 1
ATOM 2581 N N . GLY A 1 337 ? -4.130 -15.812 -18.522 1.00 90.12 337 GLY A N 1
ATOM 2582 C CA . GLY A 1 337 ? -5.404 -16.419 -18.124 1.00 90.12 337 GLY A CA 1
ATOM 2583 C C . GLY A 1 337 ? -6.190 -15.566 -17.127 1.00 90.12 337 GLY A C 1
ATOM 2584 O O . GLY A 1 337 ? -5.804 -14.437 -16.832 1.00 90.12 337 GLY A O 1
ATOM 2585 N N . GLU A 1 338 ? -7.305 -16.099 -16.624 1.00 88.06 338 GLU A N 1
ATOM 2586 C CA . GLU A 1 338 ? -8.161 -15.403 -15.647 1.00 88.06 338 GLU A CA 1
ATOM 2587 C C . GLU A 1 338 ? -7.662 -15.526 -14.206 1.00 88.06 338 GLU A C 1
ATOM 2589 O O . GLU A 1 338 ? -7.922 -14.642 -13.392 1.00 88.06 338 GLU A O 1
ATOM 2594 N N . GLU A 1 339 ? -6.928 -16.600 -13.917 1.00 93.56 339 GLU A N 1
ATOM 2595 C CA . GLU A 1 339 ? -6.363 -16.855 -12.598 1.00 93.56 339 GLU A CA 1
ATOM 2596 C C . GLU A 1 339 ? -5.254 -15.850 -12.249 1.00 93.56 339 GLU A C 1
ATOM 2598 O O . GLU A 1 339 ? -4.514 -15.410 -13.142 1.00 93.56 339 GLU A O 1
ATOM 2603 N N . PRO A 1 340 ? -5.099 -15.500 -10.958 1.00 96.25 340 PRO A N 1
ATOM 2604 C CA . PRO A 1 340 ? -4.003 -14.655 -10.508 1.00 96.25 340 PRO A CA 1
ATOM 2605 C C . PRO A 1 340 ? -2.643 -15.274 -10.840 1.00 96.25 340 PRO A C 1
ATOM 2607 O O . PRO A 1 340 ? -2.430 -16.477 -10.681 1.00 96.25 340 PRO A O 1
ATOM 2610 N N . VAL A 1 341 ? -1.697 -14.440 -11.267 1.00 98.00 341 VAL A N 1
ATOM 2611 C CA . VAL A 1 341 ? -0.332 -14.868 -11.601 1.00 98.00 341 VAL A CA 1
ATOM 2612 C C . VAL A 1 341 ? 0.628 -14.380 -10.521 1.00 98.00 341 VAL A C 1
ATOM 2614 O O . VAL A 1 341 ? 0.667 -13.188 -10.231 1.00 98.00 341 VAL A O 1
ATOM 2617 N N . GLN A 1 342 ? 1.423 -15.284 -9.948 1.00 97.75 342 GLN A N 1
ATOM 2618 C CA . GLN A 1 342 ? 2.485 -14.942 -8.997 1.00 97.75 342 GLN A CA 1
ATOM 2619 C C . GLN A 1 342 ? 3.833 -14.832 -9.716 1.00 97.75 342 GLN A C 1
ATOM 2621 O O . GLN A 1 342 ? 4.262 -15.781 -10.371 1.00 97.75 342 GLN A O 1
ATOM 2626 N N . ILE A 1 343 ? 4.527 -13.707 -9.543 1.00 97.94 343 ILE A N 1
ATOM 2627 C CA . ILE A 1 343 ? 5.903 -13.501 -10.010 1.00 97.94 343 ILE A CA 1
ATOM 2628 C C . ILE A 1 343 ? 6.717 -12.928 -8.849 1.00 97.94 343 ILE A C 1
ATOM 2630 O O . ILE A 1 343 ? 6.517 -11.786 -8.432 1.00 97.94 343 ILE A O 1
ATOM 2634 N N . GLY A 1 344 ? 7.648 -13.724 -8.320 1.00 95.88 344 GLY A N 1
ATOM 2635 C CA . GLY A 1 344 ? 8.402 -13.355 -7.122 1.00 95.88 344 GLY A CA 1
ATOM 2636 C C . GLY A 1 344 ? 7.462 -13.093 -5.943 1.00 95.88 344 GLY A C 1
ATOM 2637 O O . GLY A 1 344 ? 6.641 -13.941 -5.605 1.00 95.88 344 GLY A O 1
ATOM 2638 N N . GLU A 1 345 ? 7.560 -11.909 -5.347 1.00 96.50 345 GLU A N 1
ATOM 2639 C CA . GLU A 1 345 ? 6.738 -11.463 -4.211 1.00 96.50 345 GLU A CA 1
ATOM 2640 C C . GLU A 1 345 ? 5.466 -10.694 -4.623 1.00 96.50 345 GLU A C 1
ATOM 2642 O O . GLU A 1 345 ? 4.766 -10.160 -3.761 1.00 96.50 345 GLU A O 1
ATOM 2647 N N . VAL A 1 346 ? 5.161 -10.605 -5.925 1.00 98.69 346 VAL A N 1
ATOM 2648 C CA . VAL A 1 346 ? 3.998 -9.866 -6.436 1.00 98.69 346 VAL A CA 1
ATOM 2649 C C . VAL A 1 346 ? 2.973 -10.816 -7.047 1.00 98.69 346 VAL A C 1
ATOM 2651 O O . VAL A 1 346 ? 3.277 -11.570 -7.973 1.00 98.69 346 VAL A O 1
ATOM 2654 N N . THR A 1 347 ? 1.736 -10.728 -6.563 1.00 98.56 347 THR A N 1
ATOM 2655 C CA . THR A 1 347 ? 0.566 -11.356 -7.186 1.00 98.56 347 THR A CA 1
ATOM 2656 C C . THR A 1 347 ? -0.123 -10.364 -8.115 1.00 98.56 347 THR A C 1
ATOM 2658 O O . THR A 1 347 ? -0.362 -9.214 -7.747 1.00 98.56 347 THR A O 1
ATOM 2661 N N . ILE A 1 348 ? -0.476 -10.806 -9.317 1.00 98.50 348 ILE A N 1
ATOM 2662 C CA . ILE A 1 348 ? -1.121 -9.999 -10.352 1.00 98.50 348 ILE A CA 1
ATOM 2663 C C . ILE A 1 348 ? -2.550 -10.504 -10.532 1.00 98.50 348 ILE A C 1
ATOM 2665 O O . ILE A 1 348 ? -2.762 -11.638 -10.961 1.00 98.50 348 ILE A O 1
ATOM 2669 N N . TYR A 1 349 ? -3.527 -9.644 -10.265 1.00 97.38 349 TYR A N 1
ATOM 2670 C CA . TYR A 1 349 ? -4.938 -9.895 -10.547 1.00 97.38 349 TYR A CA 1
ATOM 2671 C C . TYR A 1 349 ? -5.353 -9.043 -11.741 1.00 97.38 349 TYR A C 1
ATOM 2673 O O . TYR A 1 349 ? -5.335 -7.814 -11.657 1.00 97.38 349 TYR A O 1
ATOM 2681 N N . ARG A 1 350 ? -5.735 -9.662 -12.861 1.00 95.31 350 ARG A N 1
ATOM 2682 C CA . ARG A 1 350 ? -6.316 -8.899 -13.975 1.00 95.31 350 ARG A CA 1
ATOM 2683 C C . ARG A 1 350 ? -7.670 -8.309 -13.567 1.00 95.31 350 ARG A C 1
ATOM 2685 O O . ARG A 1 350 ? -8.419 -8.943 -12.824 1.00 95.31 350 ARG A O 1
ATOM 2692 N N . GLU A 1 351 ? -7.997 -7.128 -14.080 1.00 93.38 351 GLU A N 1
ATOM 2693 C CA . GLU A 1 351 ? -9.348 -6.581 -13.948 1.00 93.38 351 GLU A CA 1
ATOM 2694 C C . GLU A 1 351 ? -10.349 -7.424 -14.751 1.00 93.38 351 GLU A C 1
ATOM 2696 O O . GLU A 1 351 ? -10.055 -7.858 -15.870 1.00 93.38 351 GLU A O 1
ATOM 2701 N N . THR A 1 352 ? -11.529 -7.665 -14.179 1.00 88.50 352 THR A N 1
ATOM 2702 C CA . THR A 1 352 ? -12.651 -8.297 -14.888 1.00 88.50 352 THR A CA 1
ATOM 2703 C C . THR A 1 352 ? -13.541 -7.258 -15.574 1.00 88.50 352 THR A C 1
ATOM 2705 O O . THR A 1 352 ? -13.449 -6.058 -15.316 1.00 88.50 352 THR A O 1
ATOM 2708 N N . ASP A 1 353 ? -14.476 -7.710 -16.410 1.00 82.94 353 ASP A N 1
ATOM 2709 C CA . ASP A 1 353 ? -15.402 -6.823 -17.130 1.00 82.94 353 ASP A CA 1
ATOM 2710 C C . ASP A 1 353 ? -16.283 -5.958 -16.203 1.00 82.94 353 ASP A C 1
ATOM 2712 O O . ASP A 1 353 ? -16.850 -4.954 -16.639 1.00 82.94 353 ASP A O 1
ATOM 2716 N N . THR A 1 354 ? -16.374 -6.297 -14.911 1.00 82.94 354 THR A N 1
ATOM 2717 C CA . THR A 1 354 ? -17.129 -5.541 -13.899 1.00 82.94 354 THR A CA 1
ATOM 2718 C C . THR A 1 354 ? -16.309 -4.472 -13.167 1.00 82.94 354 THR A C 1
ATOM 2720 O O . THR A 1 354 ? -16.831 -3.875 -12.229 1.00 82.94 354 THR A O 1
ATOM 2723 N N . ARG A 1 355 ? -15.055 -4.202 -13.571 1.00 84.31 355 ARG A N 1
ATOM 2724 C CA . ARG A 1 355 ? -14.154 -3.211 -12.935 1.00 84.31 355 ARG A CA 1
ATOM 2725 C C . ARG A 1 355 ? -13.981 -3.423 -11.429 1.00 84.31 355 ARG A C 1
ATOM 2727 O O . ARG A 1 355 ? -14.213 -2.541 -10.604 1.00 84.31 355 ARG A O 1
ATOM 2734 N N . ASP A 1 356 ? -13.589 -4.636 -11.071 1.00 90.94 356 ASP A N 1
ATOM 2735 C CA . ASP A 1 356 ? -13.603 -5.144 -9.700 1.00 90.94 356 ASP A CA 1
ATOM 2736 C C . ASP A 1 356 ? -12.326 -4.865 -8.886 1.00 90.94 356 ASP A C 1
ATOM 2738 O O . ASP A 1 356 ? -12.201 -5.371 -7.771 1.00 90.94 356 ASP A O 1
ATOM 2742 N N . LEU A 1 357 ? -11.377 -4.059 -9.380 1.00 92.56 357 LEU A N 1
ATOM 2743 C CA . LEU A 1 357 ? -10.079 -3.881 -8.710 1.00 92.56 357 LEU A CA 1
ATOM 2744 C C . LEU A 1 357 ? -10.199 -3.356 -7.276 1.00 92.56 357 LEU A C 1
ATOM 2746 O O . LEU A 1 357 ? -9.512 -3.849 -6.383 1.00 92.56 357 LEU A O 1
ATOM 2750 N N . VAL A 1 358 ? -11.082 -2.382 -7.039 1.00 90.12 358 VAL A N 1
ATOM 2751 C CA . VAL A 1 358 ? -11.306 -1.834 -5.692 1.00 90.12 358 VAL A CA 1
ATOM 2752 C C . VAL A 1 358 ? -11.961 -2.872 -4.782 1.00 90.12 358 VAL A C 1
ATOM 2754 O O . VAL A 1 358 ? -11.555 -3.018 -3.634 1.00 90.12 358 VAL A O 1
ATOM 2757 N N . GLN A 1 359 ? -12.924 -3.640 -5.300 1.00 90.88 359 GLN A N 1
ATOM 2758 C CA . GLN A 1 359 ? -13.577 -4.714 -4.551 1.00 90.88 359 GLN A CA 1
ATOM 2759 C C . GLN A 1 359 ? -12.577 -5.815 -4.169 1.00 90.88 359 GLN A C 1
ATOM 2761 O O . GLN A 1 359 ? -12.573 -6.271 -3.028 1.00 90.88 359 GLN A O 1
ATOM 2766 N N . ARG A 1 360 ? -11.698 -6.215 -5.096 1.00 93.31 360 ARG A N 1
ATOM 2767 C CA . ARG A 1 360 ? -10.617 -7.180 -4.838 1.00 93.31 360 ARG A CA 1
ATOM 2768 C C . ARG A 1 360 ? -9.637 -6.657 -3.801 1.00 93.31 360 ARG A C 1
ATOM 2770 O O . ARG A 1 360 ? -9.312 -7.365 -2.855 1.00 93.31 360 ARG A O 1
ATOM 2777 N N . ALA A 1 361 ? -9.208 -5.406 -3.940 1.00 94.44 361 ALA A N 1
ATOM 2778 C CA . ALA A 1 361 ? -8.341 -4.784 -2.954 1.00 94.44 361 ALA A CA 1
ATOM 2779 C C . ALA A 1 361 ? -9.024 -4.753 -1.575 1.00 94.44 361 ALA A C 1
ATOM 2781 O O . ALA A 1 361 ? -8.372 -5.025 -0.574 1.00 94.44 361 ALA A O 1
ATOM 2782 N N . GLN A 1 362 ? -10.337 -4.491 -1.505 1.00 92.38 362 GLN A N 1
ATOM 2783 C CA . GLN A 1 362 ? -11.087 -4.465 -0.245 1.00 92.38 362 GLN A CA 1
ATOM 2784 C C . GLN A 1 362 ? -11.180 -5.849 0.415 1.00 92.38 362 GLN A C 1
ATOM 2786 O O . GLN A 1 362 ? -11.205 -5.940 1.636 1.00 92.38 362 GLN A O 1
ATOM 2791 N N . GLN A 1 363 ? -11.188 -6.937 -0.359 1.00 93.31 363 GLN A N 1
ATOM 2792 C CA . GLN A 1 363 ? -11.104 -8.295 0.198 1.00 93.31 363 GLN A CA 1
ATOM 2793 C C . GLN A 1 363 ? -9.753 -8.563 0.880 1.00 93.31 363 GLN A C 1
ATOM 2795 O O . GLN A 1 363 ? -9.689 -9.376 1.796 1.00 93.31 363 GLN A O 1
ATOM 2800 N N . LEU A 1 364 ? -8.689 -7.883 0.441 1.00 95.19 364 LEU A N 1
ATOM 2801 C CA . LEU A 1 364 ? -7.334 -8.002 0.991 1.00 95.19 364 LEU A CA 1
ATOM 2802 C C . LEU A 1 364 ? -7.062 -6.993 2.113 1.00 95.19 364 LEU A C 1
ATOM 2804 O O . LEU A 1 364 ? -6.305 -7.286 3.032 1.00 95.19 364 LEU A O 1
ATOM 2808 N N . ILE A 1 365 ? -7.664 -5.806 2.021 1.00 94.81 365 ILE A N 1
ATOM 2809 C CA . ILE A 1 365 ? -7.568 -4.703 2.979 1.00 94.81 365 ILE A CA 1
ATOM 2810 C C . ILE A 1 365 ? -9.002 -4.228 3.268 1.00 94.81 365 ILE A C 1
ATOM 2812 O O . ILE A 1 365 ? -9.500 -3.306 2.608 1.00 94.81 365 ILE A O 1
ATOM 2816 N N . PRO A 1 366 ? -9.688 -4.829 4.257 1.00 92.25 366 PRO A N 1
ATOM 2817 C CA . PRO A 1 366 ? -11.098 -4.550 4.540 1.00 92.25 366 PRO A CA 1
ATOM 2818 C C . PRO A 1 366 ? -11.422 -3.068 4.766 1.00 92.25 366 PRO A C 1
ATOM 2820 O O . PRO A 1 366 ? -12.509 -2.604 4.414 1.00 92.25 366 PRO A O 1
ATOM 2823 N N . ALA A 1 367 ? -10.467 -2.311 5.315 1.00 90.19 367 ALA A N 1
ATOM 2824 C CA . ALA A 1 367 ? -10.620 -0.897 5.638 1.00 90.19 367 ALA A CA 1
ATOM 2825 C C . ALA A 1 367 ? -10.398 0.062 4.446 1.00 90.19 367 ALA A C 1
ATOM 2827 O O . ALA A 1 367 ? -10.464 1.274 4.646 1.00 90.19 367 ALA A O 1
ATOM 2828 N N . ILE A 1 368 ? -10.155 -0.418 3.215 1.00 88.00 368 ILE A N 1
ATOM 2829 C CA . ILE A 1 368 ? -9.866 0.427 2.032 1.00 88.00 368 ILE A CA 1
ATOM 2830 C C . ILE A 1 368 ? -10.771 1.647 1.848 1.00 88.00 368 ILE A C 1
ATOM 2832 O O . ILE A 1 368 ? -10.232 2.710 1.538 1.00 88.00 368 ILE A O 1
ATOM 2836 N N . PRO A 1 369 ? -12.101 1.570 2.043 1.00 84.00 369 PRO A N 1
ATOM 2837 C CA . PRO A 1 369 ? -12.962 2.730 1.817 1.00 84.00 369 PRO A CA 1
ATOM 2838 C C . PRO A 1 369 ? -12.647 3.933 2.728 1.00 84.00 369 PRO A C 1
ATOM 2840 O O . PRO A 1 369 ? -13.032 5.057 2.418 1.00 84.00 369 PRO A O 1
ATOM 2843 N N . THR A 1 370 ? -11.886 3.736 3.812 1.00 82.56 370 THR A N 1
ATOM 2844 C CA . THR A 1 370 ? -11.372 4.826 4.664 1.00 82.56 370 THR A CA 1
ATOM 2845 C C . THR A 1 370 ? -10.216 5.611 4.031 1.00 82.56 370 THR A C 1
ATOM 2847 O O . THR A 1 370 ? -9.986 6.760 4.407 1.00 82.56 370 THR A O 1
ATOM 2850 N N . ALA A 1 371 ? -9.502 5.033 3.057 1.00 79.62 371 ALA A N 1
ATOM 2851 C CA . ALA A 1 371 ? -8.221 5.538 2.563 1.00 79.62 371 ALA A CA 1
ATOM 2852 C C . ALA A 1 371 ? -8.332 6.853 1.767 1.00 79.62 371 ALA A C 1
ATOM 2854 O O . ALA A 1 371 ? -7.348 7.562 1.644 1.00 79.62 371 ALA A O 1
ATOM 2855 N N . PHE A 1 372 ? -9.508 7.227 1.256 1.00 73.50 372 PHE A N 1
ATOM 2856 C CA . PHE A 1 372 ? -9.687 8.418 0.406 1.00 73.50 372 PHE A CA 1
ATOM 2857 C C . PHE A 1 372 ? -10.862 9.294 0.837 1.00 73.50 372 PHE A C 1
ATOM 2859 O O . PHE A 1 372 ? -11.574 9.873 0.022 1.00 73.50 372 PHE A O 1
ATOM 2866 N N . GLY A 1 373 ? -11.127 9.359 2.140 1.00 70.56 373 GLY A N 1
ATOM 2867 C CA . GLY A 1 373 ? -12.254 10.144 2.632 1.00 70.56 373 GLY A CA 1
ATOM 2868 C C . GLY A 1 373 ? -13.628 9.568 2.255 1.00 70.56 373 GLY A C 1
ATOM 2869 O O . GLY A 1 373 ? -14.626 10.232 2.504 1.00 70.56 373 GLY A O 1
ATOM 2870 N N . GLY A 1 374 ? -13.686 8.342 1.724 1.00 67.56 374 GLY A N 1
ATOM 2871 C CA . GLY A 1 374 ? -14.903 7.690 1.232 1.00 67.56 374 GLY A CA 1
ATOM 2872 C C . GLY A 1 374 ? -15.043 7.671 -0.296 1.00 67.56 374 GLY A C 1
ATOM 2873 O O . GLY A 1 374 ? -15.881 6.923 -0.798 1.00 67.56 374 GLY A O 1
ATOM 2874 N N . ASP A 1 375 ? -14.218 8.426 -1.034 1.00 75.50 375 ASP A N 1
ATOM 2875 C CA . ASP A 1 375 ? -14.240 8.452 -2.501 1.00 75.50 375 ASP A CA 1
ATOM 2876 C C . ASP A 1 375 ? -13.317 7.379 -3.080 1.00 75.50 375 ASP A C 1
ATOM 2878 O O . ASP A 1 375 ? -12.101 7.409 -2.906 1.00 75.50 375 ASP A O 1
ATOM 2882 N N . LEU A 1 376 ? -13.883 6.404 -3.788 1.00 75.25 376 LEU A N 1
ATOM 2883 C CA . LEU A 1 376 ? -13.081 5.328 -4.365 1.00 75.25 376 LEU A CA 1
ATOM 2884 C C . LEU A 1 376 ? -12.242 5.843 -5.547 1.00 75.25 376 LEU A C 1
ATOM 2886 O O . LEU A 1 376 ? -12.758 6.571 -6.401 1.00 75.25 376 LEU A O 1
ATOM 2890 N N . PRO A 1 377 ? -10.959 5.454 -5.638 1.00 81.06 377 PRO A N 1
ATOM 2891 C CA . PRO A 1 377 ? -10.081 5.950 -6.683 1.00 81.06 377 PRO A CA 1
ATOM 2892 C C . PRO A 1 377 ? -10.475 5.373 -8.050 1.00 81.06 377 PRO A C 1
ATOM 2894 O O . PRO A 1 377 ? -10.870 4.212 -8.170 1.00 81.06 377 PRO A O 1
ATOM 2897 N N . PHE A 1 378 ? -10.324 6.180 -9.101 1.00 78.81 378 PHE A N 1
ATOM 2898 C CA . PHE A 1 378 ? -10.656 5.805 -10.475 1.00 78.81 378 PHE A CA 1
ATOM 2899 C C . PHE A 1 378 ? -9.479 6.039 -11.421 1.00 78.81 378 PHE A C 1
ATOM 2901 O O . PHE A 1 378 ? -8.797 7.059 -11.333 1.00 78.81 378 PHE A O 1
ATOM 2908 N N . ILE A 1 379 ? -9.260 5.097 -12.343 1.00 84.00 379 ILE A N 1
ATOM 2909 C CA . ILE A 1 379 ? -8.230 5.169 -13.386 1.00 84.00 379 ILE A CA 1
ATOM 2910 C C . ILE A 1 379 ? -8.796 4.665 -14.713 1.00 84.00 379 ILE A C 1
ATOM 2912 O O . ILE A 1 379 ? -9.688 3.816 -14.729 1.00 84.00 379 ILE A O 1
ATOM 2916 N N . TYR A 1 380 ? -8.292 5.199 -15.828 1.00 79.38 380 TYR A N 1
ATOM 2917 C CA . TYR A 1 380 ? -8.784 4.833 -17.155 1.00 79.38 380 TYR A CA 1
ATOM 2918 C C . TYR A 1 380 ? -7.682 4.827 -18.221 1.00 79.38 380 TYR A C 1
ATOM 2920 O O . TYR A 1 380 ? -7.409 5.836 -18.872 1.00 79.38 380 TYR A O 1
ATOM 2928 N N . ALA A 1 381 ? -7.075 3.656 -18.405 1.00 84.75 381 ALA A N 1
ATOM 2929 C CA . ALA A 1 381 ? -6.276 3.264 -19.565 1.00 84.75 381 ALA A CA 1
ATOM 2930 C C . ALA A 1 381 ? -6.184 1.719 -19.579 1.00 84.75 381 ALA A C 1
ATOM 2932 O O . ALA A 1 381 ? -5.191 1.150 -19.111 1.00 84.75 381 ALA A O 1
ATOM 2933 N N . PRO A 1 382 ? -7.260 1.026 -20.004 1.00 87.50 382 PRO A N 1
ATOM 2934 C CA . PRO A 1 382 ? -7.334 -0.427 -19.923 1.00 87.50 382 PRO A CA 1
ATOM 2935 C C . PRO A 1 382 ? -6.317 -1.104 -20.863 1.00 87.50 382 PRO A C 1
ATOM 2937 O O . PRO A 1 382 ? -5.888 -0.494 -21.840 1.00 87.50 382 PRO A O 1
ATOM 2940 N N . PRO A 1 383 ? -5.965 -2.379 -20.624 1.00 91.75 383 PRO A N 1
ATOM 2941 C CA . PRO A 1 383 ? -6.402 -3.201 -19.495 1.00 91.75 383 PRO A CA 1
ATOM 2942 C C . PRO A 1 383 ? -5.793 -2.724 -18.173 1.00 91.75 383 PRO A C 1
ATOM 2944 O O . PRO A 1 383 ? -4.737 -2.097 -18.168 1.00 91.75 383 PRO A O 1
ATOM 2947 N N . HIS A 1 384 ? -6.452 -3.029 -17.059 1.00 92.88 384 HIS A N 1
ATOM 2948 C CA . HIS A 1 384 ? -5.915 -2.773 -15.728 1.00 92.88 384 HIS A CA 1
ATOM 2949 C C . HIS A 1 384 ? -5.597 -4.087 -15.007 1.00 92.88 384 HIS A C 1
ATOM 2951 O O . HIS A 1 384 ? -6.200 -5.131 -15.274 1.00 92.88 384 HIS A O 1
ATOM 2957 N N . ALA A 1 385 ? -4.674 -4.017 -14.055 1.00 96.81 385 ALA A N 1
ATOM 2958 C CA . ALA A 1 385 ? -4.401 -5.088 -13.111 1.00 96.81 385 ALA A CA 1
ATOM 2959 C C . ALA A 1 385 ? -4.203 -4.520 -11.702 1.00 96.81 385 ALA A C 1
ATOM 2961 O O . ALA A 1 385 ? -3.701 -3.406 -11.540 1.00 96.81 385 ALA A O 1
ATOM 2962 N N . LEU A 1 386 ? -4.570 -5.302 -10.689 1.00 97.75 386 LEU A N 1
ATOM 2963 C CA . LEU A 1 386 ? -4.194 -5.069 -9.302 1.00 97.75 386 LEU A CA 1
ATOM 2964 C C . LEU A 1 386 ? -2.939 -5.883 -8.993 1.00 97.75 386 LEU A C 1
ATOM 2966 O O . LEU A 1 386 ? -2.955 -7.112 -9.047 1.00 97.75 386 LEU A O 1
ATOM 2970 N N . LEU A 1 387 ? -1.857 -5.186 -8.671 1.00 98.62 387 LEU A N 1
ATOM 2971 C CA . LEU A 1 387 ? -0.633 -5.777 -8.152 1.00 98.62 387 LEU A CA 1
ATOM 2972 C C . LEU A 1 387 ? -0.692 -5.789 -6.634 1.00 98.62 387 LEU A C 1
ATOM 2974 O O . LEU A 1 387 ? -1.006 -4.770 -6.018 1.00 98.62 387 LEU A O 1
ATOM 2978 N N . VAL A 1 388 ? -0.383 -6.935 -6.044 1.00 98.62 388 VAL A N 1
ATOM 2979 C CA . VAL A 1 388 ? -0.439 -7.141 -4.601 1.00 98.62 388 VAL A CA 1
ATOM 2980 C C . VAL A 1 388 ? 0.911 -7.635 -4.118 1.00 98.62 388 VAL A C 1
ATOM 2982 O O . VAL A 1 388 ? 1.441 -8.606 -4.651 1.00 98.62 388 VAL A O 1
ATOM 2985 N N . SER A 1 389 ? 1.457 -6.967 -3.109 1.00 98.31 389 SER A N 1
ATOM 2986 C CA . SER A 1 389 ? 2.612 -7.439 -2.349 1.00 98.31 389 SER A CA 1
ATOM 2987 C C . SER A 1 389 ? 2.239 -7.518 -0.876 1.00 98.31 389 SER A C 1
ATOM 2989 O O . SER A 1 389 ? 1.560 -6.633 -0.349 1.00 98.31 389 SER A O 1
ATOM 2991 N N . THR A 1 390 ? 2.677 -8.586 -0.219 1.00 95.31 390 THR A N 1
ATOM 2992 C CA . THR A 1 390 ? 2.394 -8.856 1.188 1.00 95.31 390 THR A CA 1
ATOM 2993 C C . THR A 1 390 ? 3.656 -8.665 2.020 1.00 95.31 390 THR A C 1
ATOM 2995 O O . THR A 1 390 ? 4.719 -9.161 1.658 1.00 95.31 390 THR A O 1
ATOM 2998 N N . ALA A 1 391 ? 3.534 -7.978 3.154 1.00 92.81 391 ALA A N 1
ATOM 2999 C CA . ALA A 1 391 ? 4.593 -7.854 4.144 1.00 92.81 391 ALA A CA 1
ATOM 3000 C C . ALA A 1 391 ? 4.084 -8.320 5.507 1.00 92.81 391 ALA A C 1
ATOM 3002 O O . ALA A 1 391 ? 3.071 -7.826 6.006 1.00 92.81 391 ALA A O 1
ATOM 3003 N N . ALA A 1 392 ? 4.807 -9.255 6.111 1.00 91.25 392 ALA A N 1
ATOM 3004 C CA . ALA A 1 392 ? 4.586 -9.641 7.491 1.00 91.25 392 ALA A CA 1
ATOM 3005 C C . ALA A 1 392 ? 5.272 -8.624 8.421 1.00 91.25 392 ALA A C 1
ATOM 3007 O O . ALA A 1 392 ? 6.361 -8.121 8.118 1.00 91.25 392 ALA A O 1
ATOM 3008 N N . VAL A 1 393 ? 4.595 -8.247 9.502 1.00 89.94 393 VAL A N 1
ATOM 3009 C CA . VAL A 1 393 ? 5.047 -7.232 10.457 1.00 89.94 393 VAL A CA 1
ATOM 3010 C C . VAL A 1 393 ? 5.058 -7.852 11.838 1.00 89.94 393 VAL A C 1
ATOM 3012 O O . VAL A 1 393 ? 3.999 -8.072 12.424 1.00 89.94 393 VAL A O 1
ATOM 3015 N N . ALA A 1 394 ? 6.254 -8.135 12.348 1.00 88.94 394 ALA A N 1
ATOM 3016 C CA . ALA A 1 394 ? 6.424 -8.592 13.716 1.00 88.94 394 ALA A CA 1
ATOM 3017 C C . ALA A 1 394 ? 5.997 -7.496 14.705 1.00 88.94 394 ALA A C 1
ATOM 3019 O O . ALA A 1 394 ? 6.125 -6.299 14.437 1.00 88.94 394 ALA A O 1
ATOM 3020 N N . GLN A 1 395 ? 5.500 -7.897 15.869 1.00 82.50 395 GLN A N 1
ATOM 3021 C CA . GLN A 1 395 ? 5.091 -6.975 16.918 1.00 82.50 395 GLN A CA 1
ATOM 3022 C C . GLN A 1 395 ? 6.258 -6.068 17.341 1.00 82.50 395 GLN A C 1
ATOM 3024 O O . GLN A 1 395 ? 7.344 -6.538 17.682 1.00 82.50 395 GLN A O 1
ATOM 3029 N N . GLY A 1 396 ? 6.010 -4.756 17.367 1.00 78.25 396 GLY A N 1
ATOM 3030 C CA . GLY A 1 396 ? 7.000 -3.735 17.722 1.00 78.25 396 GLY A CA 1
ATOM 3031 C C . GLY A 1 396 ? 7.897 -3.263 16.569 1.00 78.25 396 GLY A C 1
ATOM 3032 O O . GLY A 1 396 ? 8.619 -2.274 16.747 1.00 78.25 396 GLY A O 1
ATOM 3033 N N . ASP A 1 397 ? 7.837 -3.905 15.397 1.00 86.12 397 ASP A N 1
ATOM 3034 C CA . ASP A 1 397 ? 8.456 -3.379 14.178 1.00 86.12 397 ASP A CA 1
ATOM 3035 C C . ASP A 1 397 ? 7.699 -2.149 13.664 1.00 86.12 397 ASP A C 1
ATOM 3037 O O . ASP A 1 397 ? 6.573 -1.866 14.056 1.00 86.12 397 ASP A O 1
ATOM 3041 N N . ASN A 1 398 ? 8.325 -1.387 12.763 1.00 88.44 398 ASN A N 1
ATOM 3042 C CA . ASN A 1 398 ? 7.696 -0.220 12.152 1.00 88.44 398 ASN A CA 1
ATOM 3043 C C . ASN A 1 398 ? 6.818 -0.633 10.947 1.00 88.44 398 ASN A C 1
ATOM 3045 O O . ASN A 1 398 ? 7.358 -0.901 9.864 1.00 88.44 398 ASN A O 1
ATOM 3049 N N . PRO A 1 399 ? 5.479 -0.604 11.052 1.00 89.56 399 PRO A N 1
ATOM 3050 C CA . PRO A 1 399 ? 4.604 -0.990 9.950 1.00 89.56 399 PRO A CA 1
ATOM 3051 C C . PRO A 1 399 ? 4.674 -0.067 8.742 1.00 89.56 399 PRO A C 1
ATOM 3053 O O . PRO A 1 399 ? 4.487 -0.520 7.614 1.00 89.56 399 PRO A O 1
ATOM 3056 N N . TYR A 1 400 ? 5.007 1.210 8.928 1.00 90.94 400 TYR A N 1
ATOM 3057 C CA . TYR A 1 400 ? 5.211 2.133 7.811 1.00 90.94 400 TYR A CA 1
ATOM 3058 C C . TYR A 1 400 ? 6.468 1.776 7.013 1.00 90.94 400 TYR A C 1
ATOM 3060 O O . TYR A 1 400 ? 6.541 2.011 5.807 1.00 90.94 400 TYR A O 1
ATOM 3068 N N . GLU A 1 401 ? 7.482 1.201 7.659 1.00 91.25 401 GLU A N 1
ATOM 3069 C CA . GLU A 1 401 ? 8.654 0.675 6.966 1.00 91.25 401 GLU A CA 1
ATOM 3070 C C . GLU A 1 401 ? 8.327 -0.608 6.203 1.00 91.25 401 GLU A C 1
ATOM 3072 O O . GLU A 1 401 ? 8.669 -0.711 5.027 1.00 91.25 401 GLU A O 1
ATOM 3077 N N . SER A 1 402 ? 7.597 -1.542 6.813 1.00 92.06 402 SER A N 1
ATOM 3078 C CA . SER A 1 402 ? 7.098 -2.743 6.129 1.00 92.06 402 SER A CA 1
ATOM 3079 C C . SER A 1 402 ? 6.187 -2.408 4.943 1.00 92.06 402 SER A C 1
ATOM 3081 O O . SER A 1 402 ? 6.361 -2.963 3.860 1.00 92.06 402 SER A O 1
ATOM 3083 N N . GLY A 1 403 ? 5.300 -1.421 5.086 1.00 93.38 403 GLY A N 1
ATOM 3084 C CA . GLY A 1 403 ? 4.481 -0.912 3.986 1.00 93.38 403 GLY A CA 1
ATOM 3085 C C . GLY A 1 403 ? 5.309 -0.281 2.861 1.00 93.38 403 GLY A C 1
ATOM 3086 O O . GLY A 1 403 ? 5.080 -0.563 1.684 1.00 93.38 403 GLY A O 1
ATOM 3087 N N . ARG A 1 404 ? 6.338 0.514 3.196 1.00 93.50 404 ARG A N 1
ATOM 3088 C CA . ARG A 1 404 ? 7.289 1.049 2.200 1.00 93.50 404 ARG A CA 1
ATOM 3089 C C . ARG A 1 404 ? 8.076 -0.055 1.495 1.00 93.50 404 ARG A C 1
ATOM 3091 O O . ARG A 1 404 ? 8.348 0.089 0.301 1.00 93.50 404 ARG A O 1
ATOM 3098 N N . ARG A 1 405 ? 8.422 -1.143 2.191 1.00 93.31 405 ARG A N 1
ATOM 3099 C CA . ARG A 1 405 ? 9.051 -2.331 1.591 1.00 93.31 405 ARG A CA 1
ATOM 3100 C C . ARG A 1 405 ? 8.111 -2.998 0.586 1.00 93.31 405 ARG A C 1
ATOM 3102 O O . ARG A 1 405 ? 8.505 -3.123 -0.567 1.00 93.31 405 ARG A O 1
ATOM 3109 N N . ALA A 1 406 ? 6.859 -3.277 0.953 1.00 95.94 406 ALA A N 1
ATOM 3110 C CA . ALA A 1 406 ? 5.862 -3.851 0.038 1.00 95.94 406 ALA A CA 1
ATOM 3111 C C . ALA A 1 406 ? 5.619 -2.974 -1.213 1.00 95.94 406 ALA A C 1
ATOM 3113 O O . ALA A 1 406 ? 5.626 -3.461 -2.345 1.00 95.94 406 ALA A O 1
ATOM 3114 N N . SER A 1 407 ? 5.505 -1.651 -1.040 1.00 96.25 407 SER A N 1
ATOM 3115 C CA . SER A 1 407 ? 5.412 -0.698 -2.163 1.00 96.25 407 SER A CA 1
ATOM 3116 C C . SER A 1 407 ? 6.676 -0.715 -3.042 1.00 96.25 407 SER A C 1
ATOM 3118 O O . SER A 1 407 ? 6.602 -0.631 -4.272 1.00 96.25 407 SER A O 1
ATOM 3120 N N . SER A 1 408 ? 7.858 -0.873 -2.434 1.00 95.12 408 SER A N 1
ATOM 3121 C CA . SER A 1 408 ? 9.138 -0.981 -3.149 1.00 95.12 408 SER A CA 1
ATOM 3122 C C . SER A 1 408 ? 9.265 -2.288 -3.932 1.00 95.12 408 SER A C 1
ATOM 3124 O O . SER A 1 408 ? 9.777 -2.259 -5.052 1.00 95.12 408 SER A O 1
ATOM 3126 N N . THR A 1 409 ? 8.736 -3.396 -3.410 1.00 97.38 409 THR A N 1
ATOM 3127 C CA . THR A 1 409 ? 8.620 -4.673 -4.127 1.00 97.38 409 THR A CA 1
ATOM 3128 C C . THR A 1 409 ? 7.803 -4.500 -5.412 1.00 97.38 409 THR A C 1
ATOM 3130 O O . THR A 1 409 ? 8.254 -4.897 -6.490 1.00 97.38 409 THR A O 1
ATOM 3133 N N . ILE A 1 410 ? 6.664 -3.798 -5.353 1.00 98.19 410 ILE A N 1
ATOM 3134 C CA . ILE A 1 410 ? 5.872 -3.476 -6.554 1.00 98.19 410 ILE A CA 1
ATOM 3135 C C . ILE A 1 410 ? 6.642 -2.539 -7.501 1.00 98.19 410 ILE A C 1
ATOM 3137 O O . ILE A 1 410 ? 6.655 -2.769 -8.710 1.00 98.19 410 ILE A O 1
ATOM 3141 N N . ASN A 1 411 ? 7.337 -1.513 -6.991 1.00 96.06 411 ASN A N 1
ATOM 3142 C CA . ASN A 1 411 ? 8.159 -0.625 -7.832 1.00 96.06 411 ASN A CA 1
ATOM 3143 C C . ASN A 1 411 ? 9.232 -1.406 -8.607 1.00 96.06 411 ASN A C 1
ATOM 3145 O O . ASN A 1 411 ? 9.437 -1.169 -9.800 1.00 96.06 411 ASN A O 1
ATOM 3149 N N . ARG A 1 412 ? 9.905 -2.349 -7.936 1.00 96.44 412 ARG A N 1
ATOM 3150 C CA . ARG A 1 412 ? 10.915 -3.217 -8.544 1.00 96.44 412 ARG A CA 1
ATOM 3151 C C . ARG A 1 412 ? 10.303 -4.100 -9.623 1.00 96.44 412 ARG A C 1
ATOM 3153 O O . ARG A 1 412 ? 10.829 -4.145 -10.732 1.00 96.44 412 ARG A O 1
ATOM 3160 N N . PHE A 1 413 ? 9.170 -4.729 -9.333 1.00 98.25 413 PHE A N 1
ATOM 3161 C CA . PHE A 1 413 ? 8.428 -5.528 -10.301 1.00 98.25 413 PHE A CA 1
ATOM 3162 C C . PHE A 1 413 ? 8.049 -4.721 -11.557 1.00 98.25 413 PHE A C 1
ATOM 3164 O O . PHE A 1 413 ? 8.310 -5.155 -12.679 1.00 98.25 413 PHE A O 1
ATOM 3171 N N . LEU A 1 414 ? 7.507 -3.510 -11.389 1.00 97.62 414 LEU A N 1
ATOM 3172 C CA . LEU A 1 414 ? 7.127 -2.648 -12.513 1.00 97.62 414 LEU A CA 1
ATOM 3173 C C . LEU A 1 414 ? 8.330 -2.219 -13.359 1.00 97.62 414 LEU A C 1
ATOM 3175 O O . LEU A 1 414 ? 8.205 -2.144 -14.582 1.00 97.62 414 LEU A O 1
ATOM 3179 N N . LEU A 1 415 ? 9.484 -1.956 -12.736 1.00 97.31 415 LEU A N 1
ATOM 3180 C CA . LEU A 1 415 ? 10.737 -1.679 -13.441 1.00 97.31 415 LEU A CA 1
ATOM 3181 C C . LEU A 1 415 ? 11.175 -2.879 -14.292 1.00 97.31 415 LEU A C 1
ATOM 3183 O O . LEU A 1 415 ? 11.485 -2.703 -15.469 1.00 97.31 415 LEU A O 1
ATOM 3187 N N . LEU A 1 416 ? 11.168 -4.089 -13.729 1.00 97.69 416 LEU A N 1
ATOM 3188 C CA . LEU A 1 416 ? 11.540 -5.312 -14.449 1.00 97.69 416 LEU A CA 1
ATOM 3189 C C . LEU A 1 416 ? 10.609 -5.555 -15.642 1.00 97.69 416 LEU A C 1
ATOM 3191 O O . LEU A 1 416 ? 11.085 -5.775 -16.755 1.00 97.69 416 LEU A O 1
ATOM 3195 N N . ALA A 1 417 ? 9.298 -5.378 -15.452 1.00 97.50 417 ALA A N 1
ATOM 3196 C CA . ALA A 1 417 ? 8.321 -5.470 -16.534 1.00 97.50 417 ALA A CA 1
ATOM 3197 C C . ALA A 1 417 ? 8.583 -4.442 -17.655 1.00 97.50 417 ALA A C 1
ATOM 3199 O O . ALA A 1 417 ? 8.455 -4.764 -18.838 1.00 97.50 417 ALA A O 1
ATOM 3200 N N . ARG A 1 418 ? 8.994 -3.208 -17.312 1.00 96.38 418 ARG A N 1
ATOM 3201 C CA . ARG A 1 418 ? 9.384 -2.178 -18.301 1.00 96.38 418 ARG A CA 1
ATOM 3202 C C . ARG A 1 418 ? 10.617 -2.597 -19.079 1.00 96.38 418 ARG A C 1
ATOM 3204 O O . ARG A 1 418 ? 10.651 -2.411 -20.290 1.00 96.38 418 ARG A O 1
ATOM 3211 N N . LEU A 1 419 ? 11.628 -3.124 -18.392 1.00 97.44 419 LEU A N 1
ATOM 3212 C CA . LEU A 1 419 ? 12.888 -3.525 -19.009 1.00 97.44 419 LEU A CA 1
ATOM 3213 C C . LEU A 1 419 ? 12.697 -4.718 -19.953 1.00 97.44 419 LEU A C 1
ATOM 3215 O O . LEU A 1 419 ? 13.112 -4.640 -21.111 1.00 97.44 419 LEU A O 1
ATOM 3219 N N . LEU A 1 420 ? 12.003 -5.761 -19.497 1.00 97.44 420 LEU A N 1
ATOM 3220 C CA . LEU A 1 420 ? 11.840 -7.021 -20.225 1.00 97.44 420 LEU A CA 1
ATOM 3221 C C . LEU A 1 420 ? 10.791 -6.949 -21.345 1.00 97.44 420 LEU A C 1
ATOM 3223 O O . LEU A 1 420 ? 11.031 -7.479 -22.427 1.00 97.44 420 LEU A O 1
ATOM 3227 N N . HIS A 1 421 ? 9.667 -6.254 -21.133 1.00 95.88 421 HIS A N 1
ATOM 3228 C CA . HIS A 1 421 ? 8.531 -6.275 -22.072 1.00 95.88 421 HIS A CA 1
ATOM 3229 C C . HIS A 1 421 ? 8.235 -4.932 -22.755 1.00 95.88 421 HIS A C 1
ATOM 3231 O O . HIS A 1 421 ? 7.288 -4.837 -23.535 1.00 95.88 421 HIS A O 1
ATOM 3237 N N . ALA A 1 422 ? 9.012 -3.881 -22.469 1.00 94.81 422 ALA A N 1
ATOM 3238 C CA . ALA A 1 422 ? 8.802 -2.529 -23.003 1.00 94.81 422 ALA A CA 1
ATOM 3239 C C . ALA A 1 422 ? 7.416 -1.924 -22.695 1.00 94.81 422 ALA A C 1
ATOM 3241 O O . ALA A 1 422 ? 6.920 -1.071 -23.436 1.00 94.81 422 ALA A O 1
ATOM 3242 N N . GLY A 1 423 ? 6.792 -2.366 -21.601 1.00 92.75 423 GLY A N 1
ATOM 3243 C CA . GLY A 1 423 ? 5.452 -1.954 -21.199 1.00 92.75 423 GLY A CA 1
ATOM 3244 C C . GLY A 1 423 ? 5.290 -0.452 -20.996 1.00 92.75 423 GLY A C 1
ATOM 3245 O O . GLY A 1 423 ? 6.165 0.224 -20.459 1.00 92.75 423 GLY A O 1
ATOM 3246 N N . SER A 1 424 ? 4.126 0.057 -21.392 1.00 91.31 424 SER A N 1
ATOM 3247 C CA . SER A 1 424 ? 3.739 1.467 -21.215 1.00 91.31 424 SER A CA 1
ATOM 3248 C C . SER A 1 424 ? 2.926 1.712 -19.935 1.00 91.31 424 SER A C 1
ATOM 3250 O O . SER A 1 424 ? 2.257 2.736 -19.808 1.00 91.31 424 SER A O 1
ATOM 3252 N N . HIS A 1 425 ? 2.945 0.752 -19.013 1.00 92.88 425 HIS A N 1
ATOM 3253 C CA . HIS A 1 425 ? 2.138 0.734 -17.801 1.00 92.88 425 HIS A CA 1
ATOM 3254 C C . HIS A 1 425 ? 2.502 1.836 -16.807 1.00 92.88 425 HIS A C 1
ATOM 3256 O O . HIS A 1 425 ? 3.682 2.140 -16.575 1.00 92.88 425 HIS A O 1
ATOM 3262 N N . GLN A 1 426 ? 1.468 2.392 -16.181 1.00 91.06 426 GLN A N 1
ATOM 3263 C CA . GLN A 1 426 ? 1.568 3.449 -15.177 1.00 91.06 426 GLN A CA 1
ATOM 3264 C C . GLN A 1 426 ? 0.794 3.055 -13.925 1.00 91.06 426 GLN A C 1
ATOM 3266 O O . GLN A 1 426 ? -0.269 2.431 -14.009 1.00 91.06 426 GLN A O 1
ATOM 3271 N N . SER A 1 427 ? 1.327 3.428 -12.766 1.00 93.00 427 SER A N 1
ATOM 3272 C CA . SER A 1 427 ? 0.612 3.280 -11.507 1.00 93.00 427 SER A CA 1
ATOM 3273 C C . SER A 1 427 ? -0.549 4.267 -11.475 1.00 93.00 427 SER A C 1
ATOM 3275 O O . SER A 1 427 ? -0.445 5.398 -11.947 1.00 93.00 427 SER A O 1
ATOM 3277 N N . GLY A 1 428 ? -1.675 3.821 -10.937 1.00 90.75 428 GLY A N 1
ATOM 3278 C CA . GLY A 1 428 ? -2.885 4.615 -10.847 1.00 90.75 428 GLY A CA 1
ATOM 3279 C C . GLY A 1 428 ? -3.162 5.081 -9.426 1.00 90.75 428 GLY A C 1
ATOM 3280 O O . GLY A 1 428 ? -3.106 6.266 -9.101 1.00 90.75 428 GLY A O 1
ATOM 3281 N N . TRP A 1 429 ? -3.392 4.109 -8.555 1.00 92.69 429 TRP A N 1
ATOM 3282 C CA . TRP A 1 429 ? -3.513 4.297 -7.117 1.00 92.69 429 TRP A CA 1
ATOM 3283 C C . TRP A 1 429 ? -2.869 3.120 -6.397 1.00 92.69 429 TRP A C 1
ATOM 3285 O O . TRP A 1 429 ? -2.769 2.019 -6.936 1.00 92.69 429 TRP A O 1
ATOM 3295 N N . GLU A 1 430 ? -2.443 3.365 -5.168 1.00 95.25 430 GLU A N 1
ATOM 3296 C CA . GLU A 1 430 ? -1.950 2.370 -4.229 1.00 95.25 430 GLU A CA 1
ATOM 3297 C C . GLU A 1 430 ? -2.629 2.574 -2.880 1.00 95.25 430 GLU A C 1
ATOM 3299 O O . GLU A 1 430 ? -2.866 3.706 -2.458 1.00 95.25 430 GLU A O 1
ATOM 3304 N N . ILE A 1 431 ? -2.933 1.473 -2.201 1.00 95.56 431 ILE A N 1
ATOM 3305 C CA . ILE A 1 431 ? -3.364 1.485 -0.809 1.00 95.56 431 ILE A CA 1
ATOM 3306 C C . ILE A 1 431 ? -2.579 0.411 -0.069 1.00 95.56 431 ILE A C 1
ATOM 3308 O O . ILE A 1 431 ? -2.547 -0.745 -0.491 1.00 95.56 431 ILE A O 1
ATOM 3312 N N . THR A 1 432 ? -1.952 0.800 1.037 1.00 95.94 432 THR A N 1
ATOM 3313 C CA . THR A 1 432 ? -1.259 -0.132 1.932 1.00 95.94 432 THR A CA 1
ATOM 3314 C C . THR A 1 432 ? -1.982 -0.193 3.265 1.00 95.94 432 THR A C 1
ATOM 3316 O O . THR A 1 432 ? -2.194 0.848 3.877 1.00 95.94 432 THR A O 1
ATOM 3319 N N . GLY A 1 433 ? -2.363 -1.375 3.737 1.00 95.06 433 GLY A N 1
ATOM 3320 C CA . GLY A 1 433 ? -3.119 -1.519 4.980 1.00 95.06 433 GLY A CA 1
ATOM 3321 C C . GLY A 1 433 ? -3.114 -2.943 5.516 1.00 95.06 433 GLY A C 1
ATOM 3322 O O . GLY A 1 433 ? -2.634 -3.864 4.856 1.00 95.06 433 GLY A O 1
ATOM 3323 N N . ALA A 1 434 ? -3.621 -3.108 6.735 1.00 94.75 434 ALA A N 1
ATOM 3324 C CA . ALA A 1 434 ? -3.752 -4.416 7.362 1.00 94.75 434 ALA A CA 1
ATOM 3325 C C . ALA A 1 434 ? -4.855 -5.258 6.706 1.00 94.75 434 ALA A C 1
ATOM 3327 O O . ALA A 1 434 ? -5.799 -4.736 6.110 1.00 94.75 434 ALA A O 1
ATOM 3328 N N . SER A 1 435 ? -4.728 -6.573 6.857 1.00 93.69 435 SER A N 1
ATOM 3329 C CA . SER A 1 435 ? -5.710 -7.563 6.388 1.00 93.69 435 SER A CA 1
ATOM 3330 C C . SER A 1 435 ? -6.957 -7.693 7.278 1.00 93.69 435 SER A C 1
ATOM 3332 O O . SER A 1 435 ? -7.885 -8.422 6.935 1.00 93.69 435 SER A O 1
ATOM 3334 N N . THR A 1 436 ? -7.010 -6.959 8.388 1.00 94.44 436 THR A N 1
ATOM 3335 C CA . THR A 1 436 ? -8.112 -6.917 9.362 1.00 94.44 436 THR A CA 1
ATOM 3336 C C . THR A 1 436 ? -8.761 -5.531 9.402 1.00 94.44 436 THR A C 1
ATOM 3338 O O . THR A 1 436 ? -8.164 -4.544 8.965 1.00 94.44 436 THR A O 1
ATOM 3341 N N . LEU A 1 437 ? -9.998 -5.434 9.912 1.00 92.94 437 LEU A N 1
ATOM 3342 C CA . LEU A 1 437 ? -10.633 -4.125 10.150 1.00 92.94 437 LEU A CA 1
ATOM 3343 C C . LEU A 1 437 ? -10.104 -3.462 11.421 1.00 92.94 437 LEU A C 1
ATOM 3345 O O . LEU A 1 437 ? -9.844 -2.259 11.412 1.00 92.94 437 LEU A O 1
ATOM 3349 N N . VAL A 1 438 ? -9.937 -4.241 12.494 1.00 94.62 438 VAL A N 1
ATOM 3350 C CA . VAL A 1 438 ? -9.194 -3.796 13.676 1.00 94.62 438 VAL A CA 1
ATOM 3351 C C . VAL A 1 438 ? -7.703 -3.883 13.382 1.00 94.62 438 VAL A C 1
ATOM 3353 O O . VAL A 1 438 ? -7.198 -4.963 13.079 1.00 94.62 438 VAL A O 1
ATOM 3356 N N . ALA A 1 439 ? -6.993 -2.761 13.436 1.00 91.81 439 ALA A N 1
ATOM 3357 C CA . ALA A 1 439 ? -5.592 -2.700 13.042 1.00 91.81 439 ALA A CA 1
ATOM 3358 C C . ALA A 1 439 ? -4.832 -1.574 13.748 1.00 91.81 439 ALA A C 1
ATOM 3360 O O . ALA A 1 439 ? -5.400 -0.544 14.109 1.00 91.81 439 ALA A O 1
ATOM 3361 N N . GLU A 1 440 ? -3.518 -1.762 13.875 1.00 87.06 440 GLU A N 1
ATOM 3362 C CA . GLU A 1 440 ? -2.594 -0.760 14.413 1.00 87.06 440 GLU A CA 1
ATOM 3363 C C . GLU A 1 440 ? -2.504 0.486 13.521 1.00 87.06 440 GLU A C 1
ATOM 3365 O O . GLU A 1 440 ? -2.488 1.620 14.002 1.00 87.06 440 GLU A O 1
ATOM 3370 N N . ILE A 1 441 ? -2.448 0.271 12.203 1.00 87.06 441 ILE A N 1
ATOM 3371 C CA . ILE A 1 441 ? -2.325 1.339 11.217 1.00 87.06 441 ILE A CA 1
ATOM 3372 C C . ILE A 1 441 ? -3.556 1.437 10.332 1.00 87.06 441 ILE A C 1
ATOM 3374 O O . ILE A 1 441 ? -4.126 0.442 9.880 1.00 87.06 441 ILE A O 1
ATOM 3378 N N . ARG A 1 442 ? -3.922 2.678 10.011 1.00 87.50 442 ARG A N 1
ATOM 3379 C CA . ARG A 1 442 ? -4.935 2.953 8.996 1.00 87.50 442 ARG A CA 1
ATOM 3380 C C . ARG A 1 442 ? -4.379 2.701 7.594 1.00 87.50 442 ARG A C 1
ATOM 3382 O O . ARG A 1 442 ? -3.187 2.952 7.375 1.00 87.50 442 ARG A O 1
ATOM 3389 N N . PRO A 1 443 ? -5.234 2.308 6.633 1.00 91.62 443 PRO A N 1
ATOM 3390 C CA . PRO A 1 443 ? -4.853 2.245 5.232 1.00 91.62 443 PRO A CA 1
ATOM 3391 C C . PRO A 1 443 ? -4.227 3.560 4.757 1.00 91.62 443 PRO A C 1
ATOM 3393 O O . PRO A 1 443 ? -4.801 4.635 4.925 1.00 91.62 443 PRO A O 1
ATOM 3396 N N . GLN A 1 444 ? -3.037 3.464 4.177 1.00 92.00 444 GLN A N 1
ATOM 3397 C CA . GLN A 1 444 ? -2.280 4.582 3.637 1.00 92.00 444 GLN A CA 1
ATOM 3398 C C . GLN A 1 444 ? -2.525 4.665 2.128 1.00 92.00 444 GLN A C 1
ATOM 3400 O O . GLN A 1 444 ? -2.044 3.793 1.393 1.00 92.00 444 GLN A O 1
ATOM 3405 N N . PRO A 1 445 ? -3.281 5.668 1.652 1.00 92.31 445 PRO A N 1
ATOM 3406 C CA . PRO A 1 445 ? -3.457 5.905 0.229 1.00 92.31 445 PRO A CA 1
ATOM 3407 C C . PRO A 1 445 ? -2.203 6.512 -0.405 1.00 92.31 445 PRO A C 1
ATOM 3409 O O . PRO A 1 445 ? -1.491 7.320 0.194 1.00 92.31 445 PRO A O 1
ATOM 3412 N N . ARG A 1 446 ? -2.012 6.235 -1.689 1.00 90.81 446 ARG A N 1
ATOM 3413 C CA . ARG A 1 446 ? -1.148 7.007 -2.577 1.00 90.81 446 ARG A CA 1
ATOM 3414 C C . ARG A 1 446 ? -1.810 7.103 -3.943 1.00 90.81 446 ARG A C 1
ATOM 3416 O O . ARG A 1 446 ? -2.033 6.095 -4.608 1.00 90.81 446 ARG A O 1
ATOM 3423 N N . THR A 1 447 ? -2.115 8.319 -4.381 1.00 87.56 447 THR A N 1
ATOM 3424 C CA . THR A 1 447 ? -2.511 8.574 -5.768 1.00 87.56 447 THR A CA 1
ATOM 3425 C C . THR A 1 447 ? -1.277 8.824 -6.609 1.00 87.56 447 THR A C 1
ATOM 3427 O O . THR A 1 447 ? -0.398 9.595 -6.220 1.00 87.56 447 THR A O 1
ATOM 3430 N N . PHE A 1 448 ? -1.244 8.219 -7.783 1.00 86.56 448 PHE A N 1
ATOM 3431 C CA . PHE A 1 448 ? -0.331 8.618 -8.840 1.00 86.56 448 PHE A CA 1
ATOM 3432 C C . PHE A 1 448 ? -1.078 9.596 -9.752 1.00 86.56 448 PHE A C 1
ATOM 3434 O O . PHE A 1 448 ? -2.289 9.779 -9.609 1.00 86.56 448 PHE A O 1
ATOM 3441 N N . ASN A 1 449 ? -0.379 10.249 -10.676 1.00 70.25 449 ASN A N 1
ATOM 3442 C CA . ASN A 1 449 ? -1.007 11.115 -11.673 1.00 70.25 449 ASN A CA 1
ATOM 3443 C C . ASN A 1 449 ? -1.029 10.403 -13.040 1.00 70.25 449 ASN A C 1
ATOM 3445 O O . ASN A 1 449 ? -0.334 10.846 -13.961 1.00 70.25 449 ASN A O 1
ATOM 3449 N N . PRO A 1 450 ? -1.752 9.268 -13.194 1.00 61.09 450 PRO A N 1
ATOM 3450 C CA . PRO A 1 450 ? -1.907 8.665 -14.509 1.00 61.09 450 PRO A CA 1
ATOM 3451 C C . PRO A 1 450 ? -2.659 9.667 -15.390 1.00 61.09 450 PRO A C 1
ATOM 3453 O O . PRO A 1 450 ? -3.522 10.397 -14.899 1.00 61.09 450 PRO A O 1
ATOM 3456 N N . MET A 1 451 ? -2.342 9.726 -16.686 1.00 56.06 451 MET A N 1
ATOM 3457 C CA . MET A 1 451 ? -3.036 10.631 -17.611 1.00 56.06 451 MET A CA 1
ATOM 3458 C C . MET A 1 451 ? -4.561 10.477 -17.459 1.00 56.06 451 MET A C 1
ATOM 3460 O O . MET A 1 451 ? -5.116 9.444 -17.823 1.00 56.06 451 MET A O 1
ATOM 3464 N N . GLN A 1 452 ? -5.231 11.494 -16.897 1.00 50.16 452 GLN A N 1
ATOM 3465 C CA . GLN A 1 452 ? -6.646 11.412 -16.498 1.00 50.16 452 GLN A CA 1
ATOM 3466 C C . GLN A 1 452 ? -7.607 11.222 -17.684 1.00 50.16 452 GLN A C 1
ATOM 3468 O O . GLN A 1 452 ? -8.716 10.721 -17.513 1.00 50.16 452 GLN A O 1
ATOM 3473 N N . LEU A 1 453 ? -7.170 11.575 -18.896 1.00 50.47 453 LEU A N 1
ATOM 3474 C CA . LEU A 1 453 ? -7.789 11.167 -20.152 1.00 50.47 453 LEU A CA 1
ATOM 3475 C C . LEU A 1 453 ? -6.771 10.335 -20.926 1.00 50.47 453 LEU A C 1
ATOM 3477 O O . LEU A 1 453 ? -5.875 10.934 -21.506 1.00 50.47 453 LEU A O 1
ATOM 3481 N N . GLY A 1 454 ? -6.923 9.006 -20.900 1.00 58.53 454 GLY A N 1
ATOM 3482 C CA . GLY A 1 454 ? -6.340 8.008 -21.810 1.00 58.53 454 GLY A CA 1
ATOM 3483 C C . GLY A 1 454 ? -4.909 8.250 -22.310 1.00 58.53 454 GLY A C 1
ATOM 3484 O O . GLY A 1 454 ? -4.629 9.206 -23.027 1.00 58.53 454 GLY A O 1
ATOM 3485 N N . SER A 1 455 ? -3.996 7.315 -22.038 1.00 70.44 455 SER A N 1
ATOM 3486 C CA . SER A 1 455 ? -2.662 7.353 -22.653 1.00 70.44 455 SER A CA 1
ATOM 3487 C C . SER A 1 455 ? -2.767 7.459 -24.181 1.00 70.44 455 SER A C 1
ATOM 3489 O O . SER A 1 455 ? -3.441 6.649 -24.805 1.00 70.44 455 SER A O 1
ATOM 3491 N N . LEU A 1 456 ? -2.079 8.421 -24.805 1.00 83.19 456 LEU A N 1
ATOM 3492 C CA . LEU A 1 456 ? -2.033 8.570 -26.273 1.00 83.19 456 LEU A CA 1
ATOM 3493 C C . LEU A 1 456 ? -1.151 7.509 -26.963 1.00 83.19 456 LEU A C 1
ATOM 3495 O O . LEU A 1 456 ? -0.929 7.565 -28.171 1.00 83.19 456 LEU A O 1
ATOM 3499 N N . LEU A 1 457 ? -0.619 6.570 -26.179 1.00 87.69 457 LEU A N 1
ATOM 3500 C CA . LEU A 1 457 ? 0.139 5.414 -26.627 1.00 87.69 457 LEU A CA 1
ATOM 3501 C C . LEU A 1 457 ? -0.072 4.241 -25.661 1.00 87.69 457 LEU A C 1
ATOM 3503 O O . LEU A 1 457 ? 0.111 4.372 -24.449 1.00 87.69 457 LEU A O 1
ATOM 3507 N N . GLU A 1 458 ? -0.414 3.086 -26.216 1.00 89.50 458 GLU A N 1
ATOM 3508 C CA . GLU A 1 458 ? -0.652 1.837 -25.503 1.00 89.50 458 GLU A CA 1
ATOM 3509 C C . GLU A 1 458 ? 0.313 0.755 -26.002 1.00 89.50 458 GLU A C 1
ATOM 3511 O O . GLU A 1 458 ? 0.388 0.438 -27.190 1.00 89.50 458 GLU A O 1
ATOM 3516 N N . ARG A 1 459 ? 1.030 0.147 -25.061 1.00 91.50 459 ARG A N 1
ATOM 3517 C CA . ARG A 1 459 ? 1.727 -1.130 -25.216 1.00 91.50 459 ARG A CA 1
ATOM 3518 C C . ARG A 1 459 ? 1.442 -1.979 -23.988 1.00 91.50 459 ARG A C 1
ATOM 3520 O O . ARG A 1 459 ? 1.980 -1.699 -22.910 1.00 91.50 459 ARG A O 1
ATOM 3527 N N . VAL A 1 460 ? 0.570 -2.965 -24.175 1.00 93.81 460 VAL A N 1
ATOM 3528 C CA . VAL A 1 460 ? 0.107 -3.882 -23.131 1.00 93.81 460 VAL A CA 1
ATOM 3529 C C . VAL A 1 460 ? 1.148 -4.955 -22.864 1.00 93.81 460 VAL A C 1
ATOM 3531 O O . VAL A 1 460 ? 1.631 -5.600 -23.793 1.00 93.81 460 VAL A O 1
ATOM 3534 N N . VAL A 1 461 ? 1.437 -5.182 -21.587 1.00 95.25 461 VAL A N 1
ATOM 3535 C CA . VAL A 1 461 ? 2.245 -6.307 -21.118 1.00 95.25 461 VAL A CA 1
ATOM 3536 C C . VAL A 1 461 ? 1.317 -7.427 -20.677 1.00 95.25 461 VAL A C 1
ATOM 3538 O O . VAL A 1 461 ? 0.446 -7.227 -19.830 1.00 95.25 461 VAL A O 1
ATOM 3541 N N . ARG A 1 462 ? 1.511 -8.613 -21.255 1.00 96.00 462 ARG A N 1
ATOM 3542 C CA . ARG A 1 462 ? 0.809 -9.833 -20.860 1.00 96.00 462 ARG A CA 1
ATOM 3543 C C . ARG A 1 462 ? 1.780 -10.737 -20.113 1.00 96.00 462 ARG A C 1
ATOM 3545 O O . ARG A 1 462 ? 2.717 -11.227 -20.729 1.00 96.00 462 ARG A O 1
ATOM 3552 N N . LEU A 1 463 ? 1.536 -10.926 -18.821 1.00 97.12 463 LEU A N 1
ATOM 3553 C CA . LEU A 1 463 ? 2.409 -11.674 -17.918 1.00 97.12 463 LEU A CA 1
ATOM 3554 C C . LEU A 1 463 ? 1.865 -13.071 -17.609 1.00 97.12 463 LEU A C 1
ATOM 3556 O O . LEU A 1 463 ? 0.656 -13.325 -17.648 1.00 97.12 463 LEU A O 1
ATOM 3560 N N . SER A 1 464 ? 2.780 -13.969 -17.275 1.00 96.38 464 SER A N 1
ATOM 3561 C CA . SER A 1 464 ? 2.542 -15.355 -16.893 1.00 96.38 464 SER A CA 1
ATOM 3562 C C . SER A 1 464 ? 3.573 -15.811 -15.855 1.00 96.38 464 SER A C 1
ATOM 3564 O O . SER A 1 464 ? 4.552 -15.119 -15.587 1.00 96.38 464 SER A O 1
ATOM 3566 N N . ALA A 1 465 ? 3.375 -16.992 -15.268 1.00 95.56 465 ALA A N 1
ATOM 3567 C CA . ALA A 1 465 ? 4.348 -17.554 -14.330 1.00 95.56 465 ALA A CA 1
ATOM 3568 C C . ALA A 1 465 ? 5.720 -17.824 -14.987 1.00 95.56 465 ALA A C 1
ATOM 3570 O O . ALA A 1 465 ? 6.739 -17.817 -14.296 1.00 95.56 465 ALA A O 1
ATOM 3571 N N . ASP A 1 466 ? 5.758 -17.998 -16.313 1.00 94.94 466 ASP A N 1
ATOM 3572 C CA . ASP A 1 466 ? 6.984 -18.260 -17.076 1.00 94.94 466 ASP A CA 1
ATOM 3573 C C . ASP A 1 466 ? 7.940 -17.054 -17.098 1.00 94.94 466 ASP A C 1
ATOM 3575 O O . ASP A 1 466 ? 9.129 -17.214 -17.368 1.00 94.94 466 ASP A O 1
ATOM 3579 N N . ASP A 1 467 ? 7.458 -15.854 -16.755 1.00 95.88 467 ASP A N 1
ATOM 3580 C CA . ASP A 1 467 ? 8.281 -14.644 -16.671 1.00 95.88 467 ASP A CA 1
ATOM 3581 C C . ASP A 1 467 ? 9.137 -14.600 -15.385 1.00 95.88 467 ASP A C 1
ATOM 3583 O O . ASP A 1 467 ? 10.115 -13.851 -15.301 1.00 95.88 467 ASP A O 1
ATOM 3587 N N . ALA A 1 468 ? 8.815 -15.415 -14.370 1.00 96.88 468 ALA A N 1
ATOM 3588 C CA . ALA A 1 468 ? 9.449 -15.343 -13.052 1.00 96.88 468 ALA A CA 1
ATOM 3589 C C . ALA A 1 468 ? 10.979 -15.545 -13.045 1.00 96.88 468 ALA A C 1
ATOM 3591 O O . ALA A 1 468 ? 11.660 -14.755 -12.382 1.00 96.88 468 ALA A O 1
ATOM 3592 N N . PRO A 1 469 ? 11.562 -16.515 -13.782 1.00 96.81 469 PRO A N 1
ATOM 3593 C CA . PRO A 1 469 ? 13.014 -16.682 -13.831 1.00 96.81 469 PRO A CA 1
ATOM 3594 C C . PRO A 1 469 ? 13.739 -15.459 -14.410 1.00 96.81 469 PRO A C 1
ATOM 3596 O O . PRO A 1 469 ? 14.759 -15.035 -13.867 1.00 96.81 469 PRO A O 1
ATOM 3599 N N . ALA A 1 470 ? 13.192 -14.855 -15.472 1.00 96.94 470 ALA A N 1
ATOM 3600 C CA . ALA A 1 470 ? 13.774 -13.674 -16.107 1.00 96.94 470 ALA A CA 1
ATOM 3601 C C . ALA A 1 470 ? 13.719 -12.447 -15.183 1.00 96.94 470 ALA A C 1
ATOM 3603 O O . ALA A 1 470 ? 14.689 -11.692 -15.092 1.00 96.94 470 ALA A O 1
ATOM 3604 N N . PHE A 1 471 ? 12.605 -12.268 -14.462 1.00 98.00 471 PHE A N 1
ATOM 3605 C CA . PHE A 1 471 ? 12.454 -11.202 -13.468 1.00 98.00 471 PHE A CA 1
ATOM 3606 C C . PHE A 1 471 ? 13.469 -11.349 -12.332 1.00 98.00 471 PHE A C 1
ATOM 3608 O O . PHE A 1 471 ? 14.131 -10.371 -11.985 1.00 98.00 471 PHE A O 1
ATOM 3615 N N . ALA A 1 472 ? 13.619 -12.557 -11.780 1.00 97.19 472 ALA A N 1
ATOM 3616 C CA . ALA A 1 472 ? 14.572 -12.827 -10.706 1.00 97.19 472 ALA A CA 1
ATOM 3617 C C . ALA A 1 472 ? 16.016 -12.548 -11.154 1.00 97.19 472 ALA A C 1
ATOM 3619 O O . ALA A 1 472 ? 16.708 -11.746 -10.532 1.00 97.19 472 ALA A O 1
ATOM 3620 N N . ALA A 1 473 ? 16.439 -13.108 -12.289 1.00 95.38 473 ALA A N 1
ATOM 3621 C CA . ALA A 1 473 ? 17.810 -12.948 -12.766 1.00 95.38 473 ALA A CA 1
ATOM 3622 C C . ALA A 1 473 ? 18.159 -11.494 -13.133 1.00 95.38 473 ALA A C 1
ATOM 3624 O O . ALA A 1 473 ? 19.248 -11.012 -12.820 1.00 95.38 473 ALA A O 1
ATOM 3625 N N . LEU A 1 474 ? 17.235 -10.760 -13.767 1.00 96.06 474 LEU A N 1
ATOM 3626 C CA . LEU A 1 474 ? 17.456 -9.340 -14.049 1.00 96.06 474 LEU A CA 1
ATOM 3627 C C . LEU A 1 474 ? 17.462 -8.502 -12.761 1.00 96.06 474 LEU A C 1
ATOM 3629 O O . LEU A 1 474 ? 18.183 -7.506 -12.688 1.00 96.06 474 LEU A O 1
ATOM 3633 N N . SER A 1 475 ? 16.697 -8.900 -11.740 1.00 95.44 475 SER A N 1
ATOM 3634 C CA . SER A 1 475 ? 16.784 -8.281 -10.418 1.00 95.44 475 SER A CA 1
ATOM 3635 C C . SER A 1 475 ? 18.194 -8.434 -9.842 1.00 95.44 475 SER A C 1
ATOM 3637 O O . SER A 1 475 ? 18.796 -7.433 -9.463 1.00 95.44 475 SER A O 1
ATOM 3639 N N . ASP A 1 476 ? 18.771 -9.633 -9.878 1.00 93.25 476 ASP A N 1
ATOM 3640 C CA . ASP A 1 476 ? 20.135 -9.860 -9.383 1.00 93.25 476 ASP A CA 1
ATOM 3641 C C . ASP A 1 476 ? 21.170 -8.997 -10.129 1.00 93.25 476 ASP A C 1
ATOM 3643 O O . ASP A 1 476 ? 22.094 -8.449 -9.524 1.00 93.25 476 ASP A O 1
ATOM 3647 N N . PHE A 1 477 ? 20.995 -8.803 -11.443 1.00 93.12 477 PHE A N 1
ATOM 3648 C CA . PHE A 1 477 ? 21.868 -7.928 -12.235 1.00 93.12 477 PHE A CA 1
ATOM 3649 C C . PHE A 1 477 ? 21.781 -6.465 -11.794 1.00 93.12 477 PHE A C 1
ATOM 3651 O O . PHE A 1 477 ? 22.805 -5.782 -11.735 1.00 93.12 477 PHE A O 1
ATOM 3658 N N . ILE A 1 478 ? 20.581 -5.970 -11.481 1.00 93.19 478 ILE A N 1
ATOM 3659 C CA . ILE A 1 478 ? 20.417 -4.599 -10.988 1.00 93.19 478 ILE A CA 1
ATOM 3660 C C . ILE A 1 478 ? 21.037 -4.459 -9.595 1.00 93.19 478 ILE A C 1
ATOM 3662 O O . ILE A 1 478 ? 21.716 -3.465 -9.348 1.00 93.19 478 ILE A O 1
ATOM 3666 N N . ASP A 1 479 ? 20.865 -5.437 -8.706 1.00 89.69 479 ASP A N 1
ATOM 3667 C CA . ASP A 1 479 ? 21.444 -5.376 -7.357 1.00 89.69 479 ASP A CA 1
ATOM 3668 C C . ASP A 1 479 ? 22.977 -5.383 -7.400 1.00 89.69 479 ASP A C 1
ATOM 3670 O O . ASP A 1 479 ? 23.619 -4.618 -6.681 1.00 89.69 479 ASP A O 1
ATOM 3674 N N . ALA A 1 480 ? 23.570 -6.153 -8.317 1.00 87.19 480 ALA A N 1
ATOM 3675 C CA . ALA A 1 480 ? 25.010 -6.126 -8.571 1.00 87.19 480 ALA A CA 1
ATOM 3676 C C . ALA A 1 480 ? 25.501 -4.785 -9.161 1.00 87.19 480 ALA A C 1
ATOM 3678 O O . ALA A 1 480 ? 26.644 -4.388 -8.929 1.00 87.19 480 ALA A O 1
ATOM 3679 N N . ALA A 1 481 ? 24.657 -4.080 -9.922 1.00 85.69 481 ALA A N 1
ATOM 3680 C CA . ALA A 1 481 ? 24.984 -2.784 -10.521 1.00 85.69 481 ALA A CA 1
ATOM 3681 C C . ALA A 1 481 ? 24.874 -1.607 -9.534 1.00 85.69 481 ALA A C 1
ATOM 3683 O O . ALA A 1 481 ? 25.583 -0.607 -9.686 1.00 85.69 481 ALA A O 1
ATOM 3684 N N . VAL A 1 482 ? 24.018 -1.718 -8.511 1.00 73.38 482 VAL A N 1
ATOM 3685 C CA . VAL A 1 482 ? 23.852 -0.722 -7.437 1.00 73.38 482 VAL A CA 1
ATOM 3686 C C . VAL A 1 482 ? 24.977 -0.891 -6.408 1.00 73.38 482 VAL A C 1
ATOM 3688 O O . VAL A 1 482 ? 24.811 -1.385 -5.293 1.00 73.38 482 VAL A O 1
ATOM 3691 N N . ILE A 1 483 ? 26.183 -0.482 -6.801 1.00 68.62 483 ILE A N 1
ATOM 3692 C CA . ILE A 1 483 ? 27.368 -0.537 -5.941 1.00 68.62 483 ILE A CA 1
ATOM 3693 C C . ILE A 1 483 ? 27.319 0.636 -4.955 1.00 68.62 483 ILE A C 1
ATOM 3695 O O . ILE A 1 483 ? 27.556 1.786 -5.335 1.00 68.62 483 ILE A O 1
ATOM 3699 N N . LYS A 1 484 ? 27.070 0.355 -3.669 1.00 65.31 484 LYS A N 1
ATOM 3700 C CA . LYS A 1 484 ? 27.262 1.341 -2.592 1.00 65.31 484 LYS A CA 1
ATOM 3701 C C . LYS A 1 484 ? 28.742 1.726 -2.526 1.00 65.31 484 LYS A C 1
ATOM 3703 O O . LYS A 1 484 ? 29.570 0.945 -2.068 1.00 65.31 484 LYS A O 1
ATOM 3708 N N . ARG A 1 485 ? 29.078 2.926 -3.004 1.00 67.75 485 ARG A N 1
ATOM 3709 C CA . ARG A 1 485 ? 30.428 3.496 -2.898 1.00 67.75 485 ARG A CA 1
ATOM 3710 C C . ARG A 1 485 ? 30.514 4.341 -1.628 1.00 67.75 485 ARG A C 1
ATOM 3712 O O . ARG A 1 485 ? 29.704 5.251 -1.453 1.00 67.75 485 ARG A O 1
ATOM 3719 N N . ASP A 1 486 ? 31.487 4.054 -0.765 1.00 67.44 486 ASP A N 1
ATOM 3720 C CA . ASP A 1 486 ? 31.694 4.800 0.482 1.00 67.44 486 ASP A CA 1
ATOM 3721 C C . ASP A 1 486 ? 31.778 6.313 0.222 1.00 67.44 486 ASP A C 1
ATOM 3723 O O . ASP A 1 486 ? 32.526 6.778 -0.640 1.00 67.44 486 ASP A O 1
ATOM 3727 N N . GLY A 1 487 ? 30.977 7.087 0.960 1.00 69.81 487 GLY A N 1
ATOM 3728 C CA . GLY A 1 487 ? 30.922 8.549 0.858 1.00 69.81 487 GLY A CA 1
ATOM 3729 C C . GLY A 1 487 ? 30.127 9.116 -0.328 1.00 69.81 487 GLY A C 1
ATOM 3730 O O . GLY A 1 487 ? 30.010 10.337 -0.429 1.00 69.81 487 GLY A O 1
ATOM 3731 N N . MET A 1 488 ? 29.552 8.284 -1.205 1.00 71.62 488 MET A N 1
ATOM 3732 C CA . MET A 1 488 ? 28.716 8.746 -2.321 1.00 71.62 488 MET A CA 1
ATOM 3733 C C . MET A 1 488 ? 27.233 8.776 -1.943 1.00 71.62 488 MET A C 1
ATOM 3735 O O . MET A 1 488 ? 26.684 7.788 -1.464 1.00 71.62 488 MET A O 1
ATOM 3739 N N . ALA A 1 489 ? 26.565 9.901 -2.215 1.00 70.56 489 ALA A N 1
ATOM 3740 C CA . ALA A 1 489 ? 25.125 10.047 -1.981 1.00 70.56 489 ALA A CA 1
ATOM 3741 C C . ALA A 1 489 ? 24.257 9.357 -3.054 1.00 70.56 489 ALA A C 1
ATOM 3743 O O . ALA A 1 489 ? 23.135 8.956 -2.762 1.00 70.56 489 ALA A O 1
ATOM 3744 N N . ALA A 1 490 ? 24.760 9.235 -4.287 1.00 74.31 490 ALA A N 1
ATOM 3745 C CA . ALA A 1 490 ? 24.117 8.532 -5.399 1.00 74.31 490 ALA A CA 1
ATOM 3746 C C . ALA A 1 490 ? 25.154 8.192 -6.482 1.00 74.31 490 ALA A C 1
ATOM 3748 O O . ALA A 1 490 ? 26.133 8.926 -6.652 1.00 74.31 490 ALA A O 1
ATOM 3749 N N . THR A 1 491 ? 24.930 7.119 -7.244 1.00 82.94 491 THR A N 1
ATOM 3750 C CA . THR A 1 491 ? 25.709 6.817 -8.456 1.00 82.94 491 THR A CA 1
ATOM 3751 C C . THR A 1 491 ? 25.013 7.336 -9.722 1.00 82.94 491 THR A C 1
ATOM 3753 O O . THR A 1 491 ? 23.823 7.673 -9.724 1.00 82.94 491 THR A O 1
ATOM 3756 N N . SER A 1 492 ? 25.751 7.403 -10.837 1.00 84.94 492 SER A N 1
ATOM 3757 C CA . SER A 1 492 ? 25.166 7.692 -12.154 1.00 84.94 492 SER A CA 1
ATOM 3758 C C . SER A 1 492 ? 24.116 6.645 -12.541 1.00 84.94 492 SER A C 1
ATOM 3760 O O . SER A 1 492 ? 23.060 7.008 -13.053 1.00 84.94 492 SER A O 1
ATOM 3762 N N . PHE A 1 493 ? 24.332 5.371 -12.207 1.00 88.62 493 PHE A N 1
ATOM 3763 C CA . PHE A 1 493 ? 23.359 4.311 -12.467 1.00 88.62 493 PHE A CA 1
ATOM 3764 C C . PHE A 1 493 ? 22.076 4.464 -11.631 1.00 88.62 493 PHE A C 1
ATOM 3766 O O . PHE A 1 493 ? 20.980 4.376 -12.186 1.00 88.62 493 PHE A O 1
ATOM 3773 N N . ASP A 1 494 ? 22.188 4.806 -10.341 1.00 87.31 494 ASP A N 1
ATOM 3774 C CA . ASP A 1 494 ? 21.021 5.093 -9.485 1.00 87.31 494 ASP A CA 1
ATOM 3775 C C . ASP A 1 494 ? 20.213 6.275 -10.023 1.00 87.31 494 ASP A C 1
ATOM 3777 O O . ASP A 1 494 ? 18.984 6.234 -10.102 1.00 87.31 494 ASP A O 1
ATOM 3781 N N . THR A 1 495 ? 20.921 7.323 -10.456 1.00 88.75 495 THR A N 1
ATOM 3782 C CA . THR A 1 495 ? 20.305 8.499 -11.078 1.00 88.75 495 THR A CA 1
ATOM 3783 C C . THR A 1 495 ? 19.569 8.108 -12.357 1.00 88.75 495 THR A C 1
ATOM 3785 O O . THR A 1 495 ? 18.450 8.568 -12.587 1.00 88.75 495 THR A O 1
ATOM 3788 N N . ALA A 1 496 ? 20.163 7.235 -13.175 1.00 93.44 496 ALA A N 1
ATOM 3789 C CA . ALA A 1 496 ? 19.538 6.747 -14.393 1.00 93.44 496 ALA A CA 1
ATOM 3790 C C . ALA A 1 496 ? 18.234 5.994 -14.086 1.00 93.44 496 ALA A C 1
ATOM 3792 O O . ALA A 1 496 ? 17.208 6.271 -14.710 1.00 93.44 496 ALA A O 1
ATOM 3793 N N . LEU A 1 497 ? 18.259 5.058 -13.128 1.00 93.06 497 LEU A N 1
ATOM 3794 C CA . LEU A 1 497 ? 17.088 4.263 -12.742 1.00 93.06 497 LEU A CA 1
ATOM 3795 C C . LEU A 1 497 ? 15.967 5.137 -12.180 1.00 93.06 497 LEU A C 1
ATOM 3797 O O . LEU A 1 497 ? 14.805 4.968 -12.559 1.00 93.06 497 LEU A O 1
ATOM 3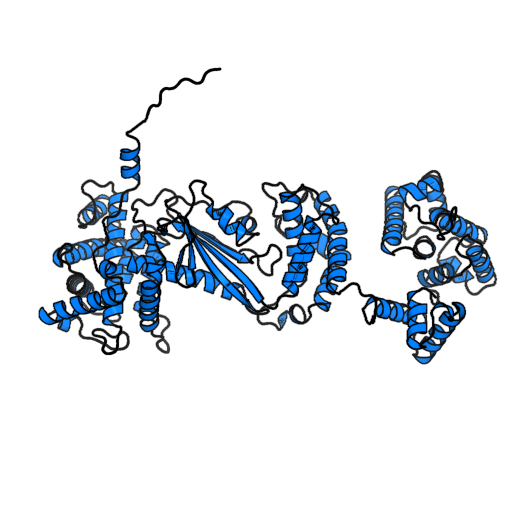801 N N . TYR A 1 498 ? 16.313 6.093 -11.315 1.00 92.38 498 TYR A N 1
ATOM 3802 C CA . TYR A 1 498 ? 15.361 7.057 -10.770 1.00 92.38 498 TYR A CA 1
ATOM 3803 C C . TYR A 1 498 ? 14.664 7.837 -11.891 1.00 92.38 498 TYR A C 1
ATOM 3805 O O . TYR A 1 498 ? 13.436 7.856 -11.954 1.00 92.38 498 TYR A O 1
ATOM 3813 N N . ARG A 1 499 ? 15.437 8.415 -12.820 1.00 95.31 499 ARG A N 1
ATOM 3814 C CA . ARG A 1 499 ? 14.908 9.207 -13.942 1.00 95.31 499 ARG A CA 1
ATOM 3815 C C . ARG A 1 499 ? 14.058 8.368 -14.891 1.00 95.31 499 ARG A C 1
ATOM 3817 O O . ARG A 1 499 ? 12.992 8.807 -15.312 1.00 95.31 499 ARG A O 1
ATOM 3824 N N . TYR A 1 500 ? 14.488 7.144 -15.191 1.00 95.50 500 TYR A N 1
ATOM 3825 C CA . TYR A 1 500 ? 13.727 6.231 -16.038 1.00 95.50 500 TYR A CA 1
ATOM 3826 C C . TYR A 1 500 ? 12.371 5.866 -15.425 1.00 95.50 500 TYR A C 1
ATOM 3828 O O . TYR A 1 500 ? 11.358 5.918 -16.121 1.00 95.50 500 TYR A O 1
ATOM 3836 N N . ASN A 1 501 ? 12.327 5.543 -14.129 1.00 92.38 501 ASN A N 1
ATOM 3837 C CA . ASN A 1 501 ? 11.069 5.255 -13.439 1.00 92.38 501 ASN A CA 1
ATOM 3838 C C . ASN A 1 501 ? 10.178 6.494 -13.323 1.00 92.38 501 ASN A C 1
ATOM 3840 O O . ASN A 1 501 ? 8.987 6.401 -13.613 1.00 92.38 501 ASN A O 1
ATOM 3844 N N . HIS A 1 502 ? 10.748 7.651 -12.976 1.00 90.94 502 HIS A N 1
ATOM 3845 C CA . HIS A 1 502 ? 10.005 8.908 -12.901 1.00 90.94 502 HIS A CA 1
ATOM 3846 C C . HIS A 1 502 ? 9.314 9.227 -14.235 1.00 90.94 502 HIS A C 1
ATOM 3848 O O . HIS A 1 502 ? 8.111 9.463 -14.257 1.00 90.94 502 HIS A O 1
ATOM 3854 N N . ALA A 1 503 ? 10.012 9.063 -15.366 1.00 92.38 503 ALA A N 1
ATOM 3855 C CA . ALA A 1 503 ? 9.441 9.274 -16.698 1.00 92.38 503 ALA A CA 1
ATOM 3856 C C . ALA A 1 503 ? 8.288 8.316 -17.076 1.00 92.38 503 ALA A C 1
ATOM 3858 O O . ALA A 1 503 ? 7.628 8.511 -18.106 1.00 92.38 503 ALA A O 1
ATOM 3859 N N . HIS A 1 504 ? 8.061 7.246 -16.308 1.00 89.62 504 HIS A N 1
ATOM 3860 C CA . HIS A 1 504 ? 6.918 6.348 -16.480 1.00 89.62 504 HIS A CA 1
ATOM 3861 C C . HIS A 1 504 ? 5.749 6.675 -15.556 1.00 89.62 504 HIS A C 1
ATOM 3863 O O . HIS A 1 504 ? 4.620 6.386 -15.940 1.00 89.62 504 HIS A O 1
ATOM 3869 N N . GLU A 1 505 ? 5.991 7.265 -14.389 1.00 85.56 505 GLU A N 1
ATOM 3870 C CA . GLU A 1 505 ? 4.957 7.500 -13.373 1.00 85.56 505 GLU A CA 1
ATOM 3871 C C . GLU A 1 505 ? 4.456 8.946 -13.359 1.00 85.56 505 GLU A C 1
ATOM 3873 O O . GLU A 1 505 ? 3.275 9.191 -13.124 1.00 85.56 505 GLU A O 1
ATOM 3878 N N . GLU A 1 506 ? 5.338 9.907 -13.626 1.00 82.31 506 GLU A N 1
ATOM 3879 C CA . GLU A 1 506 ? 5.097 11.324 -13.367 1.00 82.31 506 GLU A CA 1
ATOM 3880 C C . GLU A 1 506 ? 5.504 12.199 -14.565 1.00 82.31 506 GLU A C 1
ATOM 3882 O O . GLU A 1 506 ? 6.094 11.745 -15.555 1.00 82.31 506 GLU A O 1
ATOM 3887 N N . GLY A 1 507 ? 5.097 13.463 -14.488 1.00 81.75 507 GLY A N 1
ATOM 3888 C CA . GLY A 1 507 ? 5.436 14.516 -15.434 1.00 81.75 507 GLY A CA 1
ATOM 3889 C C . GLY A 1 507 ? 4.718 14.482 -16.783 1.00 81.75 507 GLY A C 1
ATOM 3890 O O . GLY A 1 507 ? 4.156 13.466 -17.220 1.00 81.75 507 GLY A O 1
ATOM 3891 N N . ASP A 1 508 ? 4.739 15.633 -17.451 1.00 87.06 508 ASP A N 1
ATOM 3892 C CA . ASP A 1 508 ? 4.243 15.770 -18.820 1.00 87.06 508 ASP A CA 1
ATOM 3893 C C . ASP A 1 508 ? 5.222 15.169 -19.850 1.00 87.06 508 ASP A C 1
ATOM 3895 O O . ASP A 1 508 ? 6.323 14.715 -19.531 1.00 87.06 508 ASP A O 1
ATOM 3899 N N . HIS A 1 509 ? 4.838 15.128 -21.128 1.00 90.00 509 HIS A N 1
ATOM 3900 C CA . HIS A 1 509 ? 5.704 14.549 -22.16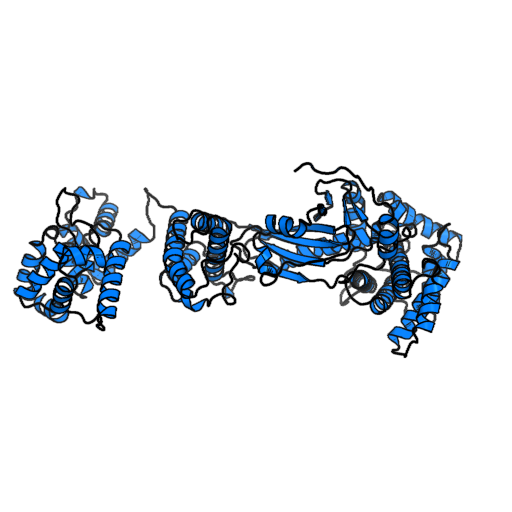0 1.00 90.00 509 HIS A CA 1
ATOM 3901 C C . HIS A 1 509 ? 7.050 15.276 -22.336 1.00 90.00 509 HIS A C 1
ATOM 3903 O O . HIS A 1 509 ? 8.022 14.638 -22.742 1.00 90.00 509 HIS A O 1
ATOM 3909 N N . PHE A 1 510 ? 7.136 16.575 -22.043 1.00 90.69 510 PHE A N 1
ATOM 3910 C CA . PHE A 1 510 ? 8.387 17.326 -22.127 1.00 90.69 510 PHE A CA 1
ATOM 3911 C C . PHE A 1 510 ? 9.316 16.982 -20.965 1.00 90.69 510 PHE A C 1
ATOM 3913 O O . PHE A 1 510 ? 10.494 16.705 -21.196 1.00 90.69 510 PHE A O 1
ATOM 3920 N N . GLU A 1 511 ? 8.789 16.921 -19.743 1.00 91.56 511 GLU A N 1
ATOM 3921 C CA . GLU A 1 511 ? 9.531 16.470 -18.561 1.00 91.56 511 GLU A CA 1
ATOM 3922 C C . GLU A 1 511 ? 10.042 15.037 -18.750 1.00 91.56 511 GLU A C 1
ATOM 3924 O O . GLU A 1 511 ? 11.225 14.765 -18.542 1.00 91.56 511 GLU A O 1
ATOM 3929 N N . ARG A 1 512 ? 9.202 14.146 -19.293 1.00 93.25 512 ARG A N 1
ATOM 3930 C CA . ARG A 1 512 ? 9.592 12.765 -19.622 1.00 93.25 512 ARG A CA 1
ATOM 3931 C C . ARG A 1 512 ? 10.751 12.697 -20.616 1.00 93.25 512 ARG A C 1
ATOM 3933 O O . ARG A 1 512 ? 11.630 11.856 -20.454 1.00 93.25 512 ARG A O 1
ATOM 3940 N N . ILE A 1 513 ? 10.798 13.568 -21.628 1.00 94.25 513 ILE A N 1
ATOM 3941 C CA . ILE A 1 513 ? 11.942 13.640 -22.559 1.00 94.25 513 ILE A CA 1
ATOM 3942 C C . ILE A 1 513 ? 13.219 14.043 -21.819 1.00 94.25 513 ILE A C 1
ATOM 3944 O O . ILE A 1 513 ? 14.278 13.461 -22.061 1.00 94.25 513 ILE A O 1
ATOM 3948 N N . VAL A 1 514 ? 13.133 15.022 -20.914 1.00 94.50 514 VAL A N 1
ATOM 3949 C CA . VAL A 1 514 ? 14.282 15.482 -20.122 1.00 94.50 514 VAL A CA 1
ATOM 3950 C C . VAL A 1 514 ? 14.794 14.370 -19.208 1.00 94.50 514 VAL A C 1
ATOM 3952 O O . VAL A 1 514 ? 16.004 14.118 -19.175 1.00 94.50 514 VAL A O 1
ATOM 3955 N N . ASP A 1 515 ? 13.900 13.671 -18.515 1.00 95.62 515 ASP A N 1
ATOM 3956 C CA . ASP A 1 515 ? 14.260 12.559 -17.638 1.00 95.62 515 ASP A CA 1
ATOM 3957 C C . ASP A 1 515 ? 14.867 11.391 -18.414 1.00 95.62 515 ASP A C 1
ATOM 3959 O O . ASP A 1 515 ? 15.926 10.891 -18.037 1.00 95.62 515 ASP A O 1
ATOM 3963 N N . LEU A 1 516 ? 14.262 10.987 -19.533 1.00 97.12 516 LEU A N 1
ATOM 3964 C CA . LEU A 1 516 ? 14.771 9.882 -20.346 1.00 97.12 516 LEU A CA 1
ATOM 3965 C C . LEU A 1 516 ? 16.117 10.212 -20.999 1.00 97.12 516 LEU A C 1
ATOM 3967 O O . LEU A 1 516 ? 16.982 9.344 -21.067 1.00 97.12 516 LEU A O 1
ATOM 3971 N N . ALA A 1 517 ? 16.345 11.456 -21.428 1.00 95.19 517 ALA A N 1
ATOM 3972 C CA . ALA A 1 517 ? 17.664 11.890 -21.895 1.00 95.19 517 ALA A CA 1
ATOM 3973 C C . ALA A 1 517 ? 18.698 11.832 -20.770 1.00 95.19 517 ALA A C 1
ATOM 3975 O O . ALA A 1 517 ? 19.783 11.286 -20.944 1.00 95.19 517 ALA A O 1
ATOM 3976 N N . THR A 1 518 ? 18.332 12.319 -19.585 1.00 94.00 518 THR A N 1
ATOM 3977 C CA . THR A 1 518 ? 19.205 12.254 -18.408 1.00 94.00 518 THR A CA 1
ATOM 3978 C C . THR A 1 518 ? 19.523 10.802 -18.036 1.00 94.00 518 THR A C 1
ATOM 3980 O O . THR A 1 518 ? 20.670 10.488 -17.727 1.00 94.00 518 THR A O 1
ATOM 3983 N N . ALA A 1 519 ? 18.545 9.896 -18.129 1.00 95.81 519 ALA A N 1
ATOM 3984 C CA . ALA A 1 519 ? 18.749 8.467 -17.915 1.00 95.81 519 ALA A CA 1
ATOM 3985 C C . ALA A 1 519 ? 19.673 7.847 -18.975 1.00 95.81 519 ALA A C 1
ATOM 3987 O O . ALA A 1 519 ? 20.573 7.088 -18.620 1.00 95.81 519 ALA A O 1
ATOM 3988 N N . LEU A 1 520 ? 19.496 8.200 -20.255 1.00 95.75 520 LEU A N 1
ATOM 3989 C CA . LEU A 1 520 ? 20.333 7.713 -21.356 1.00 95.75 520 LEU A CA 1
ATOM 3990 C C . LEU A 1 520 ? 21.798 8.145 -21.187 1.00 95.75 520 LEU A C 1
ATOM 3992 O O . LEU A 1 520 ? 22.709 7.330 -21.325 1.00 95.75 520 LEU A O 1
ATOM 3996 N N . GLU A 1 521 ? 22.025 9.417 -20.854 1.00 93.12 521 GLU A N 1
ATOM 3997 C CA . GLU A 1 521 ? 23.342 9.952 -20.496 1.00 93.12 521 GLU A CA 1
ATOM 3998 C C . GLU A 1 521 ? 23.955 9.175 -19.337 1.00 93.12 521 GLU A C 1
ATOM 4000 O O . GLU A 1 521 ? 25.063 8.646 -19.453 1.00 93.12 521 GLU A O 1
ATOM 4005 N N . ALA A 1 522 ? 23.225 9.079 -18.230 1.00 91.56 522 ALA A N 1
ATOM 4006 C CA . ALA A 1 522 ? 23.735 8.497 -17.004 1.00 91.56 522 ALA A CA 1
ATOM 4007 C C . ALA A 1 522 ? 24.073 7.002 -17.167 1.00 91.56 522 ALA A C 1
ATOM 4009 O O . ALA A 1 522 ? 25.094 6.556 -16.644 1.00 91.56 522 ALA A O 1
ATOM 4010 N N . VAL A 1 523 ? 23.298 6.249 -17.961 1.00 93.25 523 VAL A N 1
ATOM 4011 C CA . VAL A 1 523 ? 23.543 4.815 -18.198 1.00 93.25 523 VAL A CA 1
ATOM 4012 C C . VAL A 1 523 ? 24.676 4.543 -19.197 1.00 93.25 523 VAL A C 1
ATOM 4014 O O . VAL A 1 523 ? 25.435 3.593 -19.004 1.00 93.25 523 VAL A O 1
ATOM 4017 N N . LEU A 1 524 ? 24.834 5.362 -20.248 1.00 91.81 524 LEU A N 1
ATOM 4018 C CA . LEU A 1 524 ? 25.818 5.110 -21.315 1.00 91.81 524 LEU A CA 1
ATOM 4019 C C . LEU A 1 524 ? 27.131 5.888 -21.175 1.00 91.81 524 LEU A C 1
ATOM 4021 O O . LEU A 1 524 ? 28.123 5.511 -21.803 1.00 91.81 524 LEU A O 1
ATOM 4025 N N . THR A 1 525 ? 27.168 6.977 -20.408 1.00 85.00 525 THR A N 1
ATOM 4026 C CA . THR A 1 525 ? 28.383 7.803 -20.251 1.00 85.00 525 THR A CA 1
ATOM 4027 C C . THR A 1 525 ? 28.953 7.801 -18.837 1.00 85.00 525 THR A C 1
ATOM 4029 O O . THR A 1 525 ? 30.160 7.976 -18.689 1.00 85.00 525 THR A O 1
ATOM 4032 N N . GLY A 1 526 ? 28.147 7.518 -17.809 1.00 74.88 526 GLY A N 1
ATOM 4033 C CA . GLY A 1 526 ? 28.620 7.463 -16.425 1.00 74.88 526 GLY A CA 1
ATOM 4034 C C . GLY A 1 526 ? 29.277 8.774 -15.971 1.00 74.88 526 GLY A C 1
ATOM 4035 O O . GLY A 1 526 ? 28.696 9.848 -16.114 1.00 74.88 526 GLY A O 1
ATOM 4036 N N . ASP A 1 527 ? 30.495 8.683 -15.429 1.00 66.75 527 ASP A N 1
ATOM 4037 C CA . ASP A 1 527 ? 31.242 9.824 -14.872 1.00 66.75 527 ASP A CA 1
ATOM 4038 C C . ASP A 1 527 ? 32.102 10.580 -15.915 1.00 66.75 527 ASP A C 1
ATOM 4040 O O . ASP A 1 527 ? 32.804 11.531 -15.562 1.00 66.75 527 ASP A O 1
ATOM 4044 N N . ASP A 1 528 ? 32.041 10.204 -17.201 1.00 65.62 528 ASP A N 1
ATOM 4045 C CA . ASP A 1 528 ? 32.850 10.779 -18.287 1.00 65.62 528 ASP A CA 1
ATOM 4046 C C . ASP A 1 528 ? 32.429 12.227 -18.658 1.00 65.62 528 ASP A C 1
ATOM 4048 O O . ASP A 1 528 ? 31.880 12.497 -19.734 1.00 65.62 528 ASP A O 1
ATOM 4052 N N . LYS A 1 529 ? 32.729 13.202 -17.793 1.00 60.38 529 LYS A N 1
ATOM 4053 C CA . LYS A 1 529 ? 32.450 14.637 -17.995 1.00 60.38 529 LYS A CA 1
ATOM 4054 C C . LYS A 1 529 ? 33.517 15.296 -18.880 1.00 60.38 529 LYS A C 1
ATOM 4056 O O . LYS A 1 529 ? 34.465 15.894 -18.384 1.00 60.38 529 LYS A O 1
ATOM 4061 N N . GLY A 1 530 ? 33.361 15.191 -20.198 1.00 60.88 530 GLY A N 1
ATOM 4062 C CA . GLY A 1 530 ? 34.263 15.806 -21.182 1.00 60.88 530 GLY A CA 1
ATOM 4063 C C . GLY A 1 530 ? 33.534 16.357 -22.409 1.00 60.88 530 GLY A C 1
ATOM 4064 O O . GLY A 1 530 ? 32.358 16.048 -22.634 1.00 60.88 530 GLY A O 1
ATOM 4065 N N . GLU A 1 531 ? 34.241 17.159 -23.213 1.00 59.34 531 GLU A N 1
ATOM 4066 C CA . GLU A 1 531 ? 33.749 17.664 -24.502 1.00 59.34 531 GLU A CA 1
ATOM 4067 C C . GLU A 1 531 ? 33.253 16.516 -25.403 1.00 59.34 531 GLU A C 1
ATOM 4069 O O . GLU A 1 531 ? 33.754 15.392 -25.366 1.00 59.34 531 GLU A O 1
ATOM 4074 N N . GLY A 1 532 ? 32.207 16.771 -26.196 1.00 73.69 532 GLY A N 1
ATOM 4075 C CA . GLY A 1 532 ? 31.640 15.764 -27.100 1.00 73.69 532 GLY A CA 1
ATOM 4076 C C . GLY A 1 532 ? 30.731 14.716 -26.441 1.00 73.69 532 GLY A C 1
ATOM 4077 O O . GLY A 1 532 ? 30.441 13.700 -27.071 1.00 73.69 532 GLY A O 1
ATOM 4078 N N . LEU A 1 533 ? 30.240 14.950 -25.214 1.00 81.44 533 LEU A N 1
ATOM 4079 C CA . LEU A 1 533 ? 29.301 14.062 -24.501 1.00 81.44 533 LEU A CA 1
ATOM 4080 C C . LEU A 1 533 ? 28.133 13.583 -25.386 1.00 81.44 533 LEU A C 1
ATOM 4082 O O . LEU A 1 533 ? 27.875 12.387 -25.477 1.00 81.44 533 LEU A O 1
ATOM 4086 N N . SER A 1 534 ? 27.480 14.505 -26.103 1.00 84.56 534 SER A N 1
ATOM 4087 C CA . SER A 1 534 ? 26.349 14.173 -26.983 1.00 84.56 534 SER A CA 1
ATOM 4088 C C . SER A 1 534 ? 26.747 13.261 -28.151 1.00 84.56 534 SER A C 1
ATOM 4090 O O . SER A 1 534 ? 25.995 12.358 -28.507 1.00 84.56 534 SER A O 1
ATOM 4092 N N . LEU A 1 535 ? 27.931 13.455 -28.743 1.00 89.56 535 LEU A N 1
ATOM 4093 C CA . LEU A 1 535 ? 28.398 12.620 -29.853 1.00 89.56 535 LEU A CA 1
ATOM 4094 C C . LEU A 1 535 ? 28.772 11.213 -29.371 1.00 89.56 535 LEU A C 1
ATOM 4096 O O . LEU A 1 535 ? 28.383 10.230 -29.999 1.00 89.56 535 LEU A O 1
ATOM 4100 N N . ARG A 1 536 ? 29.471 11.115 -28.233 1.00 89.88 536 ARG A N 1
ATOM 4101 C CA . ARG A 1 536 ? 29.809 9.830 -27.602 1.00 89.88 536 ARG A CA 1
ATOM 4102 C C . ARG A 1 536 ? 28.558 9.037 -27.265 1.00 89.88 536 ARG A C 1
ATOM 4104 O O . ARG A 1 536 ? 28.471 7.866 -27.614 1.00 89.88 536 ARG A O 1
ATOM 4111 N N . LEU A 1 537 ? 27.557 9.693 -26.682 1.00 92.50 537 LEU A N 1
ATOM 4112 C CA . LEU A 1 537 ? 26.280 9.066 -26.372 1.00 92.50 537 LEU A CA 1
ATOM 4113 C C . LEU A 1 537 ? 25.622 8.436 -27.606 1.00 92.50 537 LEU A C 1
ATOM 4115 O O . LEU A 1 537 ? 25.287 7.252 -27.592 1.00 92.50 537 LEU A O 1
ATOM 4119 N N . LYS A 1 538 ? 25.473 9.218 -28.683 1.00 94.69 538 LYS A N 1
ATOM 4120 C CA . LYS A 1 538 ? 24.865 8.757 -29.939 1.00 94.69 538 LYS A CA 1
ATOM 4121 C C . LYS A 1 538 ? 25.635 7.582 -30.538 1.00 94.69 538 LYS A C 1
ATOM 4123 O O . LYS A 1 538 ? 25.022 6.602 -30.952 1.00 94.69 538 LYS A O 1
ATOM 4128 N N . ASN A 1 539 ? 26.968 7.661 -30.543 1.00 94.94 539 ASN A N 1
ATOM 4129 C CA . ASN A 1 539 ? 27.833 6.602 -31.061 1.00 94.94 539 ASN A CA 1
ATOM 4130 C C . ASN A 1 539 ? 27.734 5.319 -30.230 1.00 94.94 539 ASN A C 1
ATOM 4132 O O . ASN A 1 539 ? 27.567 4.248 -30.808 1.00 94.94 539 ASN A O 1
ATOM 4136 N N . ARG A 1 540 ? 27.783 5.413 -28.892 1.00 95.56 540 ARG A N 1
ATOM 4137 C CA . ARG A 1 540 ? 27.651 4.257 -27.989 1.00 95.56 540 ARG A CA 1
ATOM 4138 C C . ARG A 1 540 ? 26.291 3.579 -28.163 1.00 95.56 540 ARG A C 1
ATOM 4140 O O . ARG A 1 540 ? 26.241 2.368 -28.362 1.00 95.56 540 ARG A O 1
ATOM 4147 N N . ALA A 1 541 ? 25.200 4.347 -28.180 1.00 97.00 541 ALA A N 1
ATOM 4148 C CA . ALA A 1 541 ? 23.858 3.807 -28.390 1.00 97.00 541 ALA A CA 1
ATOM 4149 C C . ALA A 1 541 ? 23.717 3.124 -29.762 1.00 97.00 541 ALA A C 1
ATOM 4151 O O . ALA A 1 541 ? 23.311 1.967 -29.839 1.00 97.00 541 ALA A O 1
ATOM 4152 N N . ALA A 1 542 ? 24.117 3.793 -30.849 1.00 97.06 542 ALA A N 1
ATOM 4153 C CA . ALA A 1 542 ? 24.062 3.217 -32.193 1.00 97.06 542 ALA A CA 1
ATOM 4154 C C . ALA A 1 542 ? 24.930 1.953 -32.326 1.00 97.06 542 ALA A C 1
ATOM 4156 O O . ALA A 1 542 ? 24.544 0.995 -32.991 1.00 97.06 542 ALA A O 1
ATOM 4157 N N . ALA A 1 543 ? 26.095 1.924 -31.676 1.00 96.50 543 ALA A N 1
ATOM 4158 C CA . ALA A 1 543 ? 27.003 0.787 -31.701 1.00 96.50 543 ALA A CA 1
ATOM 4159 C C . ALA A 1 543 ? 26.453 -0.435 -30.948 1.00 96.50 543 ALA A C 1
ATOM 4161 O O . ALA A 1 543 ? 26.593 -1.555 -31.443 1.00 96.50 543 ALA A O 1
ATOM 4162 N N . LEU A 1 544 ? 25.833 -0.225 -29.784 1.00 97.12 544 LEU A N 1
ATOM 4163 C CA . LEU A 1 544 ? 25.369 -1.295 -28.895 1.00 97.12 544 LEU A CA 1
ATOM 4164 C C . LEU A 1 544 ? 23.969 -1.816 -29.234 1.00 97.12 544 LEU A C 1
ATOM 4166 O O . LEU A 1 544 ? 23.696 -2.998 -29.033 1.00 97.12 544 LEU A O 1
ATOM 4170 N N . LEU A 1 545 ? 23.080 -0.950 -29.724 1.00 97.69 545 LEU A N 1
ATOM 4171 C CA . LEU A 1 545 ? 21.648 -1.248 -29.822 1.00 97.69 545 LEU A CA 1
ATOM 4172 C C . LEU A 1 545 ? 21.174 -1.594 -31.237 1.00 97.69 545 LEU A C 1
ATOM 4174 O O . LEU A 1 545 ? 20.030 -2.022 -31.400 1.00 97.69 545 LEU A O 1
ATOM 4178 N N . ALA A 1 546 ? 22.018 -1.385 -32.251 1.00 96.62 546 ALA A N 1
ATOM 4179 C CA . ALA A 1 546 ? 21.648 -1.617 -33.641 1.00 96.62 546 ALA A CA 1
ATOM 4180 C C . ALA A 1 546 ? 21.214 -3.067 -33.895 1.00 96.62 546 ALA A C 1
ATOM 4182 O O . ALA A 1 546 ? 21.870 -4.022 -33.472 1.00 96.62 546 ALA A O 1
ATOM 4183 N N . THR A 1 547 ? 20.134 -3.201 -34.657 1.00 94.69 547 THR A N 1
ATOM 4184 C CA . THR A 1 547 ? 19.598 -4.465 -35.168 1.00 94.69 547 THR A CA 1
ATOM 4185 C C . THR A 1 547 ? 19.409 -4.372 -36.683 1.00 94.69 547 THR A C 1
ATOM 4187 O O . THR A 1 547 ? 19.718 -3.351 -37.303 1.00 94.69 547 THR A O 1
ATOM 4190 N N . THR A 1 548 ? 18.905 -5.440 -37.299 1.00 91.56 548 THR A N 1
ATOM 4191 C CA . THR A 1 548 ? 18.557 -5.445 -38.727 1.00 91.56 548 THR A CA 1
ATOM 4192 C C . THR A 1 548 ? 17.387 -4.514 -39.046 1.00 91.56 548 THR A C 1
ATOM 4194 O O . THR A 1 548 ? 17.364 -3.925 -40.123 1.00 91.56 548 THR A O 1
ATOM 4197 N N . THR A 1 549 ? 16.437 -4.355 -38.121 1.00 91.06 549 THR A N 1
ATOM 4198 C CA . THR A 1 549 ? 15.226 -3.537 -38.300 1.00 91.06 549 THR A CA 1
ATOM 4199 C C . THR A 1 549 ? 15.352 -2.132 -37.716 1.00 91.06 549 THR A C 1
ATOM 4201 O O . THR A 1 549 ? 14.666 -1.223 -38.168 1.00 91.06 549 THR A O 1
ATOM 4204 N N . ASP A 1 550 ? 16.243 -1.929 -36.746 1.00 95.75 550 ASP A N 1
ATOM 4205 C CA . ASP A 1 550 ? 16.538 -0.631 -36.138 1.00 95.75 550 ASP A CA 1
ATOM 4206 C C . ASP A 1 550 ? 18.034 -0.334 -36.259 1.00 95.75 550 ASP A C 1
ATOM 4208 O O . ASP A 1 550 ? 18.851 -0.734 -35.423 1.00 95.75 550 ASP A O 1
ATOM 4212 N N . THR A 1 551 ? 18.399 0.295 -37.375 1.00 96.88 551 THR A N 1
ATOM 4213 C CA . THR A 1 551 ? 19.797 0.481 -37.776 1.00 96.88 551 THR A CA 1
ATOM 4214 C C . THR A 1 551 ? 20.519 1.497 -36.891 1.00 96.88 551 THR A C 1
ATOM 4216 O O . THR A 1 551 ? 19.916 2.426 -36.353 1.00 96.88 551 THR A O 1
ATOM 4219 N N . GLY A 1 552 ? 21.850 1.390 -36.808 1.00 96.31 552 GLY A N 1
ATOM 4220 C CA . GLY A 1 552 ? 22.667 2.370 -36.082 1.00 96.31 552 GLY A CA 1
ATOM 4221 C C . GLY A 1 552 ? 22.460 3.809 -36.576 1.00 96.31 552 GLY A C 1
ATOM 4222 O O . GLY A 1 552 ? 22.434 4.734 -35.770 1.00 96.31 552 GLY A O 1
ATOM 4223 N N . THR A 1 553 ? 22.232 4.003 -37.880 1.00 96.94 553 THR A N 1
ATOM 4224 C CA . THR A 1 553 ? 21.918 5.317 -38.467 1.00 96.94 553 THR A CA 1
ATOM 4225 C C . THR A 1 553 ? 20.572 5.859 -37.984 1.00 96.94 553 THR A C 1
ATOM 4227 O O . THR A 1 553 ? 20.490 7.038 -37.643 1.00 96.94 553 THR A O 1
ATOM 4230 N N . SER A 1 554 ? 19.541 5.009 -37.910 1.00 96.88 554 SER A N 1
ATOM 4231 C CA . SER A 1 554 ? 18.220 5.380 -37.381 1.00 96.88 554 SER A CA 1
ATOM 4232 C C . SER A 1 554 ? 18.321 5.822 -35.921 1.00 96.88 554 SER A C 1
ATOM 4234 O O . SER A 1 554 ? 17.942 6.939 -35.572 1.00 96.88 554 SER A O 1
ATOM 4236 N N . ILE A 1 555 ? 18.961 4.997 -35.086 1.00 98.00 555 ILE A N 1
ATOM 4237 C CA . ILE A 1 555 ? 19.182 5.271 -33.660 1.00 98.00 555 ILE A CA 1
ATOM 4238 C C . ILE A 1 555 ? 19.955 6.582 -33.463 1.00 98.00 555 ILE A C 1
ATOM 4240 O O . ILE A 1 555 ? 19.572 7.420 -32.646 1.00 98.00 555 ILE A O 1
ATOM 4244 N N . PHE A 1 556 ? 21.026 6.797 -34.232 1.00 98.00 556 PHE A N 1
ATOM 4245 C CA . PHE A 1 556 ? 21.820 8.024 -34.168 1.00 98.00 556 PHE A CA 1
ATOM 4246 C C . PHE A 1 556 ? 20.987 9.270 -34.517 1.00 98.00 556 PHE A C 1
ATOM 4248 O O . PHE A 1 556 ? 21.110 10.312 -33.860 1.00 98.00 556 PHE A O 1
ATOM 4255 N N . SER A 1 557 ? 20.139 9.169 -35.545 1.00 97.56 557 SER A N 1
ATOM 4256 C CA . SER A 1 557 ? 19.239 10.244 -35.967 1.00 97.56 557 SER A CA 1
ATOM 4257 C C . SER A 1 557 ? 18.182 10.543 -34.903 1.00 97.56 557 SER A C 1
ATOM 4259 O O . SER A 1 557 ? 18.048 11.693 -34.489 1.00 97.56 557 SER A O 1
ATOM 4261 N N . ASP A 1 558 ? 17.498 9.523 -34.384 1.00 97.69 558 ASP A N 1
ATOM 4262 C CA . ASP A 1 558 ? 16.461 9.681 -33.358 1.00 97.69 558 ASP A CA 1
ATOM 4263 C C . ASP A 1 558 ? 17.012 10.340 -32.090 1.00 97.69 558 ASP A C 1
ATOM 4265 O O . ASP A 1 558 ? 16.450 11.321 -31.599 1.00 97.69 558 ASP A O 1
ATOM 4269 N N . ILE A 1 559 ? 18.160 9.862 -31.591 1.00 97.25 559 ILE A N 1
ATOM 4270 C CA . ILE A 1 559 ? 18.819 10.465 -30.425 1.00 97.25 559 ILE A CA 1
ATOM 4271 C C . ILE A 1 559 ? 19.200 11.913 -30.731 1.00 97.25 559 ILE A C 1
ATOM 4273 O O . ILE A 1 559 ? 19.061 12.764 -29.861 1.00 97.25 559 ILE A O 1
ATOM 4277 N N . THR A 1 560 ? 19.642 12.231 -31.952 1.00 96.12 560 THR A N 1
ATOM 4278 C CA . THR A 1 560 ? 19.947 13.617 -32.340 1.00 96.12 560 THR A CA 1
ATOM 4279 C C . THR A 1 560 ? 18.738 14.532 -32.190 1.00 96.12 560 THR A C 1
ATOM 4281 O O . THR A 1 560 ? 18.863 15.576 -31.550 1.00 96.12 560 THR A O 1
ATOM 4284 N N . GLN A 1 561 ? 17.584 14.118 -32.706 1.00 95.56 561 GLN A N 1
ATOM 4285 C CA . GLN A 1 561 ? 16.353 14.905 -32.650 1.00 95.56 561 GLN A CA 1
ATOM 4286 C C . GLN A 1 561 ? 15.837 15.063 -31.214 1.00 95.56 561 GLN A C 1
ATOM 4288 O O . GLN A 1 561 ? 15.529 16.169 -30.764 1.00 95.56 561 GLN A O 1
ATOM 4293 N N . LEU A 1 562 ? 15.807 13.970 -30.450 1.00 93.94 562 LEU A N 1
ATOM 4294 C CA . LEU A 1 562 ? 15.320 13.968 -29.068 1.00 93.94 562 LEU A CA 1
ATOM 4295 C C . LEU A 1 562 ? 16.242 14.773 -28.134 1.00 93.94 562 LEU A C 1
ATOM 4297 O O . LEU A 1 562 ? 15.764 15.481 -27.246 1.00 93.94 562 LEU A O 1
ATOM 4301 N N . TYR A 1 563 ? 17.557 14.756 -28.378 1.00 92.44 563 TYR A N 1
ATOM 4302 C CA . TYR A 1 563 ? 18.519 15.593 -27.655 1.00 92.44 563 TYR A CA 1
ATOM 4303 C C . TYR A 1 563 ? 18.415 17.069 -27.996 1.00 92.44 563 TYR A C 1
ATOM 4305 O O . TYR A 1 563 ? 18.569 17.911 -27.109 1.00 92.44 563 TYR A O 1
ATOM 4313 N N . GLU A 1 564 ? 18.166 17.397 -29.263 1.00 91.12 564 GLU A N 1
ATOM 4314 C CA . GLU A 1 564 ? 17.906 18.776 -29.657 1.00 91.12 564 GLU A CA 1
ATOM 4315 C C . GLU A 1 564 ? 16.682 19.317 -28.909 1.00 91.12 564 GLU A C 1
ATOM 4317 O O . GLU A 1 564 ? 16.732 20.416 -28.347 1.00 91.12 564 GLU A O 1
ATOM 4322 N N . LEU A 1 565 ? 15.610 18.521 -28.828 1.00 91.19 565 LEU A N 1
ATOM 4323 C CA . LEU A 1 565 ? 14.418 18.876 -28.065 1.00 91.19 565 LEU A CA 1
ATOM 4324 C C . LEU A 1 565 ? 14.733 19.058 -26.575 1.00 91.19 565 LEU A C 1
ATOM 4326 O O . LEU A 1 565 ? 14.426 20.112 -26.018 1.00 91.19 565 LEU A O 1
ATOM 4330 N N . ARG A 1 566 ? 15.422 18.098 -25.943 1.00 91.81 566 ARG A N 1
ATOM 4331 C CA . ARG A 1 566 ? 15.847 18.209 -24.538 1.00 91.81 566 ARG A CA 1
ATOM 4332 C C . ARG A 1 566 ? 16.694 19.452 -24.280 1.00 91.81 566 ARG A C 1
ATOM 4334 O O . ARG A 1 566 ? 16.472 20.138 -23.288 1.00 91.81 566 ARG A O 1
ATOM 4341 N N . SER A 1 567 ? 17.670 19.750 -25.138 1.00 88.94 567 SER A N 1
ATOM 4342 C CA . SER A 1 567 ? 18.541 20.921 -24.979 1.00 88.94 567 SER A CA 1
ATOM 4343 C C . SER A 1 567 ? 17.721 22.210 -24.968 1.00 88.94 567 SER A C 1
ATOM 4345 O O . SER A 1 567 ? 17.859 23.022 -24.056 1.00 88.94 567 SER A O 1
ATOM 4347 N N . ARG A 1 568 ? 16.790 22.363 -25.915 1.00 90.00 568 ARG A N 1
ATOM 4348 C CA . ARG A 1 568 ? 15.905 23.534 -25.970 1.00 90.00 568 ARG A CA 1
ATOM 4349 C C . ARG A 1 568 ? 15.023 23.658 -24.718 1.00 90.00 568 ARG A C 1
ATOM 4351 O O . ARG A 1 568 ? 14.843 24.774 -24.238 1.00 90.00 568 ARG A O 1
ATOM 4358 N N . LEU A 1 569 ? 14.513 22.539 -24.191 1.00 88.19 569 LEU A N 1
ATOM 4359 C CA . LEU A 1 569 ? 13.672 22.504 -22.985 1.00 88.19 569 LEU A CA 1
ATOM 4360 C C . LEU A 1 569 ? 14.450 22.910 -21.725 1.00 88.19 569 LEU A C 1
ATOM 4362 O O . LEU A 1 569 ? 14.021 23.795 -20.992 1.00 88.19 569 LEU A O 1
ATOM 4366 N N . VAL A 1 570 ? 15.622 22.309 -21.497 1.00 87.06 570 VAL A N 1
ATOM 4367 C CA . VAL A 1 570 ? 16.432 22.539 -20.284 1.00 87.06 570 VAL A CA 1
ATOM 4368 C C . VAL A 1 570 ? 17.003 23.957 -20.226 1.00 87.06 570 VAL A C 1
ATOM 4370 O O . VAL A 1 570 ? 17.158 24.516 -19.144 1.00 87.06 570 VAL A O 1
ATOM 4373 N N . HIS A 1 571 ? 17.300 24.571 -21.373 1.00 83.88 571 HIS A N 1
ATOM 4374 C CA . HIS A 1 571 ? 17.814 25.942 -21.420 1.00 83.88 571 HIS A CA 1
ATOM 4375 C C . HIS A 1 571 ? 16.714 27.021 -21.346 1.00 83.88 571 HIS A C 1
ATOM 4377 O O . HIS A 1 571 ? 17.027 28.204 -21.462 1.00 83.88 571 HIS A O 1
ATOM 4383 N N . GLY A 1 572 ? 15.444 26.641 -21.140 1.00 68.31 572 GLY A N 1
ATOM 4384 C CA . GLY A 1 572 ? 14.343 27.573 -20.860 1.00 68.31 572 GLY A CA 1
ATOM 4385 C C . GLY A 1 572 ? 13.967 28.501 -22.021 1.00 68.31 572 GLY A C 1
ATOM 4386 O O . GLY A 1 572 ? 13.345 29.541 -21.807 1.00 68.31 572 GLY A O 1
ATOM 4387 N N . GLY A 1 573 ? 14.359 28.163 -23.252 1.00 72.00 573 GLY A N 1
ATOM 4388 C CA . GLY A 1 573 ? 14.030 28.961 -24.432 1.00 72.00 573 GLY A CA 1
ATOM 4389 C C . GLY A 1 573 ? 12.558 28.818 -24.829 1.00 72.00 573 GLY A C 1
ATOM 4390 O O . GLY A 1 573 ? 11.970 27.751 -24.686 1.00 72.00 573 GLY A O 1
ATOM 4391 N N . SER A 1 574 ? 11.949 29.867 -25.389 1.00 80.19 574 SER A N 1
ATOM 4392 C CA . SER A 1 574 ? 10.617 29.753 -26.000 1.00 80.19 574 SER A CA 1
ATOM 4393 C C . SER A 1 574 ? 10.684 28.875 -27.257 1.00 80.19 574 SER A C 1
ATOM 4395 O O . SER A 1 574 ? 11.368 29.223 -28.222 1.00 80.19 574 SER A O 1
ATOM 4397 N N . ILE A 1 575 ? 9.967 27.745 -27.273 1.00 86.31 575 ILE A N 1
ATOM 4398 C CA . ILE A 1 575 ? 9.960 26.804 -28.404 1.00 86.31 575 ILE A CA 1
ATOM 4399 C C . ILE A 1 575 ? 8.596 26.846 -29.109 1.00 86.31 575 ILE A C 1
ATOM 4401 O O . ILE A 1 575 ? 7.595 26.435 -28.524 1.00 86.31 575 ILE A O 1
ATOM 4405 N N . PRO A 1 576 ? 8.517 27.288 -30.377 1.00 90.56 576 PRO A N 1
ATOM 4406 C CA . PRO A 1 576 ? 7.269 27.227 -31.133 1.00 90.56 576 PRO A CA 1
ATOM 4407 C C . PRO A 1 576 ? 6.790 25.781 -31.328 1.00 90.56 576 PRO A C 1
ATOM 4409 O O . PRO A 1 576 ? 7.584 24.916 -31.706 1.00 90.56 576 PRO A O 1
ATOM 4412 N N . GLN A 1 577 ? 5.481 25.528 -31.197 1.00 91.06 577 GLN A N 1
ATOM 4413 C CA . GLN A 1 577 ? 4.884 24.197 -31.406 1.00 91.06 577 GLN A CA 1
ATOM 4414 C C . GLN A 1 577 ? 5.235 23.599 -32.778 1.00 91.06 577 GLN A C 1
ATOM 4416 O O . GLN A 1 577 ? 5.504 22.409 -32.885 1.00 91.06 577 GLN A O 1
ATOM 4421 N N . LYS A 1 578 ? 5.316 24.427 -33.830 1.00 92.12 578 LYS A N 1
ATOM 4422 C CA . LYS A 1 578 ? 5.742 24.003 -35.176 1.00 92.12 578 LYS A CA 1
ATOM 4423 C C . LYS A 1 578 ? 7.164 23.433 -35.195 1.00 92.12 578 LYS A C 1
ATOM 4425 O O . LYS A 1 578 ? 7.446 22.527 -35.972 1.00 92.12 578 LYS A O 1
ATOM 4430 N N . THR A 1 579 ? 8.060 23.971 -34.371 1.00 91.75 579 THR A N 1
ATOM 4431 C CA . THR A 1 579 ? 9.438 23.484 -34.249 1.00 91.75 579 THR A CA 1
ATOM 4432 C C . THR A 1 579 ? 9.465 22.143 -33.533 1.00 91.75 579 THR A C 1
ATOM 4434 O O . THR A 1 579 ? 10.072 21.212 -34.049 1.00 91.75 579 THR A O 1
ATOM 4437 N N . VAL A 1 580 ? 8.743 22.020 -32.412 1.00 93.00 580 VAL A N 1
ATOM 4438 C CA . VAL A 1 580 ? 8.577 20.735 -31.712 1.00 93.00 580 VAL A CA 1
ATOM 4439 C C . VAL A 1 580 ? 7.987 19.691 -32.656 1.00 93.00 580 VAL A C 1
ATOM 4441 O O . VAL A 1 580 ? 8.548 18.612 -32.781 1.00 93.00 580 VAL A O 1
ATOM 4444 N N . GLY A 1 581 ? 6.923 20.051 -33.382 1.00 94.06 581 GLY A N 1
ATOM 4445 C CA . GLY A 1 581 ? 6.254 19.204 -34.367 1.00 94.06 581 GLY A CA 1
ATOM 4446 C C . GLY A 1 581 ? 7.220 18.636 -35.403 1.00 94.06 581 GLY A C 1
ATOM 4447 O O . GLY A 1 581 ? 7.255 17.431 -35.590 1.00 94.06 581 GLY A O 1
ATOM 4448 N N . LYS A 1 582 ? 8.066 19.479 -36.010 1.00 94.25 582 LYS A N 1
ATOM 4449 C CA . LYS A 1 582 ? 9.084 19.026 -36.975 1.00 94.25 582 LYS A CA 1
ATOM 4450 C C . LYS A 1 582 ? 10.078 18.032 -36.378 1.00 94.25 582 LYS A C 1
ATOM 4452 O O . LYS A 1 582 ? 10.446 17.078 -37.055 1.00 94.25 582 LYS A O 1
ATOM 4457 N N . ILE A 1 583 ? 10.527 18.281 -35.146 1.00 94.62 583 ILE A N 1
ATOM 4458 C CA . ILE A 1 583 ? 11.486 17.410 -34.460 1.00 94.62 583 ILE A CA 1
ATOM 4459 C C . ILE A 1 583 ? 10.832 16.051 -34.191 1.00 94.62 583 ILE A C 1
ATOM 4461 O O . ILE A 1 583 ? 11.359 15.031 -34.625 1.00 94.62 583 ILE A O 1
ATOM 4465 N N . ILE A 1 584 ? 9.659 16.024 -33.550 1.00 95.50 584 ILE A N 1
ATOM 4466 C CA . ILE A 1 584 ? 8.997 14.763 -33.183 1.00 95.50 584 ILE A CA 1
ATOM 4467 C C . ILE A 1 584 ? 8.574 13.953 -34.414 1.00 95.50 584 ILE A C 1
ATOM 4469 O O . ILE A 1 584 ? 8.792 12.752 -34.431 1.00 95.50 584 ILE A O 1
ATOM 4473 N N . THR A 1 585 ? 8.076 14.576 -35.488 1.00 95.12 585 THR A N 1
ATOM 4474 C CA . THR A 1 585 ? 7.688 13.844 -36.712 1.00 95.12 585 THR A CA 1
ATOM 4475 C C . THR A 1 585 ? 8.875 13.280 -37.490 1.00 95.12 585 THR A C 1
ATOM 4477 O O . THR A 1 585 ? 8.678 12.515 -38.422 1.00 95.12 585 THR A O 1
ATOM 4480 N N . SER A 1 586 ? 10.104 13.687 -37.161 1.00 95.19 586 SER A N 1
ATOM 4481 C CA . SER A 1 586 ? 11.319 13.133 -37.771 1.00 95.19 586 SER A CA 1
ATOM 4482 C C . SER A 1 586 ? 11.882 11.920 -37.023 1.00 95.19 586 SER A C 1
ATOM 4484 O O . SER A 1 586 ? 12.862 11.333 -37.476 1.00 95.19 586 SER A O 1
ATOM 4486 N N . VAL A 1 587 ? 11.282 11.559 -35.884 1.00 96.44 587 VAL A N 1
ATOM 4487 C CA . VAL A 1 587 ? 11.639 10.367 -35.110 1.00 96.44 587 VAL A CA 1
ATOM 4488 C C . VAL A 1 587 ? 11.056 9.132 -35.794 1.00 96.44 587 VAL A C 1
ATOM 4490 O O . VAL A 1 587 ? 9.867 9.094 -36.099 1.00 96.44 587 VAL A O 1
ATOM 4493 N N . SER A 1 588 ? 11.886 8.109 -35.997 1.00 94.44 588 SER A N 1
ATOM 4494 C CA . SER A 1 588 ? 11.594 6.960 -36.867 1.00 94.44 588 SER A CA 1
ATOM 4495 C C . SER A 1 588 ? 10.337 6.155 -36.511 1.00 94.44 588 SER A C 1
ATOM 4497 O O . SER A 1 588 ? 9.743 5.531 -37.387 1.00 94.44 588 SER A O 1
ATOM 4499 N N . THR A 1 589 ? 9.917 6.155 -35.244 1.00 93.25 589 THR A N 1
ATOM 4500 C CA . THR A 1 589 ? 8.751 5.395 -34.763 1.00 93.25 589 THR A CA 1
ATOM 4501 C C . THR A 1 589 ? 7.465 6.212 -34.703 1.00 93.25 589 THR A C 1
ATOM 4503 O O . THR A 1 589 ? 6.432 5.678 -34.301 1.00 93.25 589 THR A O 1
ATOM 4506 N N . VAL A 1 590 ? 7.506 7.503 -35.040 1.00 94.38 590 VAL A N 1
ATOM 4507 C CA . VAL A 1 590 ? 6.318 8.358 -35.029 1.00 94.38 590 VAL A CA 1
ATOM 4508 C C . VAL A 1 590 ? 5.492 8.096 -36.293 1.00 94.38 590 VAL A C 1
ATOM 4510 O O . VAL A 1 590 ? 6.036 8.207 -37.389 1.00 94.38 590 VAL A O 1
ATOM 4513 N N . PRO A 1 591 ? 4.188 7.767 -36.176 1.00 90.38 591 PRO A N 1
ATOM 4514 C CA . PRO A 1 591 ? 3.353 7.513 -37.343 1.00 90.38 591 PRO A CA 1
ATOM 4515 C C . PRO A 1 591 ? 3.203 8.749 -38.236 1.00 90.38 591 PRO A C 1
ATOM 4517 O O . PRO A 1 591 ? 3.012 9.870 -37.749 1.00 90.38 591 PRO A O 1
ATOM 4520 N N . ASP A 1 592 ? 3.210 8.530 -39.550 1.00 88.81 592 ASP A N 1
ATOM 4521 C CA . ASP A 1 592 ? 2.974 9.585 -40.531 1.00 88.81 592 ASP A CA 1
ATOM 4522 C C . ASP A 1 592 ? 1.603 10.243 -40.317 1.00 88.81 592 ASP A C 1
ATOM 4524 O O . ASP A 1 592 ? 0.579 9.578 -40.159 1.00 88.81 592 ASP A O 1
ATOM 4528 N N . GLY A 1 593 ? 1.575 11.577 -40.316 1.00 87.81 593 GLY A N 1
ATOM 4529 C CA . GLY A 1 593 ? 0.336 12.345 -40.156 1.00 87.81 593 GLY A CA 1
ATOM 4530 C C . GLY A 1 593 ? -0.279 12.310 -38.750 1.00 87.81 593 GLY A C 1
ATOM 4531 O O . GLY A 1 593 ? -1.387 12.820 -38.577 1.00 87.81 593 GLY A O 1
ATOM 4532 N N . ALA A 1 594 ? 0.411 11.756 -37.746 1.00 88.69 594 ALA A N 1
ATOM 4533 C CA . ALA A 1 594 ? -0.068 11.748 -36.366 1.00 88.69 594 ALA A CA 1
ATOM 4534 C C . ALA A 1 594 ? -0.355 13.169 -35.843 1.00 88.69 594 ALA A C 1
ATOM 4536 O O . ALA A 1 594 ? 0.401 14.118 -36.076 1.00 88.69 594 ALA A O 1
ATOM 4537 N N . MET A 1 595 ? -1.442 13.313 -35.076 1.00 90.62 595 MET A N 1
ATOM 4538 C CA . MET A 1 595 ? -1.727 14.556 -34.355 1.00 90.62 595 MET A CA 1
ATOM 4539 C C . MET A 1 595 ? -0.596 14.872 -33.371 1.00 90.62 595 MET A C 1
ATOM 4541 O O . MET A 1 595 ? 0.011 13.964 -32.811 1.00 90.62 595 MET A O 1
ATOM 4545 N N . PHE A 1 596 ? -0.356 16.158 -33.101 1.00 91.62 596 PHE A N 1
ATOM 4546 C CA . PHE A 1 596 ? 0.782 16.617 -32.293 1.00 91.62 596 PHE A CA 1
ATOM 4547 C C . PHE A 1 596 ? 0.964 15.856 -30.965 1.00 91.62 596 PHE A C 1
ATOM 4549 O O . PHE A 1 596 ? 2.076 15.438 -30.659 1.00 91.62 596 PHE A O 1
ATOM 4556 N N . GLY A 1 597 ? -0.112 15.644 -30.197 1.00 89.62 597 GLY A N 1
ATOM 4557 C CA . GLY A 1 597 ? -0.048 14.914 -28.923 1.00 89.62 597 GLY A CA 1
ATOM 4558 C C . GLY A 1 597 ? 0.323 13.436 -29.084 1.00 89.62 597 GLY A C 1
ATOM 4559 O O . GLY A 1 597 ? 1.147 12.929 -28.330 1.00 89.62 597 GLY A O 1
ATOM 4560 N N . VAL A 1 598 ? -0.223 12.765 -30.105 1.00 90.19 598 VAL A N 1
ATOM 4561 C CA . VAL A 1 598 ? 0.096 11.363 -30.426 1.00 90.19 598 VAL A CA 1
ATOM 4562 C C . VAL A 1 598 ? 1.544 11.254 -30.903 1.00 90.19 598 VAL A C 1
ATOM 4564 O O . VAL A 1 598 ? 2.306 10.449 -30.380 1.00 90.19 598 VAL A O 1
ATOM 4567 N N . ALA A 1 599 ? 1.970 12.127 -31.821 1.00 93.06 599 ALA A N 1
ATOM 4568 C CA . ALA A 1 599 ? 3.354 12.181 -32.286 1.00 93.06 599 ALA A CA 1
ATOM 4569 C C . ALA A 1 599 ? 4.344 12.377 -31.125 1.00 93.06 599 ALA A C 1
ATOM 4571 O O . ALA A 1 599 ? 5.389 11.730 -31.072 1.00 93.06 599 ALA A O 1
ATOM 4572 N N . LEU A 1 600 ? 3.995 13.232 -30.160 1.00 93.38 600 LEU A N 1
ATOM 4573 C CA . LEU A 1 600 ? 4.810 13.474 -28.975 1.00 93.38 600 LEU A CA 1
ATOM 4574 C C . LEU A 1 600 ? 4.857 12.243 -28.054 1.00 93.38 600 LEU A C 1
ATOM 4576 O O . LEU A 1 600 ? 5.928 11.902 -27.555 1.00 93.38 600 LEU A O 1
ATOM 4580 N N . ALA A 1 601 ? 3.737 11.538 -27.871 1.00 92.25 601 ALA A N 1
ATOM 4581 C CA . ALA A 1 601 ? 3.688 10.298 -27.096 1.00 92.25 601 ALA A CA 1
ATOM 4582 C C . ALA A 1 601 ? 4.541 9.178 -27.722 1.00 92.25 601 ALA A C 1
ATOM 4584 O O . ALA A 1 601 ? 5.292 8.518 -27.004 1.00 92.25 601 ALA A O 1
ATOM 4585 N N . PHE A 1 602 ? 4.504 9.015 -29.048 1.00 94.12 602 PHE A N 1
ATOM 4586 C CA . PHE A 1 602 ? 5.354 8.060 -29.774 1.00 94.12 602 PHE A CA 1
ATOM 4587 C C . PHE A 1 602 ? 6.841 8.444 -29.745 1.00 94.12 602 PHE A C 1
ATOM 4589 O O . PHE A 1 602 ? 7.699 7.567 -29.649 1.00 94.12 602 PHE A O 1
ATOM 4596 N N . ALA A 1 603 ? 7.171 9.740 -29.759 1.00 95.50 603 ALA A N 1
ATOM 4597 C CA . ALA A 1 603 ? 8.547 10.201 -29.577 1.00 95.50 603 ALA A CA 1
ATOM 4598 C C . ALA A 1 603 ? 9.074 9.908 -28.156 1.00 95.50 603 ALA A C 1
ATOM 4600 O O . ALA A 1 603 ? 10.214 9.468 -27.994 1.00 95.50 603 ALA A O 1
ATOM 4601 N N . VAL A 1 604 ? 8.242 10.096 -27.121 1.00 94.94 604 VAL A N 1
ATOM 4602 C CA . VAL A 1 604 ? 8.565 9.693 -25.738 1.00 94.94 604 VAL A CA 1
ATOM 4603 C C . VAL A 1 604 ? 8.764 8.183 -25.645 1.00 94.94 604 VAL A C 1
ATOM 4605 O O . VAL A 1 604 ? 9.725 7.728 -25.031 1.00 94.94 604 VAL A O 1
ATOM 4608 N N . ASP A 1 605 ? 7.888 7.401 -26.269 1.00 94.88 605 ASP A N 1
ATOM 4609 C CA . ASP A 1 605 ? 7.984 5.943 -26.283 1.00 94.88 605 ASP A CA 1
ATOM 4610 C C . ASP A 1 605 ? 9.255 5.436 -26.978 1.00 94.88 605 ASP A C 1
ATOM 4612 O O . ASP A 1 605 ? 9.933 4.549 -26.458 1.00 94.88 605 ASP A O 1
ATOM 4616 N N . ARG A 1 606 ? 9.666 6.077 -28.080 1.00 96.06 606 ARG A N 1
ATOM 4617 C CA . ARG A 1 606 ? 10.967 5.809 -28.705 1.00 96.06 606 ARG A CA 1
ATOM 4618 C C . ARG A 1 606 ? 12.116 6.008 -27.732 1.00 96.06 606 ARG A C 1
ATOM 4620 O O . ARG A 1 606 ? 13.008 5.168 -27.631 1.00 96.06 606 ARG A O 1
ATOM 4627 N N . MET A 1 607 ? 12.091 7.125 -27.012 1.00 96.81 607 MET A N 1
ATOM 4628 C CA . MET A 1 607 ? 13.106 7.437 -26.016 1.00 96.81 607 MET A CA 1
ATOM 4629 C C . MET A 1 607 ? 13.103 6.400 -24.880 1.00 96.81 607 MET A C 1
ATOM 4631 O O . MET A 1 607 ? 14.173 5.967 -24.455 1.00 96.81 607 MET A O 1
ATOM 4635 N N . ARG A 1 608 ? 11.921 5.943 -24.433 1.00 96.44 608 ARG A N 1
ATOM 4636 C CA . ARG A 1 608 ? 11.786 4.856 -23.446 1.00 96.44 608 ARG A CA 1
ATOM 4637 C C . ARG A 1 608 ? 12.450 3.578 -23.943 1.00 96.44 608 ARG A C 1
ATOM 4639 O O . ARG A 1 608 ? 13.253 3.019 -23.207 1.00 96.44 608 ARG A O 1
ATOM 4646 N N . ASP A 1 609 ? 12.192 3.153 -25.180 1.00 97.69 609 ASP A N 1
ATOM 4647 C CA . ASP A 1 609 ? 12.801 1.945 -25.751 1.00 97.69 609 ASP A CA 1
ATOM 4648 C C . ASP A 1 609 ? 14.333 2.041 -25.880 1.00 97.69 609 ASP A C 1
ATOM 4650 O O . ASP A 1 609 ? 15.047 1.094 -25.543 1.00 97.69 609 ASP A O 1
ATOM 4654 N N . LEU A 1 610 ? 14.857 3.191 -26.315 1.00 97.94 610 LEU A N 1
ATOM 4655 C CA . LEU A 1 610 ? 16.303 3.415 -26.411 1.00 97.94 610 LEU A CA 1
ATOM 4656 C C . LEU A 1 610 ? 16.979 3.351 -25.035 1.00 97.94 610 LEU A C 1
ATOM 4658 O O . LEU A 1 610 ? 18.016 2.701 -24.880 1.00 97.94 610 LEU A O 1
ATOM 4662 N N . VAL A 1 611 ? 16.382 3.981 -24.019 1.00 98.19 611 VAL A N 1
ATOM 4663 C CA . VAL A 1 611 ? 16.881 3.929 -22.636 1.00 98.19 611 VAL A CA 1
ATOM 4664 C C . VAL A 1 611 ? 16.770 2.514 -22.073 1.00 98.19 611 VAL A C 1
ATOM 4666 O O . VAL A 1 611 ? 17.731 2.007 -21.500 1.00 98.19 611 VAL A O 1
ATOM 4669 N N . ARG A 1 612 ? 15.639 1.842 -22.296 1.00 98.19 612 ARG A N 1
ATOM 4670 C CA . ARG A 1 612 ? 15.378 0.461 -21.878 1.00 98.19 612 ARG A CA 1
ATOM 4671 C C . ARG A 1 612 ? 16.447 -0.500 -22.391 1.00 98.19 612 ARG A C 1
ATOM 4673 O O . ARG A 1 612 ? 17.071 -1.204 -21.599 1.00 98.19 612 ARG A O 1
ATOM 4680 N N . ARG A 1 613 ? 16.709 -0.505 -23.702 1.00 98.12 613 ARG A N 1
ATOM 4681 C CA . ARG A 1 613 ? 17.754 -1.357 -24.291 1.00 98.12 613 ARG A CA 1
ATOM 4682 C C . ARG A 1 613 ? 19.156 -0.947 -23.846 1.00 98.12 613 ARG A C 1
ATOM 4684 O O . ARG A 1 613 ? 20.005 -1.817 -23.678 1.00 98.12 613 ARG A O 1
ATOM 4691 N N . SER A 1 614 ? 19.392 0.341 -23.586 1.00 98.06 614 SER A N 1
ATOM 4692 C CA . SER A 1 614 ? 20.656 0.809 -22.998 1.00 98.06 614 SER A CA 1
ATOM 4693 C C . SER A 1 614 ? 20.876 0.258 -21.589 1.00 98.06 614 SER A C 1
ATOM 4695 O O . SER A 1 614 ? 21.988 -0.166 -21.288 1.00 98.06 614 SER A O 1
ATOM 4697 N N . PHE A 1 615 ? 19.836 0.203 -20.747 1.00 97.56 615 PHE A N 1
ATOM 4698 C CA . PHE A 1 615 ? 19.905 -0.445 -19.433 1.00 97.56 615 PHE A CA 1
ATOM 4699 C C . PHE A 1 615 ? 20.232 -1.923 -19.545 1.00 97.56 615 PHE A C 1
ATOM 4701 O O . PHE A 1 615 ? 21.164 -2.378 -18.892 1.00 97.56 615 PHE A O 1
ATOM 4708 N N . LEU A 1 616 ? 19.503 -2.658 -20.386 1.00 98.06 616 LEU A N 1
ATOM 4709 C CA . LEU A 1 616 ? 19.737 -4.089 -20.570 1.00 98.06 616 LEU A CA 1
ATOM 4710 C C . LEU A 1 616 ? 21.160 -4.367 -21.066 1.00 98.06 616 LEU A C 1
ATOM 4712 O O . LEU A 1 616 ? 21.866 -5.177 -20.474 1.00 98.06 616 LEU A O 1
ATOM 4716 N N . ALA A 1 617 ? 21.618 -3.641 -22.091 1.00 97.50 617 ALA A N 1
ATOM 4717 C CA . ALA A 1 617 ? 22.984 -3.767 -22.587 1.00 97.50 617 ALA A CA 1
ATOM 4718 C C . ALA A 1 617 ? 24.011 -3.435 -21.493 1.00 97.50 617 ALA A C 1
ATOM 4720 O O . ALA A 1 617 ? 24.965 -4.184 -21.299 1.00 97.50 617 ALA A O 1
ATOM 4721 N N . ARG A 1 618 ? 23.810 -2.343 -20.741 1.00 95.38 618 ARG A N 1
ATOM 4722 C CA . ARG A 1 618 ? 24.726 -1.917 -19.674 1.00 95.38 618 ARG A CA 1
ATOM 4723 C C . ARG A 1 618 ? 24.794 -2.915 -18.520 1.00 95.38 618 ARG A C 1
ATOM 4725 O O . ARG A 1 618 ? 25.892 -3.137 -18.013 1.00 95.38 618 ARG A O 1
ATOM 4732 N N . LEU A 1 619 ? 23.656 -3.478 -18.115 1.00 95.75 619 LEU A N 1
ATOM 4733 C CA . LEU A 1 619 ? 23.559 -4.511 -17.085 1.00 95.75 619 LEU A CA 1
ATOM 4734 C C . LEU A 1 619 ? 24.288 -5.771 -17.547 1.00 95.75 619 LEU A C 1
ATOM 4736 O O . LEU A 1 619 ? 25.275 -6.151 -16.936 1.00 95.75 619 LEU A O 1
ATOM 4740 N N . CYS A 1 620 ? 23.902 -6.341 -18.689 1.00 96.25 620 CYS A N 1
ATOM 4741 C CA . CYS A 1 620 ? 24.509 -7.571 -19.195 1.00 96.25 620 CYS A CA 1
ATOM 4742 C C . CYS A 1 620 ? 26.017 -7.441 -19.468 1.00 96.25 620 CYS A C 1
ATOM 4744 O O . CYS A 1 620 ? 26.755 -8.372 -19.179 1.00 96.25 620 CYS A O 1
ATOM 4746 N N . LEU A 1 621 ? 26.498 -6.302 -19.986 1.00 95.56 621 LEU A N 1
ATOM 4747 C CA . LEU A 1 621 ? 27.938 -6.071 -20.191 1.00 95.56 621 LEU A CA 1
ATOM 4748 C C . LEU A 1 621 ? 28.704 -5.855 -18.876 1.00 95.56 621 LEU A C 1
ATOM 4750 O O . LEU A 1 621 ? 29.920 -6.039 -18.845 1.00 95.56 621 LEU A O 1
ATOM 4754 N N . GLY A 1 622 ? 28.019 -5.415 -17.817 1.00 92.94 622 GLY A N 1
ATOM 4755 C CA . GLY A 1 622 ? 28.598 -5.188 -16.493 1.00 92.94 622 GLY A CA 1
ATOM 4756 C C . GLY A 1 622 ? 28.467 -6.362 -15.527 1.00 92.94 622 GLY A C 1
ATOM 4757 O O . GLY A 1 622 ? 29.034 -6.294 -14.439 1.00 92.94 622 GLY A O 1
ATOM 4758 N N . SER A 1 623 ? 27.747 -7.413 -15.915 1.00 89.12 623 SER A N 1
ATOM 4759 C CA . SER A 1 623 ? 27.503 -8.620 -15.125 1.00 89.12 623 SER A CA 1
ATOM 4760 C C . SER A 1 623 ? 28.367 -9.797 -15.603 1.00 89.12 623 SER A C 1
ATOM 4762 O O . SER A 1 623 ? 28.959 -9.766 -16.679 1.00 89.12 623 SER A O 1
ATOM 4764 N N . GLY A 1 624 ? 28.435 -10.858 -14.793 1.00 82.69 624 GLY A N 1
ATOM 4765 C CA . GLY A 1 624 ? 29.211 -12.069 -15.087 1.00 82.69 624 GLY A CA 1
ATOM 4766 C C . GLY A 1 624 ? 30.606 -12.089 -14.452 1.00 82.69 624 GLY A C 1
ATOM 4767 O O . GLY A 1 624 ? 31.005 -11.171 -13.740 1.00 82.69 624 GLY A O 1
ATOM 4768 N N . THR A 1 625 ? 31.345 -13.180 -14.676 1.00 80.94 625 THR A N 1
ATOM 4769 C CA . THR A 1 625 ? 32.674 -13.407 -14.073 1.00 80.94 625 THR A CA 1
ATOM 4770 C C . THR A 1 625 ? 33.785 -12.567 -14.702 1.00 80.94 625 THR A C 1
ATOM 4772 O O . THR A 1 625 ? 34.787 -12.305 -14.044 1.00 80.94 625 THR A O 1
ATOM 4775 N N . ASP A 1 626 ? 33.616 -12.166 -15.963 1.00 85.94 626 ASP A N 1
ATOM 4776 C CA . ASP A 1 626 ? 34.545 -11.311 -16.708 1.00 85.94 626 ASP A CA 1
ATOM 4777 C C . ASP A 1 626 ? 33.746 -10.234 -17.466 1.00 85.94 626 ASP A C 1
ATOM 4779 O O . ASP A 1 626 ? 33.437 -10.400 -18.650 1.00 85.94 626 ASP A O 1
ATOM 4783 N N . PRO A 1 627 ? 33.286 -9.180 -16.764 1.00 92.19 627 PRO A N 1
ATOM 4784 C CA . PRO A 1 627 ? 32.425 -8.165 -17.356 1.00 92.19 627 PRO A CA 1
ATOM 4785 C C . PRO A 1 627 ? 33.191 -7.337 -18.394 1.00 92.19 627 PRO A C 1
ATOM 4787 O O . PRO A 1 627 ? 34.261 -6.795 -18.116 1.00 92.19 627 PRO A O 1
ATOM 4790 N N . LEU A 1 628 ? 32.604 -7.170 -19.582 1.00 94.06 628 LEU A N 1
ATOM 4791 C CA . LEU A 1 628 ? 33.172 -6.359 -20.668 1.00 94.06 628 LEU A CA 1
ATOM 4792 C C . LEU A 1 628 ? 33.135 -4.854 -20.357 1.00 94.06 628 LEU A C 1
ATOM 4794 O O . LEU A 1 628 ? 33.971 -4.089 -20.840 1.00 94.06 628 LEU A O 1
ATOM 4798 N N . TRP A 1 629 ? 32.166 -4.429 -19.543 1.00 92.88 629 TRP A N 1
ATOM 4799 C CA . TRP A 1 629 ? 32.004 -3.055 -19.081 1.00 92.88 629 TRP A CA 1
ATOM 4800 C C . TRP A 1 629 ? 31.622 -3.021 -17.588 1.00 92.88 629 TRP A C 1
ATOM 4802 O O . TRP A 1 629 ? 30.463 -2.791 -17.243 1.00 92.88 629 TRP A O 1
ATOM 4812 N N . PRO A 1 630 ? 32.570 -3.251 -16.665 1.00 90.19 630 PRO A N 1
ATOM 4813 C CA . PRO A 1 630 ? 32.312 -3.258 -15.221 1.00 90.19 630 PRO A CA 1
ATOM 4814 C C . PRO A 1 630 ? 31.752 -1.927 -14.680 1.00 90.19 630 PRO A C 1
ATOM 4816 O O . PRO A 1 630 ? 31.946 -0.863 -15.268 1.00 90.19 630 PRO A O 1
ATOM 4819 N N . PHE A 1 631 ? 31.034 -1.969 -13.552 1.00 86.12 631 PHE A N 1
ATOM 4820 C CA . PHE A 1 631 ? 30.492 -0.775 -12.871 1.00 86.12 631 PHE A CA 1
ATOM 4821 C C . PHE A 1 631 ? 31.477 -0.126 -11.883 1.00 86.12 631 PHE A C 1
ATOM 4823 O O . PHE A 1 631 ? 31.323 1.046 -11.536 1.00 86.12 631 PHE A O 1
ATOM 4830 N N . ASP A 1 632 ? 32.488 -0.860 -11.421 1.00 81.44 632 ASP A N 1
ATOM 4831 C CA . ASP A 1 632 ? 33.469 -0.430 -10.416 1.00 81.44 632 ASP A CA 1
ATOM 4832 C C . ASP A 1 632 ? 34.779 0.106 -11.020 1.00 81.44 632 ASP A C 1
ATOM 4834 O O . ASP A 1 632 ? 35.587 0.706 -10.310 1.00 81.44 632 ASP A O 1
ATOM 4838 N N . LYS A 1 633 ? 34.994 -0.080 -12.327 1.00 80.88 633 LYS A N 1
ATOM 4839 C CA . LYS A 1 633 ? 36.241 0.263 -13.026 1.00 80.88 633 LYS A CA 1
ATOM 4840 C C . LYS A 1 633 ? 35.977 1.120 -14.257 1.00 80.88 633 LYS A C 1
ATOM 4842 O O . LYS A 1 633 ? 34.961 0.980 -14.929 1.00 80.88 633 LYS A O 1
ATOM 4847 N N . SER A 1 634 ? 36.933 1.993 -14.573 1.00 82.38 634 SER A N 1
ATOM 4848 C CA . SER A 1 634 ? 36.915 2.746 -15.828 1.00 82.38 634 SER A CA 1
ATOM 4849 C C . SER A 1 634 ? 37.233 1.820 -17.005 1.00 82.38 634 SER A C 1
ATOM 4851 O O . SER A 1 634 ? 38.169 1.021 -16.943 1.00 82.38 634 SER A O 1
ATOM 4853 N N . THR A 1 635 ? 36.455 1.934 -18.080 1.00 85.94 635 THR A N 1
ATOM 4854 C CA . THR A 1 635 ? 36.604 1.147 -19.310 1.00 85.94 635 THR A CA 1
ATOM 4855 C C . THR A 1 635 ? 36.714 2.107 -20.494 1.00 85.94 635 THR A C 1
ATOM 4857 O O . THR A 1 635 ? 35.885 3.013 -20.601 1.00 85.94 635 THR A O 1
ATOM 4860 N N . PRO A 1 636 ? 37.681 1.937 -21.415 1.00 88.69 636 PRO A N 1
ATOM 4861 C CA . PRO A 1 636 ? 37.816 2.789 -22.596 1.00 88.69 636 PRO A CA 1
ATOM 4862 C C . PRO A 1 636 ? 36.776 2.410 -23.668 1.00 88.69 636 PRO A C 1
ATOM 4864 O O . PRO A 1 636 ? 37.113 1.927 -24.748 1.00 88.69 636 PRO A O 1
ATOM 4867 N N . VAL A 1 637 ? 35.493 2.618 -23.359 1.00 91.25 637 VAL A N 1
ATOM 4868 C CA . VAL A 1 637 ? 34.343 2.166 -24.165 1.00 91.25 637 VAL A CA 1
ATOM 4869 C C . VAL A 1 637 ? 34.408 2.688 -25.598 1.00 91.25 637 VAL A C 1
ATOM 4871 O O . VAL A 1 637 ? 34.193 1.929 -26.536 1.00 91.25 637 VAL A O 1
ATOM 4874 N N . ASP A 1 638 ? 34.745 3.966 -25.793 1.00 90.44 638 ASP A N 1
ATOM 4875 C CA . ASP A 1 638 ? 34.789 4.558 -27.136 1.00 90.44 638 ASP A CA 1
ATOM 4876 C C . ASP A 1 638 ? 35.890 3.932 -28.008 1.00 90.44 638 ASP A C 1
ATOM 4878 O O . ASP A 1 638 ? 35.690 3.743 -29.206 1.00 90.44 638 ASP A O 1
ATOM 4882 N N . ALA A 1 639 ? 37.026 3.554 -27.410 1.00 90.00 639 ALA A N 1
ATOM 4883 C CA . ALA A 1 639 ? 38.098 2.857 -28.117 1.00 90.00 639 ALA A CA 1
ATOM 4884 C C . ALA A 1 639 ? 37.696 1.416 -28.463 1.00 90.00 639 ALA A C 1
ATOM 4886 O O . ALA A 1 639 ? 37.959 0.961 -29.573 1.00 90.00 639 ALA A O 1
ATOM 4887 N N . ALA A 1 640 ? 37.013 0.720 -27.548 1.00 91.19 640 ALA A N 1
ATOM 4888 C CA . ALA A 1 640 ? 36.503 -0.628 -27.792 1.00 91.19 640 ALA A CA 1
ATOM 4889 C C . ALA A 1 640 ? 35.457 -0.649 -28.921 1.00 91.19 640 ALA A C 1
ATOM 4891 O O . ALA A 1 640 ? 35.518 -1.486 -29.815 1.00 91.19 640 ALA A O 1
ATOM 4892 N N . LEU A 1 641 ? 34.520 0.304 -28.928 1.00 93.06 641 LEU A N 1
ATOM 4893 C CA . LEU A 1 641 ? 33.454 0.368 -29.934 1.00 93.06 641 LEU A CA 1
ATOM 4894 C C . LEU A 1 641 ? 33.910 0.935 -31.290 1.00 93.06 641 LEU A C 1
ATOM 4896 O O . LEU A 1 641 ? 33.159 0.849 -32.267 1.00 93.06 641 LEU A O 1
ATOM 4900 N N . ALA A 1 642 ? 35.119 1.499 -31.374 1.00 92.31 642 ALA A N 1
ATOM 4901 C CA . ALA A 1 642 ? 35.709 1.922 -32.642 1.00 92.31 642 ALA A CA 1
ATOM 4902 C C . ALA A 1 642 ? 36.028 0.725 -33.557 1.00 92.31 642 ALA A C 1
ATOM 4904 O O . ALA A 1 642 ? 35.901 0.852 -34.772 1.00 92.31 642 ALA A O 1
ATOM 4905 N N . ASP A 1 643 ? 36.364 -0.437 -32.989 1.00 94.31 643 ASP A N 1
ATOM 4906 C CA . ASP A 1 643 ? 36.617 -1.674 -33.731 1.00 94.31 643 ASP A CA 1
ATOM 4907 C C . ASP A 1 643 ? 35.316 -2.443 -34.035 1.00 94.31 643 ASP A C 1
ATOM 4909 O O . ASP A 1 643 ? 34.496 -2.711 -33.153 1.00 94.31 643 ASP A O 1
ATOM 4913 N N . ASP A 1 644 ? 35.113 -2.825 -35.298 1.00 93.06 644 ASP A N 1
ATOM 4914 C CA . ASP A 1 644 ? 33.883 -3.491 -35.749 1.00 93.06 644 ASP A CA 1
ATOM 4915 C C . ASP A 1 644 ? 33.723 -4.905 -35.178 1.00 93.06 644 ASP A C 1
ATOM 4917 O O . ASP A 1 644 ? 32.596 -5.333 -34.887 1.00 93.06 644 ASP A O 1
ATOM 4921 N N . THR A 1 645 ? 34.838 -5.610 -34.968 1.00 95.62 645 THR A N 1
ATOM 4922 C CA . THR A 1 645 ? 34.842 -6.958 -34.384 1.00 95.62 645 THR A CA 1
ATOM 4923 C C . THR A 1 645 ? 34.389 -6.895 -32.929 1.00 95.62 645 THR A C 1
ATOM 4925 O O . THR A 1 645 ? 33.426 -7.561 -32.547 1.00 95.62 645 THR A O 1
ATOM 4928 N N . THR A 1 646 ? 35.011 -6.018 -32.143 1.00 94.31 646 THR A N 1
ATOM 4929 C CA . THR A 1 646 ? 34.709 -5.789 -30.725 1.00 94.31 646 THR A CA 1
ATOM 4930 C C . THR A 1 646 ? 33.270 -5.321 -30.539 1.00 94.31 646 THR A C 1
ATOM 4932 O O . THR A 1 646 ? 32.538 -5.852 -29.706 1.00 94.31 646 THR A O 1
ATOM 4935 N N . ARG A 1 647 ? 32.803 -4.390 -31.375 1.00 94.62 647 ARG A N 1
ATOM 4936 C CA . ARG A 1 647 ? 31.412 -3.920 -31.360 1.00 94.62 647 ARG A CA 1
ATOM 4937 C C . ARG A 1 647 ? 30.411 -5.051 -31.597 1.00 94.62 647 ARG A C 1
ATOM 4939 O O . ARG A 1 647 ? 29.380 -5.121 -30.931 1.00 94.62 647 ARG A O 1
ATOM 4946 N N . THR A 1 648 ? 30.710 -5.940 -32.542 1.00 95.19 648 THR A N 1
ATOM 4947 C CA . THR A 1 648 ? 29.873 -7.108 -32.844 1.00 95.19 648 THR A CA 1
ATOM 4948 C C . THR A 1 648 ? 29.890 -8.111 -31.695 1.00 95.19 648 THR A C 1
ATOM 4950 O O . THR A 1 648 ? 28.829 -8.599 -31.312 1.00 95.19 648 THR A O 1
ATOM 4953 N N . GLN A 1 649 ? 31.057 -8.348 -31.094 1.00 95.88 649 GLN A N 1
ATOM 4954 C CA . GLN A 1 649 ? 31.206 -9.203 -29.920 1.00 95.88 649 GLN A CA 1
ATOM 4955 C C . GLN A 1 649 ? 30.406 -8.676 -28.725 1.00 95.88 649 GLN A C 1
ATOM 4957 O O . GLN A 1 649 ? 29.680 -9.440 -28.099 1.00 95.88 649 GLN A O 1
ATOM 4962 N N . TRP A 1 650 ? 30.491 -7.377 -28.423 1.00 96.88 650 TRP A N 1
ATOM 4963 C CA . TRP A 1 650 ? 29.745 -6.771 -27.318 1.00 96.88 650 TRP A CA 1
ATOM 4964 C C . TRP A 1 650 ? 28.239 -6.887 -27.546 1.00 96.88 650 TRP A C 1
ATOM 4966 O O . TRP A 1 650 ? 27.515 -7.270 -26.629 1.00 96.88 650 TRP A O 1
ATOM 4976 N N . ARG A 1 651 ? 27.768 -6.623 -28.776 1.00 96.50 651 ARG A N 1
ATOM 4977 C CA . ARG A 1 651 ? 26.360 -6.824 -29.147 1.00 96.50 651 ARG A CA 1
ATOM 4978 C C . ARG A 1 651 ? 25.907 -8.268 -28.977 1.00 96.50 651 ARG A C 1
ATOM 4980 O O . ARG A 1 651 ? 24.830 -8.483 -28.439 1.00 96.50 651 ARG A O 1
ATOM 4987 N N . ALA A 1 652 ? 26.695 -9.235 -29.439 1.00 96.12 652 ALA A N 1
ATOM 4988 C CA . ALA A 1 652 ? 26.372 -10.648 -29.268 1.00 96.12 652 ALA A CA 1
ATOM 4989 C C . ALA A 1 652 ? 26.306 -11.008 -27.779 1.00 96.12 652 ALA A C 1
ATOM 4991 O O . ALA A 1 652 ? 25.300 -11.536 -27.325 1.00 96.12 652 ALA A O 1
ATOM 4992 N N . HIS A 1 653 ? 27.305 -10.591 -26.998 1.00 96.12 653 HIS A N 1
ATOM 4993 C CA . HIS A 1 653 ? 27.410 -10.919 -25.581 1.00 96.12 653 HIS A CA 1
ATOM 4994 C C . HIS A 1 653 ? 26.169 -10.523 -24.773 1.00 96.12 653 HIS A C 1
ATOM 4996 O O . HIS A 1 653 ? 25.600 -11.362 -24.078 1.00 96.12 653 HIS A O 1
ATOM 5002 N N . TRP A 1 654 ? 25.709 -9.268 -24.864 1.00 96.25 654 TRP A N 1
ATOM 5003 C CA . TRP A 1 654 ? 24.555 -8.847 -24.059 1.00 96.25 654 TRP A CA 1
ATOM 5004 C C . TRP A 1 654 ? 23.240 -9.499 -24.513 1.00 96.25 654 TRP A C 1
ATOM 5006 O O . TRP A 1 654 ? 22.346 -9.720 -23.699 1.00 96.25 654 TRP A O 1
ATOM 5016 N N . ARG A 1 655 ? 23.130 -9.863 -25.796 1.00 96.88 655 ARG A N 1
ATOM 5017 C CA . ARG A 1 655 ? 21.973 -10.591 -26.342 1.00 96.88 655 ARG A CA 1
ATOM 5018 C C . ARG A 1 655 ? 21.982 -12.062 -25.938 1.00 96.88 655 ARG A C 1
ATOM 5020 O O . ARG A 1 655 ? 20.930 -12.601 -25.601 1.00 96.88 655 ARG A O 1
ATOM 5027 N N . ASP A 1 656 ? 23.153 -12.688 -25.914 1.00 95.88 656 ASP A N 1
ATOM 5028 C CA . ASP A 1 656 ? 23.337 -14.064 -25.452 1.00 95.88 656 ASP A CA 1
ATOM 5029 C C . ASP A 1 656 ? 23.033 -14.176 -23.954 1.00 95.88 656 ASP A C 1
ATOM 5031 O O . ASP A 1 656 ? 22.358 -15.115 -23.535 1.00 95.88 656 ASP A O 1
ATOM 5035 N N . GLN A 1 657 ? 23.441 -13.180 -23.156 1.00 95.00 657 GLN A N 1
ATOM 5036 C CA . GLN A 1 657 ? 23.042 -13.071 -21.750 1.00 95.00 657 GLN A CA 1
ATOM 5037 C C . GLN A 1 657 ? 21.517 -12.989 -21.614 1.00 95.00 657 GLN A C 1
ATOM 5039 O O . GLN A 1 657 ? 20.932 -13.786 -20.898 1.00 95.00 657 GLN A O 1
ATOM 5044 N N . LEU A 1 658 ? 20.826 -12.107 -22.342 1.00 95.81 658 LEU A N 1
ATOM 5045 C CA . LEU A 1 658 ? 19.356 -12.063 -22.271 1.00 95.81 658 LEU A CA 1
ATOM 5046 C C . LEU A 1 658 ? 18.688 -13.353 -22.754 1.00 95.81 658 LEU A C 1
ATOM 5048 O O . LEU A 1 658 ? 17.652 -13.748 -22.223 1.00 95.81 658 LEU A O 1
ATOM 5052 N N . THR A 1 659 ? 19.283 -14.028 -23.735 1.00 95.94 659 THR A N 1
ATOM 5053 C CA . THR A 1 659 ? 18.800 -15.324 -24.217 1.00 95.94 659 THR A CA 1
ATOM 5054 C C . THR A 1 659 ? 18.918 -16.394 -23.135 1.00 95.94 659 THR A C 1
ATOM 5056 O O . THR A 1 659 ? 17.977 -17.163 -22.951 1.00 95.94 659 THR A O 1
ATOM 5059 N N . SER A 1 660 ? 20.015 -16.419 -22.371 1.00 93.19 660 SER A N 1
ATOM 5060 C CA . SER A 1 660 ? 20.176 -17.359 -21.254 1.00 93.19 660 SER A CA 1
ATOM 5061 C C . SER A 1 660 ? 19.201 -17.092 -20.103 1.00 93.19 660 SER A C 1
ATOM 5063 O O . SER A 1 660 ? 18.842 -18.029 -19.393 1.00 93.19 660 SER A O 1
ATOM 5065 N N . LEU A 1 661 ? 18.710 -15.854 -19.967 1.00 91.56 661 LEU A N 1
ATOM 5066 C CA . LEU A 1 661 ? 17.640 -15.488 -19.030 1.00 91.56 661 LEU A CA 1
ATOM 5067 C C . LEU A 1 661 ? 16.226 -15.827 -19.540 1.00 91.56 661 LEU A C 1
ATOM 5069 O O . LEU A 1 661 ? 15.255 -15.565 -18.837 1.00 91.56 661 LEU A O 1
ATOM 5073 N N . GLY A 1 662 ? 16.079 -16.354 -20.762 1.00 93.50 662 GLY A N 1
ATOM 5074 C CA . GLY A 1 662 ? 14.770 -16.575 -21.391 1.00 93.50 662 GLY A CA 1
ATOM 5075 C C . GLY A 1 662 ? 14.100 -15.296 -21.913 1.00 93.50 662 GLY A C 1
ATOM 5076 O O . GLY A 1 662 ? 12.924 -15.314 -22.257 1.00 93.50 662 GLY A O 1
ATOM 5077 N N . ALA A 1 663 ? 14.842 -14.190 -22.013 1.00 94.94 663 ALA A N 1
ATOM 5078 C CA . ALA A 1 663 ? 14.341 -12.859 -22.358 1.00 94.94 663 ALA A CA 1
ATOM 5079 C C . ALA A 1 663 ? 14.935 -12.313 -23.670 1.00 94.94 663 ALA A C 1
ATOM 5081 O O . ALA A 1 663 ? 15.152 -11.109 -23.811 1.00 94.94 663 ALA A O 1
ATOM 5082 N N . ALA A 1 664 ? 15.212 -13.182 -24.650 1.00 94.94 664 ALA A N 1
ATOM 5083 C CA . ALA A 1 664 ? 15.868 -12.805 -25.908 1.00 94.94 664 ALA A CA 1
ATOM 5084 C C . ALA A 1 664 ? 15.168 -11.636 -26.634 1.00 94.94 664 ALA A C 1
ATOM 5086 O O . ALA A 1 664 ? 15.831 -10.718 -27.119 1.00 94.94 664 ALA A O 1
ATOM 5087 N N . SER A 1 665 ? 13.830 -11.622 -26.639 1.00 93.25 665 SER A N 1
ATOM 5088 C CA . SER A 1 665 ? 13.022 -10.568 -27.268 1.00 93.25 665 SER A CA 1
ATOM 5089 C C . SER A 1 665 ? 13.194 -9.193 -26.617 1.00 93.25 665 SER A C 1
ATOM 5091 O O . SER A 1 665 ? 12.959 -8.177 -27.266 1.00 93.25 665 SER A O 1
ATOM 5093 N N . ALA A 1 666 ? 13.640 -9.121 -25.357 1.00 95.75 666 ALA A N 1
ATOM 5094 C CA . ALA A 1 666 ? 13.908 -7.848 -24.692 1.00 95.75 666 ALA A CA 1
ATOM 5095 C C . ALA A 1 666 ? 15.062 -7.084 -25.367 1.00 95.75 666 ALA A C 1
ATOM 5097 O O . ALA A 1 666 ? 15.144 -5.859 -25.257 1.00 95.75 666 ALA A O 1
ATOM 5098 N N . ALA A 1 667 ? 15.942 -7.776 -26.095 1.00 95.31 667 ALA A N 1
ATOM 5099 C CA . ALA A 1 667 ? 17.030 -7.148 -26.833 1.00 95.31 667 ALA A CA 1
ATOM 5100 C C . ALA A 1 667 ? 16.585 -6.458 -28.133 1.00 95.31 667 ALA A C 1
ATOM 5102 O O . ALA A 1 667 ? 17.340 -5.661 -28.709 1.00 95.31 667 ALA A O 1
ATOM 5103 N N . ASP A 1 668 ? 15.394 -6.783 -28.625 1.00 95.75 668 ASP A N 1
ATOM 5104 C CA . ASP A 1 668 ? 14.845 -6.226 -29.852 1.00 95.75 668 ASP A CA 1
ATOM 5105 C C . ASP A 1 668 ? 14.188 -4.863 -29.608 1.00 95.75 668 ASP A C 1
ATOM 5107 O O . ASP A 1 668 ? 13.816 -4.540 -28.471 1.00 95.75 668 ASP A O 1
ATOM 5111 N N . PRO A 1 669 ? 14.064 -4.025 -30.656 1.00 95.12 669 PRO A N 1
ATOM 5112 C CA . PRO A 1 669 ? 13.267 -2.810 -30.580 1.00 95.12 669 PRO A CA 1
ATOM 5113 C C . PRO A 1 669 ? 11.851 -3.145 -30.115 1.00 95.12 669 PRO A C 1
ATOM 5115 O O . PRO A 1 669 ? 11.253 -4.119 -30.583 1.00 95.12 669 PRO A O 1
ATOM 5118 N N . ALA A 1 670 ? 11.310 -2.330 -29.210 1.00 93.75 670 ALA A N 1
ATOM 5119 C CA . ALA A 1 670 ? 9.940 -2.500 -28.750 1.00 93.75 670 ALA A CA 1
ATOM 5120 C C . ALA A 1 670 ? 8.971 -2.555 -29.940 1.00 93.75 670 ALA A C 1
ATOM 5122 O O . ALA A 1 670 ? 9.077 -1.773 -30.888 1.00 93.75 670 ALA A O 1
ATOM 5123 N N . HIS A 1 671 ? 8.001 -3.469 -29.883 1.00 90.62 671 HIS A N 1
ATOM 5124 C CA . HIS A 1 671 ? 6.956 -3.530 -30.900 1.00 90.62 671 HIS A CA 1
ATOM 5125 C C . HIS A 1 671 ? 6.199 -2.192 -30.964 1.00 90.62 671 HIS A C 1
ATOM 5127 O O . HIS A 1 671 ? 6.061 -1.529 -29.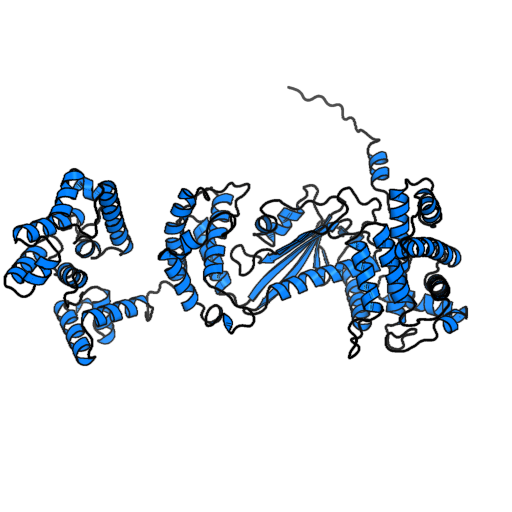927 1.00 90.62 671 HIS A O 1
ATOM 5133 N N . PRO A 1 672 ? 5.708 -1.771 -32.143 1.00 86.62 672 PRO A N 1
ATOM 5134 C CA . PRO A 1 672 ? 5.002 -0.502 -32.278 1.00 86.62 672 PRO A CA 1
ATOM 5135 C C . PRO A 1 672 ? 3.860 -0.377 -31.263 1.00 86.62 672 PRO A C 1
ATOM 5137 O O . PRO A 1 672 ? 3.067 -1.304 -31.097 1.00 86.62 672 PRO A O 1
ATOM 5140 N N . GLY A 1 673 ? 3.807 0.759 -30.564 1.0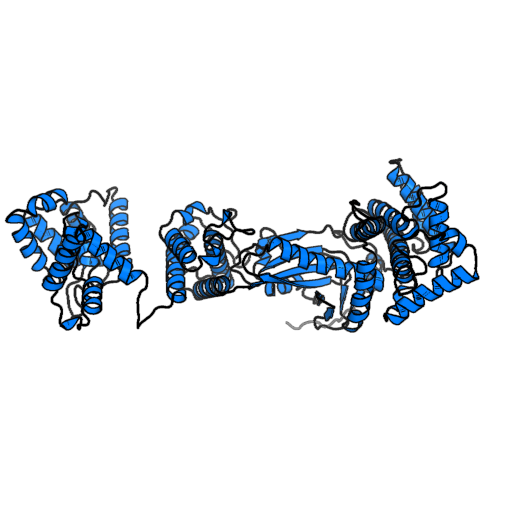0 86.44 673 GLY A N 1
ATOM 5141 C CA . GLY A 1 673 ? 2.669 1.094 -29.712 1.00 86.44 673 GLY A CA 1
ATOM 5142 C C . GLY A 1 673 ? 1.413 1.355 -30.545 1.00 86.44 673 GLY A C 1
ATOM 5143 O O . GLY A 1 673 ? 1.482 1.578 -31.755 1.00 86.44 673 GLY A O 1
ATOM 5144 N N . ILE A 1 674 ? 0.259 1.340 -29.890 1.00 88.38 674 ILE A N 1
ATOM 5145 C CA . ILE A 1 674 ? -1.042 1.602 -30.507 1.00 88.38 674 ILE A CA 1
ATOM 5146 C C . ILE A 1 674 ? -1.548 2.962 -30.022 1.00 88.38 674 ILE A C 1
ATOM 5148 O O . ILE A 1 674 ? -1.427 3.275 -28.841 1.00 88.38 674 ILE A O 1
ATOM 5152 N N . ASP A 1 675 ? -2.132 3.763 -30.915 1.00 84.88 675 ASP A N 1
ATOM 5153 C CA . ASP A 1 675 ? -2.961 4.908 -30.524 1.00 84.88 675 ASP A CA 1
ATOM 5154 C C . ASP A 1 675 ? -4.382 4.402 -30.190 1.00 84.88 675 ASP A C 1
ATOM 5156 O O . ASP A 1 675 ? -5.111 3.952 -31.087 1.00 84.88 675 ASP A O 1
ATOM 5160 N N . PRO A 1 676 ? -4.808 4.437 -28.914 1.00 74.62 676 PRO A N 1
ATOM 5161 C CA . PRO A 1 676 ? -6.106 3.896 -28.523 1.00 74.62 676 PRO A CA 1
ATOM 5162 C C . PRO A 1 676 ? -7.288 4.711 -29.073 1.00 74.62 676 PRO A C 1
ATOM 5164 O O . PRO A 1 676 ? -8.392 4.173 -29.189 1.00 74.62 676 PRO A O 1
ATOM 5167 N N . ILE A 1 677 ? -7.083 5.973 -29.474 1.00 72.44 677 ILE A N 1
ATOM 5168 C CA . ILE A 1 677 ? -8.141 6.825 -30.038 1.00 72.44 677 ILE A CA 1
ATOM 5169 C C . ILE A 1 677 ? -8.518 6.343 -31.446 1.00 72.44 677 ILE A C 1
ATOM 5171 O O . ILE A 1 677 ? -9.699 6.142 -31.756 1.00 72.44 677 ILE A O 1
ATOM 5175 N N . THR A 1 678 ? -7.526 6.091 -32.303 1.00 67.69 678 THR A N 1
ATOM 5176 C CA . THR A 1 678 ? -7.764 5.551 -33.652 1.00 67.69 678 THR A CA 1
ATOM 5177 C C . THR A 1 678 ? -8.248 4.100 -33.624 1.00 67.69 678 THR A C 1
ATOM 5179 O O . THR A 1 678 ? -9.076 3.726 -34.456 1.00 67.69 678 THR A O 1
ATOM 5182 N N . ARG A 1 679 ? -7.840 3.295 -32.631 1.00 60.16 679 ARG A N 1
ATOM 5183 C CA . ARG A 1 679 ? -8.370 1.934 -32.428 1.00 60.16 679 ARG A CA 1
ATOM 5184 C C . ARG A 1 679 ? -9.885 1.930 -32.198 1.00 60.16 679 ARG A C 1
ATOM 5186 O O . ARG A 1 679 ? -10.588 1.222 -32.913 1.00 60.16 679 ARG A O 1
ATOM 5193 N N . CYS A 1 680 ? -10.392 2.746 -31.267 1.00 53.59 680 CYS A N 1
ATOM 5194 C CA . CYS A 1 680 ? -11.831 2.849 -30.968 1.00 53.59 680 CYS A CA 1
ATOM 5195 C C . CYS A 1 680 ? -12.679 3.284 -32.175 1.00 53.59 680 CYS A C 1
ATOM 5197 O O . CYS A 1 680 ? -13.829 2.867 -32.310 1.00 53.59 680 CYS A O 1
ATOM 5199 N N . SER A 1 681 ? -12.098 4.080 -33.075 1.00 48.66 681 SER A N 1
ATOM 5200 C CA . SER A 1 681 ? -12.760 4.558 -34.296 1.00 48.66 681 SER A CA 1
ATOM 5201 C C . SER A 1 681 ? -13.023 3.424 -35.303 1.00 48.66 681 SER A C 1
ATOM 5203 O O . SER A 1 681 ? -14.043 3.419 -35.992 1.00 48.66 681 SER A O 1
ATOM 5205 N N . ASN A 1 682 ? -12.129 2.430 -35.356 1.00 41.06 682 ASN A N 1
ATOM 5206 C CA . ASN A 1 682 ? -12.213 1.295 -36.280 1.00 41.06 682 ASN A CA 1
ATOM 5207 C C . ASN A 1 682 ? -13.034 0.114 -35.732 1.00 41.06 682 ASN A C 1
ATOM 5209 O O . ASN A 1 682 ? -13.548 -0.680 -36.513 1.00 41.06 682 ASN A O 1
ATOM 5213 N N . THR A 1 683 ? -13.196 -0.019 -34.412 1.00 41.66 683 THR A N 1
ATOM 5214 C CA . THR A 1 683 ? -14.072 -1.045 -33.811 1.00 41.66 683 THR A CA 1
ATOM 5215 C C . THR A 1 683 ? -15.547 -0.638 -33.759 1.00 41.66 683 THR A C 1
ATOM 5217 O O . THR A 1 683 ? -16.407 -1.511 -33.702 1.00 41.66 683 THR A O 1
ATOM 5220 N N . GLN A 1 684 ? -15.878 0.658 -33.834 1.00 38.00 684 GLN A N 1
ATOM 5221 C CA . GLN A 1 684 ? -17.272 1.135 -33.867 1.00 38.00 684 GLN A CA 1
ATOM 5222 C C . GLN A 1 684 ? -17.957 1.021 -35.246 1.00 38.00 684 GLN A C 1
ATOM 5224 O O . GLN A 1 684 ? -19.132 1.359 -35.374 1.00 38.00 684 GLN A O 1
ATOM 5229 N N . THR A 1 685 ? -17.278 0.517 -36.283 1.00 34.00 685 THR A N 1
ATOM 5230 C CA . THR A 1 685 ? -17.821 0.433 -37.656 1.00 34.00 685 THR A CA 1
ATOM 5231 C C . THR A 1 685 ? -18.553 -0.873 -38.003 1.00 34.00 685 THR A C 1
ATOM 5233 O O . THR A 1 685 ? -18.951 -1.051 -39.152 1.00 34.00 685 THR A O 1
ATOM 5236 N N . GLN A 1 686 ? -18.826 -1.761 -37.040 1.00 32.34 686 GLN A N 1
ATOM 5237 C CA . GLN A 1 686 ? -19.759 -2.883 -37.237 1.00 32.34 686 GLN A CA 1
ATOM 5238 C C . GLN A 1 686 ? -20.870 -2.901 -36.177 1.00 32.34 686 GLN A C 1
ATOM 5240 O O . GLN A 1 686 ? -20.735 -3.558 -35.145 1.00 32.34 686 GLN A O 1
ATOM 5245 N N . PRO A 1 687 ? -22.011 -2.233 -36.421 1.00 34.28 687 PRO A N 1
ATOM 5246 C CA . PRO A 1 687 ? -23.224 -2.538 -35.686 1.00 34.28 687 PRO A CA 1
ATOM 5247 C C . PRO A 1 687 ? -23.786 -3.872 -36.198 1.00 34.28 687 PRO A C 1
ATOM 5249 O O . PRO A 1 687 ? -24.374 -3.947 -37.278 1.00 34.28 687 PRO A O 1
ATOM 5252 N N . HIS A 1 688 ? -23.647 -4.933 -35.402 1.00 35.91 688 HIS A N 1
ATOM 5253 C CA . HIS A 1 688 ? -24.557 -6.073 -35.483 1.00 35.91 688 HIS A CA 1
ATOM 5254 C C . HIS A 1 688 ? -25.943 -5.603 -35.020 1.00 35.91 688 HIS A C 1
ATOM 5256 O O . HIS A 1 688 ? -26.298 -5.691 -33.847 1.00 35.91 688 HIS A O 1
ATOM 5262 N N . HIS A 1 689 ? -26.732 -5.060 -35.947 1.00 32.19 689 HIS A N 1
ATOM 5263 C CA . HIS A 1 689 ? -28.166 -4.907 -35.749 1.00 32.19 689 HIS A CA 1
ATOM 5264 C C . HIS A 1 689 ? -28.815 -6.296 -35.783 1.00 32.19 689 HIS A C 1
ATOM 5266 O O . HIS A 1 689 ? -29.198 -6.787 -36.842 1.00 32.19 689 HIS A O 1
ATOM 5272 N N . SER A 1 690 ? -28.951 -6.924 -34.617 1.00 32.75 690 SER A N 1
ATOM 5273 C CA . SER A 1 690 ? -29.941 -7.982 -34.414 1.00 32.75 690 SER A CA 1
ATOM 5274 C C . SER A 1 690 ? -31.307 -7.323 -34.246 1.00 32.75 690 SER A C 1
ATOM 5276 O O . SER A 1 690 ? -31.656 -6.815 -33.183 1.00 32.75 690 SER A O 1
ATOM 5278 N N . THR A 1 691 ? -32.067 -7.276 -35.335 1.00 36.38 691 THR A N 1
ATOM 5279 C CA . THR A 1 691 ? -33.501 -6.991 -35.318 1.00 36.38 691 THR A CA 1
ATOM 5280 C C . THR A 1 691 ? -34.258 -8.244 -34.886 1.00 36.38 691 THR A C 1
ATOM 5282 O O . THR A 1 691 ? -34.604 -9.065 -35.730 1.00 36.38 691 THR A O 1
ATOM 5285 N N . GLU A 1 692 ? -34.568 -8.372 -33.599 1.00 32.12 692 GLU A N 1
ATOM 5286 C CA . GLU A 1 692 ? -35.714 -9.174 -33.156 1.00 32.12 692 GLU A CA 1
ATOM 5287 C C . GLU A 1 692 ? -36.595 -8.326 -32.225 1.00 32.12 692 GLU A C 1
ATOM 5289 O O . GLU A 1 692 ? -36.087 -7.724 -31.277 1.00 32.12 692 GLU A O 1
ATOM 5294 N N . PRO A 1 693 ? -37.907 -8.207 -32.501 1.00 41.00 693 PRO A N 1
ATOM 5295 C CA . PRO A 1 693 ? -38.815 -7.437 -31.667 1.00 41.00 693 PRO A CA 1
ATOM 5296 C C . PRO A 1 693 ? -39.285 -8.277 -30.471 1.00 41.00 693 PRO A C 1
ATOM 5298 O O . PRO A 1 693 ? -39.807 -9.379 -30.636 1.00 41.00 693 PRO A O 1
ATOM 5301 N N . HIS A 1 694 ? -39.158 -7.728 -29.263 1.00 32.34 694 HIS A N 1
ATOM 5302 C CA . HIS A 1 694 ? -39.749 -8.308 -28.057 1.00 32.34 694 HIS A CA 1
ATOM 5303 C C . HIS A 1 694 ? -41.290 -8.316 -28.138 1.00 32.34 694 HIS A C 1
ATOM 5305 O O . HIS A 1 694 ? -41.883 -7.274 -28.443 1.00 32.34 694 HIS A O 1
ATOM 5311 N N . PRO A 1 695 ? -41.966 -9.443 -27.841 1.00 42.44 695 PRO A N 1
ATOM 5312 C CA . PRO A 1 695 ? -43.404 -9.450 -27.618 1.00 42.44 695 PRO A CA 1
ATOM 5313 C C . PRO A 1 695 ? -43.738 -8.936 -26.207 1.00 42.44 695 PRO A C 1
ATOM 5315 O O . PRO A 1 695 ? -42.939 -9.064 -25.281 1.00 42.44 695 PRO A O 1
ATOM 5318 N N . LYS A 1 696 ? -44.916 -8.310 -26.119 1.00 42.50 696 LYS A N 1
ATOM 5319 C CA . LYS A 1 696 ? -45.463 -7.543 -24.988 1.00 42.50 696 LYS A CA 1
ATOM 5320 C C . LYS A 1 696 ? -45.623 -8.315 -23.686 1.00 42.50 696 LYS A C 1
ATOM 5322 O O . LYS A 1 696 ? -46.023 -9.498 -23.758 1.00 42.50 696 LYS A O 1
#